Protein AF-0000000084468959 (afdb_homodimer)

Structure (mmCIF, N/CA/C/O backbone):
data_AF-0000000084468959-model_v1
#
loop_
_entity.id
_entity.type
_entity.pdbx_description
1 polymer "2,5-diamino-6-ribosylamino-4(3H)-pyrimidinone 5'-phosphate reductase"
#
loop_
_atom_site.group_PDB
_atom_site.id
_atom_site.type_symbol
_atom_site.label_atom_id
_atom_site.label_alt_id
_atom_site.label_comp_id
_atom_site.label_asym_id
_atom_site.label_entity_id
_atom_site.label_seq_id
_atom_site.pdbx_PDB_ins_code
_atom_site.Cartn_x
_atom_site.Cartn_y
_atom_site.Cartn_z
_atom_site.occupancy
_atom_site.B_iso_or_equiv
_atom_site.auth_seq_id
_atom_site.auth_comp_id
_atom_site.auth_asym_id
_atom_site.auth_atom_id
_atom_site.pdbx_PDB_model_num
ATOM 1 N N . MET A 1 1 ? 28.688 -16.781 1.821 1 41.69 1 MET A N 1
ATOM 2 C CA . MET A 1 1 ? 27.625 -17.562 2.434 1 41.69 1 MET A CA 1
ATOM 3 C C . MET A 1 1 ? 26.5 -17.812 1.438 1 41.69 1 MET A C 1
ATOM 5 O O . MET A 1 1 ? 26.078 -16.891 0.727 1 41.69 1 MET A O 1
ATOM 9 N N . THR A 1 2 ? 26.266 -19.016 1.112 1 53.97 2 THR A N 1
ATOM 10 C CA . THR A 1 2 ? 25.234 -19.375 0.139 1 53.97 2 THR A CA 1
ATOM 11 C C . THR A 1 2 ? 23.891 -18.734 0.509 1 53.97 2 THR A C 1
ATOM 13 O O . THR A 1 2 ? 23.453 -18.844 1.654 1 53.97 2 THR A O 1
ATOM 16 N N . PRO A 1 3 ? 23.25 -18.016 -0.366 1 76.88 3 PRO A N 1
ATOM 17 C CA . PRO A 1 3 ? 22 -17.359 0.018 1 76.88 3 PRO A CA 1
ATOM 18 C C . PRO A 1 3 ? 20.953 -18.344 0.545 1 76.88 3 PRO A C 1
ATOM 20 O O . PRO A 1 3 ? 20.859 -19.469 0.048 1 76.88 3 PRO A O 1
ATOM 23 N N . ALA A 1 4 ? 20.562 -18.312 1.692 1 86.69 4 ALA A N 1
ATOM 24 C CA . ALA A 1 4 ? 19.469 -19.062 2.301 1 86.69 4 ALA A CA 1
ATOM 25 C C . ALA A 1 4 ? 18.156 -18.266 2.248 1 86.69 4 ALA A C 1
ATOM 27 O O . ALA A 1 4 ? 18.172 -17.047 2.135 1 86.69 4 ALA A O 1
ATOM 28 N N . PRO A 1 5 ? 17.078 -19.078 2.193 1 90.5 5 PRO A N 1
ATOM 29 C CA . PRO A 1 5 ? 15.812 -18.359 2.201 1 90.5 5 PRO A CA 1
ATOM 30 C C . PRO A 1 5 ? 15.625 -17.5 3.451 1 90.5 5 PRO A C 1
ATOM 32 O O . PRO A 1 5 ? 16.141 -17.828 4.516 1 90.5 5 PRO A O 1
ATOM 35 N N . PRO A 1 6 ? 14.961 -16.391 3.291 1 92.25 6 PRO A N 1
ATOM 36 C CA . PRO A 1 6 ? 14.648 -15.602 4.484 1 92.25 6 PRO A CA 1
ATOM 37 C C . PRO A 1 6 ? 13.938 -16.422 5.562 1 92.25 6 PRO A C 1
ATOM 39 O O . PRO A 1 6 ? 13.031 -17.188 5.258 1 92.25 6 PRO A O 1
ATOM 42 N N . ARG A 1 7 ? 14.312 -16.234 6.75 1 91.81 7 ARG A N 1
ATOM 43 C CA . ARG A 1 7 ? 13.82 -17.031 7.875 1 91.81 7 ARG A CA 1
ATOM 44 C C . ARG A 1 7 ? 12.305 -16.906 8.008 1 91.81 7 ARG A C 1
ATOM 46 O O . ARG A 1 7 ? 11.625 -17.891 8.281 1 91.81 7 ARG A O 1
ATOM 53 N N . PHE A 1 8 ? 11.75 -15.758 7.82 1 92.69 8 PHE A N 1
ATOM 54 C CA . PHE A 1 8 ? 10.328 -15.547 8.039 1 92.69 8 PHE A CA 1
ATOM 55 C C . PHE A 1 8 ? 9.5 -16.344 7.035 1 92.69 8 PHE A C 1
ATOM 57 O O . PHE A 1 8 ? 8.375 -16.75 7.328 1 92.69 8 PHE A O 1
ATOM 64 N N . LEU A 1 9 ? 10.031 -16.5 5.844 1 91.31 9 LEU A N 1
ATOM 65 C CA . LEU A 1 9 ? 9.32 -17.297 4.848 1 91.31 9 LEU A CA 1
ATOM 66 C C . LEU A 1 9 ? 9.211 -18.75 5.285 1 91.31 9 LEU A C 1
ATOM 68 O O . LEU A 1 9 ? 8.141 -19.359 5.176 1 91.31 9 LEU A O 1
ATOM 72 N N . VAL A 1 10 ? 10.328 -19.219 5.691 1 88.25 10 VAL A N 1
ATOM 73 C CA . VAL A 1 10 ? 10.383 -20.609 6.156 1 88.25 10 VAL A CA 1
ATOM 74 C C . VAL A 1 10 ? 9.438 -20.797 7.336 1 88.25 10 VAL A C 1
ATOM 76 O O . VAL A 1 10 ? 8.68 -21.766 7.383 1 88.25 10 VAL A O 1
ATOM 79 N N . GLU A 1 11 ? 9.406 -19.844 8.156 1 87.75 11 GLU A N 1
ATOM 80 C CA . GLU A 1 11 ? 8.633 -19.922 9.391 1 87.75 11 GLU A CA 1
ATOM 81 C C . GLU A 1 11 ? 7.141 -19.766 9.117 1 87.75 11 GLU A C 1
ATOM 83 O O . GLU A 1 11 ? 6.316 -20.453 9.727 1 87.75 11 GLU A O 1
ATOM 88 N N . HIS A 1 12 ? 6.777 -18.938 8.195 1 86.94 12 HIS A N 1
ATOM 89 C CA . HIS A 1 12 ? 5.375 -18.531 8.109 1 86.94 12 HIS A CA 1
ATOM 90 C C . HIS A 1 12 ? 4.715 -19.109 6.863 1 86.94 12 HIS A C 1
ATOM 92 O O . HIS A 1 12 ? 3.488 -19.203 6.789 1 86.94 12 HIS A O 1
ATOM 98 N N . VAL A 1 13 ? 5.43 -19.422 5.844 1 79.5 13 VAL A N 1
ATOM 99 C CA . VAL A 1 13 ? 4.855 -19.938 4.605 1 79.5 13 VAL A CA 1
ATOM 100 C C . VAL A 1 13 ? 5.234 -21.406 4.434 1 79.5 13 VAL A C 1
ATOM 102 O O . VAL A 1 13 ? 4.418 -22.219 3.986 1 79.5 13 VAL A O 1
ATOM 105 N N . GLY A 1 14 ? 6.539 -21.75 4.664 1 63.38 14 GLY A N 1
ATOM 106 C CA . GLY A 1 14 ? 7.105 -23.062 4.43 1 63.38 14 GLY A CA 1
ATOM 107 C C . GLY A 1 14 ? 6.367 -24.172 5.16 1 63.38 14 GLY A C 1
ATOM 108 O O . GLY A 1 14 ? 5.961 -25.172 4.551 1 63.38 14 GLY A O 1
ATOM 109 N N . ASN A 1 15 ? 6.465 -24.125 6.516 1 56.5 15 ASN A N 1
ATOM 110 C CA . ASN A 1 15 ? 6.051 -25.297 7.285 1 56.5 15 ASN A CA 1
ATOM 111 C C . ASN A 1 15 ? 4.613 -25.688 6.965 1 56.5 15 ASN A C 1
ATOM 113 O O . ASN A 1 15 ? 4.195 -26.812 7.27 1 56.5 15 ASN A O 1
ATOM 117 N N . LEU A 1 16 ? 3.912 -24.781 6.492 1 52.28 16 LEU A N 1
ATOM 118 C CA . LEU A 1 16 ? 2.467 -24.953 6.379 1 52.28 16 LEU A CA 1
ATOM 119 C C . LEU A 1 16 ? 2.121 -25.969 5.293 1 52.28 16 LEU A C 1
ATOM 121 O O . LEU A 1 16 ? 1.11 -26.672 5.387 1 52.28 16 LEU A O 1
ATOM 125 N N . ALA A 1 17 ? 3.02 -26.062 4.195 1 53.84 17 ALA A N 1
ATOM 126 C CA . ALA A 1 17 ? 2.617 -26.938 3.1 1 53.84 17 ALA A CA 1
ATOM 127 C C . ALA A 1 17 ? 2.77 -28.406 3.494 1 53.84 17 ALA A C 1
ATOM 129 O O . ALA A 1 17 ? 2.037 -29.266 2.998 1 53.84 17 ALA A O 1
ATOM 130 N N . ARG A 1 18 ? 3.65 -28.844 4.348 1 52.56 18 ARG A N 1
ATOM 131 C CA . ARG A 1 18 ? 4.059 -30.234 4.41 1 52.56 18 ARG A CA 1
ATOM 132 C C . ARG A 1 18 ? 3.043 -31.062 5.191 1 52.56 18 ARG A C 1
ATOM 134 O O . ARG A 1 18 ? 2.902 -32.281 4.953 1 52.56 18 ARG A O 1
ATOM 141 N N . GLY A 1 19 ? 2.293 -30.328 6.047 1 51.69 19 GLY A N 1
ATOM 142 C CA . GLY A 1 19 ? 1.573 -31.25 6.91 1 51.69 19 GLY A CA 1
ATOM 143 C C . GLY A 1 19 ? 0.099 -31.359 6.566 1 51.69 19 GLY A C 1
ATOM 144 O O . GLY A 1 19 ? -0.645 -32.094 7.23 1 51.69 19 GLY A O 1
ATOM 145 N N . PHE A 1 20 ? -0.2 -30.594 5.512 1 58.41 20 PHE A N 1
ATOM 146 C CA . PHE A 1 20 ? -1.652 -30.625 5.391 1 58.41 20 PHE A CA 1
ATOM 147 C C . PHE A 1 20 ? -2.082 -31.625 4.324 1 58.41 20 PHE A C 1
ATOM 149 O O . PHE A 1 20 ? -1.34 -31.891 3.377 1 58.41 20 PHE A O 1
ATOM 156 N N . SER A 1 21 ? -3.088 -32.375 4.645 1 68.88 21 SER A N 1
ATOM 157 C CA . SER A 1 21 ? -3.736 -33.312 3.738 1 68.88 21 SER A CA 1
ATOM 158 C C . SER A 1 21 ? -4.309 -32.594 2.52 1 68.88 21 SER A C 1
ATOM 160 O O . SER A 1 21 ? -4.574 -33.219 1.492 1 68.88 21 SER A O 1
ATOM 162 N N . ARG A 1 22 ? -4.344 -31.266 2.648 1 83.62 22 ARG A N 1
ATOM 163 C CA . ARG A 1 22 ? -4.898 -30.484 1.552 1 83.62 22 ARG A CA 1
ATOM 164 C C . ARG A 1 22 ? -3.855 -29.531 0.98 1 83.62 22 ARG A C 1
ATOM 166 O O . ARG A 1 22 ? -2.938 -29.109 1.688 1 83.62 22 ARG A O 1
ATOM 173 N N . PRO A 1 23 ? -3.943 -29.156 -0.281 1 92.19 23 PRO A N 1
ATOM 174 C CA . PRO A 1 23 ? -2.943 -28.266 -0.885 1 92.19 23 PRO A CA 1
ATOM 175 C C . PRO A 1 23 ? -2.889 -26.891 -0.218 1 92.19 23 PRO A C 1
ATOM 177 O O . PRO A 1 23 ? -3.93 -26.328 0.117 1 92.19 23 PRO A O 1
ATOM 180 N N . HIS A 1 24 ? -1.728 -26.438 0.023 1 93.12 24 HIS A N 1
ATOM 181 C CA . HIS A 1 24 ? -1.491 -25.109 0.573 1 93.12 24 HIS A CA 1
ATOM 182 C C . HIS A 1 24 ? -1.533 -24.047 -0.519 1 93.12 24 HIS A C 1
ATOM 184 O O . HIS A 1 24 ? -0.893 -24.188 -1.562 1 93.12 24 HIS A O 1
ATOM 190 N N . VAL A 1 25 ? -2.312 -23 -0.304 1 95.25 25 VAL A N 1
ATOM 191 C CA . VAL A 1 25 ? -2.484 -21.953 -1.309 1 95.25 25 VAL A CA 1
ATOM 192 C C . VAL A 1 25 ? -1.912 -20.641 -0.788 1 95.25 25 VAL A C 1
ATOM 194 O O . VAL A 1 25 ? -2.365 -20.109 0.234 1 95.25 25 VAL A O 1
ATOM 197 N N . THR A 1 26 ? -0.969 -20.078 -1.47 1 96 26 THR A N 1
ATOM 198 C CA . THR A 1 26 ? -0.357 -18.797 -1.135 1 96 26 THR A CA 1
ATOM 199 C C . THR A 1 26 ? -0.63 -17.766 -2.227 1 96 26 THR A C 1
ATOM 201 O O . THR A 1 26 ? -0.365 -18.016 -3.404 1 96 26 THR A O 1
ATOM 204 N N . LEU A 1 27 ? -1.197 -16.656 -1.863 1 97.56 27 LEU A N 1
ATOM 205 C CA . LEU A 1 27 ? -1.263 -15.5 -2.748 1 97.56 27 LEU A CA 1
ATOM 206 C C . LEU A 1 27 ? -0.065 -14.586 -2.531 1 97.56 27 LEU A C 1
ATOM 208 O O . LEU A 1 27 ? 0.299 -14.289 -1.391 1 97.56 27 LEU A O 1
ATOM 212 N N . THR A 1 28 ? 0.534 -14.203 -3.615 1 97.81 28 THR A N 1
ATOM 213 C CA . THR A 1 28 ? 1.645 -13.266 -3.488 1 97.81 28 THR A CA 1
ATOM 214 C C . THR A 1 28 ? 1.653 -12.273 -4.648 1 97.81 28 THR A C 1
ATOM 216 O O . THR A 1 28 ? 1.385 -12.648 -5.793 1 97.81 28 THR A O 1
ATOM 219 N N . TRP A 1 29 ? 1.933 -11.008 -4.336 1 97.94 29 TRP A N 1
ATOM 220 C CA . TRP A 1 29 ? 2.08 -9.992 -5.371 1 97.94 29 TRP A CA 1
ATOM 221 C C . TRP A 1 29 ? 2.957 -8.844 -4.887 1 97.94 29 TRP A C 1
ATOM 223 O O . TRP A 1 29 ? 3.232 -8.727 -3.691 1 97.94 29 TRP A O 1
ATOM 233 N N . ALA A 1 30 ? 3.447 -8.125 -5.77 1 98.44 30 ALA A N 1
ATOM 234 C CA . ALA A 1 30 ? 4.105 -6.848 -5.508 1 98.44 30 ALA A CA 1
ATOM 235 C C . ALA A 1 30 ? 3.219 -5.676 -5.93 1 98.44 30 ALA A C 1
ATOM 237 O O . ALA A 1 30 ? 2.557 -5.734 -6.969 1 98.44 30 ALA A O 1
ATOM 238 N N . GLN A 1 31 ? 3.254 -4.645 -5.117 1 98.69 31 GLN A N 1
ATOM 239 C CA . GLN A 1 31 ? 2.434 -3.484 -5.445 1 98.69 31 GLN A CA 1
ATOM 240 C C . GLN A 1 31 ? 3.148 -2.186 -5.082 1 98.69 31 GLN A C 1
ATOM 242 O O . GLN A 1 31 ? 4.078 -2.188 -4.27 1 98.69 31 GLN A O 1
ATOM 247 N N . SER A 1 32 ? 2.721 -1.111 -5.723 1 98.81 32 SER A N 1
ATOM 248 C CA . SER A 1 32 ? 3.109 0.247 -5.355 1 98.81 32 SER A CA 1
ATOM 249 C C . SER A 1 32 ? 2.318 0.743 -4.152 1 98.81 32 SER A C 1
ATOM 251 O O . SER A 1 32 ? 1.395 0.071 -3.689 1 98.81 32 SER A O 1
ATOM 253 N N . LEU A 1 33 ? 2.648 1.868 -3.662 1 98.81 33 LEU A N 1
ATOM 254 C CA . LEU A 1 33 ? 1.996 2.477 -2.508 1 98.81 33 LEU A CA 1
ATOM 255 C C . LEU A 1 33 ? 0.526 2.756 -2.799 1 98.81 33 LEU A C 1
ATOM 257 O O . LEU A 1 33 ? -0.307 2.73 -1.891 1 98.81 33 LEU A O 1
ATOM 261 N N . ASP A 1 34 ? 0.221 3.023 -4.055 1 98.56 34 ASP A N 1
ATOM 262 C CA . ASP A 1 34 ? -1.168 3.271 -4.434 1 98.56 34 ASP A CA 1
ATOM 263 C C . ASP A 1 34 ? -1.848 1.985 -4.898 1 98.56 34 ASP A C 1
ATOM 265 O O . ASP A 1 34 ? -2.842 2.031 -5.625 1 98.56 34 ASP A O 1
ATOM 269 N N . ALA A 1 35 ? -1.303 0.839 -4.559 1 98.31 35 ALA A N 1
ATOM 270 C CA . ALA A 1 35 ? -1.883 -0.498 -4.66 1 98.31 35 ALA A CA 1
ATOM 271 C C . ALA A 1 35 ? -2.072 -0.905 -6.117 1 98.31 35 ALA A C 1
ATOM 273 O O . ALA A 1 35 ? -3.076 -1.528 -6.469 1 98.31 35 ALA A O 1
ATOM 274 N N . LYS A 1 36 ? -1.11 -0.457 -6.934 1 98.25 36 LYS A N 1
ATOM 275 C CA . LYS A 1 36 ? -1.093 -0.905 -8.32 1 98.25 36 LYS A CA 1
ATOM 276 C C . LYS A 1 36 ? -0.062 -2.012 -8.531 1 98.25 36 LYS A C 1
ATOM 278 O O . LYS A 1 36 ? 1.003 -2 -7.91 1 98.25 36 LYS A O 1
ATOM 283 N N . ILE A 1 37 ? -0.387 -2.977 -9.445 1 97.81 37 ILE A N 1
ATOM 284 C CA . ILE A 1 37 ? 0.506 -4.109 -9.672 1 97.81 37 ILE A CA 1
ATOM 285 C C . ILE A 1 37 ? 1.063 -4.047 -11.094 1 97.81 37 ILE A C 1
ATOM 287 O O . ILE A 1 37 ? 1.942 -4.832 -11.453 1 97.81 37 ILE A O 1
ATOM 291 N N . ALA A 1 38 ? 0.548 -3.184 -11.93 1 97.06 38 ALA A N 1
ATOM 292 C CA . ALA A 1 38 ? 1.002 -2.961 -13.297 1 97.06 38 ALA A CA 1
ATOM 293 C C . ALA A 1 38 ? 0.694 -1.538 -13.758 1 97.06 38 ALA A C 1
ATOM 295 O O . ALA A 1 38 ? -0.094 -0.833 -13.117 1 97.06 38 ALA A O 1
ATOM 296 N N . GLY A 1 39 ? 1.369 -1.084 -14.758 1 96.06 39 GLY A N 1
ATOM 297 C CA . GLY A 1 39 ? 1.129 0.236 -15.32 1 96.06 39 GLY A CA 1
ATOM 298 C C . GLY A 1 39 ? -0.135 0.308 -16.156 1 96.06 39 GLY A C 1
ATOM 299 O O . GLY A 1 39 ? -0.912 -0.648 -16.203 1 96.06 39 GLY A O 1
ATOM 300 N N . PRO A 1 40 ? -0.295 1.445 -16.781 1 94 40 PRO A N 1
ATOM 301 C CA . PRO A 1 40 ? -1.446 1.609 -17.672 1 94 40 PRO A CA 1
ATOM 302 C C . PRO A 1 40 ? -1.53 0.517 -18.734 1 94 40 PRO A C 1
ATOM 304 O O . PRO A 1 40 ? -0.507 0.114 -19.297 1 94 40 PRO A O 1
ATOM 307 N N . GLY A 1 41 ? -2.766 0.018 -18.906 1 91.31 41 GLY A N 1
ATOM 308 C CA . GLY A 1 41 ? -2.982 -1.018 -19.906 1 91.31 41 GLY A CA 1
ATOM 309 C C . GLY A 1 41 ? -2.385 -2.355 -19.516 1 91.31 41 GLY A C 1
ATOM 310 O O . GLY A 1 41 ? -2.377 -3.295 -20.312 1 91.31 41 GLY A O 1
ATOM 311 N N . GLY A 1 42 ? -1.796 -2.42 -18.344 1 92.44 42 GLY A N 1
ATOM 312 C CA . GLY A 1 42 ? -1.241 -3.68 -17.859 1 92.44 42 GLY A CA 1
ATOM 313 C C . GLY A 1 42 ? 0.251 -3.803 -18.109 1 92.44 42 GLY A C 1
ATOM 314 O O . GLY A 1 42 ? 0.826 -4.879 -17.938 1 92.44 42 GLY A O 1
ATOM 315 N N . LYS A 1 43 ? 0.847 -2.721 -18.469 1 92.44 43 LYS A N 1
ATOM 316 C CA . LYS A 1 43 ? 2.283 -2.734 -18.734 1 92.44 43 LYS A CA 1
ATOM 317 C C . LYS A 1 43 ? 3.07 -3.141 -17.5 1 92.44 43 LYS A C 1
ATOM 319 O O . LYS A 1 43 ? 2.758 -2.701 -16.391 1 92.44 43 LYS A O 1
ATOM 324 N N . ARG A 1 44 ? 4.086 -3.885 -17.797 1 91.38 44 ARG A N 1
ATOM 325 C CA . ARG A 1 44 ? 4.93 -4.344 -16.703 1 91.38 44 ARG A CA 1
ATOM 326 C C . ARG A 1 44 ? 5.715 -3.186 -16.094 1 91.38 44 ARG A C 1
ATOM 328 O O . ARG A 1 44 ? 6.27 -2.359 -16.812 1 91.38 44 ARG A O 1
ATOM 335 N N . VAL A 1 45 ? 5.68 -3.049 -14.812 1 93.94 45 VAL A N 1
ATOM 336 C CA . VAL A 1 45 ? 6.453 -2.068 -14.062 1 93.94 45 VAL A CA 1
ATOM 337 C C . VAL A 1 45 ? 7.328 -2.781 -13.031 1 93.94 45 VAL A C 1
ATOM 339 O O . VAL A 1 45 ? 6.875 -3.715 -12.367 1 93.94 45 VAL A O 1
ATOM 342 N N . MET A 1 46 ? 8.555 -2.379 -12.945 1 95.38 46 MET A N 1
ATOM 343 C CA . MET A 1 46 ? 9.445 -2.939 -11.93 1 95.38 46 MET A CA 1
ATOM 344 C C . MET A 1 46 ? 9.156 -2.342 -10.555 1 95.38 46 MET A C 1
ATOM 346 O O . MET A 1 46 ? 9.555 -1.214 -10.266 1 95.38 46 MET A O 1
ATOM 350 N N . ILE A 1 47 ? 8.539 -3.098 -9.75 1 97.44 47 ILE A N 1
ATOM 351 C CA . ILE A 1 47 ? 8.133 -2.617 -8.43 1 97.44 47 ILE A CA 1
ATOM 352 C C . ILE A 1 47 ? 9.133 -3.092 -7.383 1 97.44 47 ILE A C 1
ATOM 354 O O . ILE A 1 47 ? 9.688 -2.285 -6.629 1 97.44 47 ILE A O 1
ATOM 358 N N . SER A 1 48 ? 9.438 -4.367 -7.375 1 97.56 48 SER A N 1
ATOM 359 C CA . SER A 1 48 ? 10.281 -4.984 -6.359 1 97.56 48 SER A CA 1
ATOM 360 C C . SER A 1 48 ? 11.758 -4.668 -6.594 1 97.56 48 SER A C 1
ATOM 362 O O . SER A 1 48 ? 12.203 -4.602 -7.738 1 97.56 48 SER A O 1
ATOM 364 N N . GLY A 1 49 ? 12.477 -4.457 -5.535 1 97.75 49 GLY A N 1
ATOM 365 C CA . GLY A 1 49 ? 13.93 -4.395 -5.605 1 97.75 49 GLY A CA 1
ATOM 366 C C . GLY A 1 49 ? 14.586 -5.762 -5.633 1 97.75 49 GLY A C 1
ATOM 367 O O . GLY A 1 49 ? 13.898 -6.789 -5.605 1 97.75 49 GLY A O 1
ATOM 368 N N . PRO A 1 50 ? 15.938 -5.793 -5.684 1 97.12 50 PRO A N 1
ATOM 369 C CA . PRO A 1 50 ? 16.656 -7.066 -5.824 1 97.12 50 PRO A CA 1
ATOM 370 C C . PRO A 1 50 ? 16.422 -8 -4.637 1 97.12 50 PRO A C 1
ATOM 372 O O . PRO A 1 50 ? 16.328 -9.219 -4.82 1 97.12 50 PRO A O 1
ATOM 375 N N . GLU A 1 51 ? 16.328 -7.469 -3.396 1 97.5 51 GLU A N 1
ATOM 376 C CA . GLU A 1 51 ? 16.188 -8.305 -2.205 1 97.5 51 GLU A CA 1
ATOM 377 C C . GLU A 1 51 ? 14.836 -9.016 -2.189 1 97.5 51 GLU A C 1
ATOM 379 O O . GLU A 1 51 ? 14.766 -10.219 -1.917 1 97.5 51 GLU A O 1
ATOM 384 N N . SER A 1 52 ? 13.758 -8.266 -2.459 1 97.62 52 SER A N 1
ATOM 385 C CA . SER A 1 52 ? 12.438 -8.875 -2.439 1 97.62 52 SER A CA 1
ATOM 386 C C . SER A 1 52 ? 12.219 -9.766 -3.66 1 97.62 52 SER A C 1
ATOM 388 O O . SER A 1 52 ? 11.484 -10.75 -3.596 1 97.62 52 SER A O 1
ATOM 390 N N . MET A 1 53 ? 12.891 -9.484 -4.762 1 96.5 53 MET A N 1
ATOM 391 C CA . MET A 1 53 ? 12.852 -10.367 -5.922 1 96.5 53 MET A CA 1
ATOM 392 C C . MET A 1 53 ? 13.484 -11.719 -5.605 1 96.5 53 MET A C 1
ATOM 394 O O . MET A 1 53 ? 12.93 -12.766 -5.957 1 96.5 53 MET A O 1
ATOM 398 N N . LEU A 1 54 ? 14.641 -11.625 -4.992 1 96.69 54 LEU A N 1
ATOM 399 C CA . LEU A 1 54 ? 15.273 -12.867 -4.551 1 96.69 54 LEU A CA 1
ATOM 400 C C . LEU A 1 54 ? 14.344 -13.648 -3.627 1 96.69 54 LEU A C 1
ATOM 402 O O . LEU A 1 54 ? 14.211 -14.867 -3.768 1 96.69 54 LEU A O 1
ATOM 406 N N . MET A 1 55 ? 13.711 -12.977 -2.746 1 96.06 55 MET A N 1
ATOM 407 C CA . MET A 1 55 ? 12.766 -13.617 -1.836 1 96.06 55 MET A CA 1
ATOM 408 C C . MET A 1 55 ? 11.648 -14.312 -2.609 1 96.06 55 MET A C 1
ATOM 410 O O . MET A 1 55 ? 11.258 -15.43 -2.268 1 96.06 55 MET A O 1
ATOM 414 N N . THR A 1 56 ? 11.156 -13.68 -3.609 1 95.5 56 THR A N 1
ATOM 415 C CA . THR A 1 56 ? 10.094 -14.266 -4.418 1 95.5 56 THR A CA 1
ATOM 416 C C . THR A 1 56 ? 10.57 -15.547 -5.098 1 95.5 56 THR A C 1
ATOM 418 O O . THR A 1 56 ? 9.812 -16.516 -5.219 1 95.5 56 THR A O 1
ATOM 421 N N . HIS A 1 57 ? 11.805 -15.547 -5.531 1 95.56 57 HIS A N 1
ATOM 422 C CA . HIS A 1 57 ? 12.367 -16.766 -6.098 1 95.56 57 HIS A CA 1
ATOM 423 C C . HIS A 1 57 ? 12.461 -17.875 -5.051 1 95.56 57 HIS A C 1
ATOM 425 O O . HIS A 1 57 ? 12.195 -19.031 -5.348 1 95.56 57 HIS A O 1
ATOM 431 N N . TRP A 1 58 ? 12.859 -17.5 -3.893 1 94.44 58 TRP A N 1
ATOM 432 C CA . TRP A 1 58 ? 12.844 -18.484 -2.816 1 94.44 58 TRP A CA 1
ATOM 433 C C . TRP A 1 58 ? 11.438 -19.031 -2.588 1 94.44 58 TRP A C 1
ATOM 435 O O . TRP A 1 58 ? 11.242 -20.234 -2.422 1 94.44 58 TRP A O 1
ATOM 445 N N . LEU A 1 59 ? 10.5 -18.125 -2.607 1 94.31 59 LEU A N 1
ATOM 446 C CA . LEU A 1 59 ? 9.109 -18.516 -2.42 1 94.31 59 LEU A CA 1
ATOM 447 C C . LEU A 1 59 ? 8.68 -19.516 -3.486 1 94.31 59 LEU A C 1
ATOM 449 O O . LEU A 1 59 ? 7.945 -20.469 -3.191 1 94.31 59 LEU A O 1
ATOM 453 N N . ARG A 1 60 ? 9.125 -19.328 -4.676 1 94.44 60 ARG A N 1
ATOM 454 C CA . ARG A 1 60 ? 8.805 -20.25 -5.762 1 94.44 60 ARG A CA 1
ATOM 455 C C . ARG A 1 60 ? 9.328 -21.641 -5.461 1 94.44 60 ARG A C 1
ATOM 457 O O . ARG A 1 60 ? 8.641 -22.641 -5.711 1 94.44 60 ARG A O 1
ATOM 464 N N . THR A 1 61 ? 10.508 -21.703 -4.898 1 93 61 THR A N 1
ATOM 465 C CA . THR A 1 61 ? 11.109 -23 -4.605 1 93 61 THR A CA 1
ATOM 466 C C . THR A 1 61 ? 10.352 -23.719 -3.488 1 93 61 THR A C 1
ATOM 468 O O . THR A 1 61 ? 10.508 -24.922 -3.297 1 93 61 THR A O 1
ATOM 471 N N . MET A 1 62 ? 9.562 -23.016 -2.803 1 91.5 62 MET A N 1
ATOM 472 C CA . MET A 1 62 ? 8.867 -23.562 -1.639 1 91.5 62 MET A CA 1
ATOM 473 C C . MET A 1 62 ? 7.484 -24.094 -2.023 1 91.5 62 MET A C 1
ATOM 475 O O . MET A 1 62 ? 6.738 -24.562 -1.166 1 91.5 62 MET A O 1
ATOM 479 N N . HIS A 1 63 ? 7.129 -24.047 -3.221 1 93.56 63 HIS A N 1
ATOM 480 C CA . HIS A 1 63 ? 5.82 -24.469 -3.689 1 93.56 63 HIS A CA 1
ATOM 481 C C . HIS A 1 63 ? 5.945 -25.469 -4.836 1 93.56 63 HIS A C 1
ATOM 483 O O . HIS A 1 63 ? 6.852 -25.359 -5.664 1 93.56 63 HIS A O 1
ATOM 489 N N . ASP A 1 64 ? 4.996 -26.375 -4.891 1 93.5 64 ASP A N 1
ATOM 490 C CA . ASP A 1 64 ? 4.984 -27.391 -5.941 1 93.5 64 ASP A CA 1
ATOM 491 C C . ASP A 1 64 ? 4.512 -26.797 -7.266 1 93.5 64 ASP A C 1
ATOM 493 O O . ASP A 1 64 ? 4.875 -27.297 -8.336 1 93.5 64 ASP A O 1
ATOM 497 N N . GLY A 1 65 ? 3.656 -25.797 -7.176 1 95.5 65 GLY A N 1
ATOM 498 C CA . GLY A 1 65 ? 3.109 -25.172 -8.367 1 95.5 65 GLY A CA 1
ATOM 499 C C . GLY A 1 65 ? 3.146 -23.656 -8.305 1 95.5 65 GLY A C 1
ATOM 500 O O . GLY A 1 65 ? 3.25 -23.062 -7.219 1 95.5 65 GLY A O 1
ATOM 501 N N . ILE A 1 66 ? 3.113 -23 -9.406 1 96.94 66 ILE A N 1
ATOM 502 C CA . ILE A 1 66 ? 2.965 -21.547 -9.57 1 96.94 66 ILE A CA 1
ATOM 503 C C . ILE A 1 66 ? 1.832 -21.25 -10.547 1 96.94 66 ILE A C 1
ATOM 505 O O . ILE A 1 66 ? 1.783 -21.828 -11.641 1 96.94 66 ILE A O 1
ATOM 509 N N . LEU A 1 67 ? 0.923 -20.438 -10.133 1 97.81 67 LEU A N 1
ATOM 510 C CA . LEU A 1 67 ? -0.3 -20.234 -10.898 1 97.81 67 LEU A CA 1
ATOM 511 C C . LEU A 1 67 ? -0.427 -18.781 -11.344 1 97.81 67 LEU A C 1
ATOM 513 O O . LEU A 1 67 ? -0.21 -17.859 -10.547 1 97.81 67 LEU A O 1
ATOM 517 N N . VAL A 1 68 ? -0.751 -18.547 -12.617 1 97.62 68 VAL A N 1
ATOM 518 C CA . VAL A 1 68 ? -1.033 -17.219 -13.164 1 97.62 68 VAL A CA 1
ATOM 519 C C . VAL A 1 68 ? -2.281 -17.281 -14.039 1 97.62 68 VAL A C 1
ATOM 521 O O . VAL A 1 68 ? -2.717 -18.359 -14.445 1 97.62 68 VAL A O 1
ATOM 524 N N . GLY A 1 69 ? -2.836 -16.172 -14.312 1 96.94 69 GLY A N 1
ATOM 525 C CA . GLY A 1 69 ? -3.916 -16.062 -15.281 1 96.94 69 GLY A CA 1
ATOM 526 C C . GLY A 1 69 ? -3.428 -15.859 -16.703 1 96.94 69 GLY A C 1
ATOM 527 O O . GLY A 1 69 ? -2.32 -15.367 -16.922 1 96.94 69 GLY A O 1
ATOM 528 N N . VAL A 1 70 ? -4.266 -16.125 -17.625 1 97 70 VAL A N 1
ATOM 529 C CA . VAL A 1 70 ? -3.908 -16.078 -19.031 1 97 70 VAL A CA 1
ATOM 530 C C . VAL A 1 70 ? -3.504 -14.664 -19.422 1 97 70 VAL A C 1
ATOM 532 O O . VAL A 1 70 ? -2.625 -14.469 -20.266 1 97 70 VAL A O 1
ATOM 535 N N . GLN A 1 71 ? -4.129 -13.68 -18.844 1 94.38 71 GLN A N 1
ATOM 536 C CA . GLN A 1 71 ? -3.787 -12.305 -19.203 1 94.38 71 GLN A CA 1
ATOM 537 C C . GLN A 1 71 ? -2.332 -11.992 -18.859 1 94.38 71 GLN A C 1
ATOM 539 O O . GLN A 1 71 ? -1.673 -11.234 -19.578 1 94.38 71 GLN A O 1
ATOM 544 N N . THR A 1 72 ? -1.886 -12.539 -17.75 1 94.75 72 THR A N 1
ATOM 545 C CA . THR A 1 72 ? -0.484 -12.383 -17.375 1 94.75 72 THR A CA 1
ATOM 546 C C . THR A 1 72 ? 0.428 -13.016 -18.422 1 94.75 72 THR A C 1
ATOM 548 O O . THR A 1 72 ? 1.477 -12.469 -18.75 1 94.75 72 THR A O 1
ATOM 551 N N . ILE A 1 73 ? 0.08 -14.172 -18.969 1 96 73 ILE A N 1
ATOM 552 C CA . ILE A 1 73 ? 0.842 -14.844 -20.016 1 96 73 ILE A CA 1
ATOM 553 C C . ILE A 1 73 ? 0.887 -13.969 -21.266 1 96 73 ILE A C 1
ATOM 555 O O . ILE A 1 73 ? 1.956 -13.75 -21.844 1 96 73 ILE A O 1
ATOM 559 N N . ILE A 1 74 ? -0.254 -13.438 -21.625 1 95.38 74 ILE A N 1
ATOM 560 C CA . ILE A 1 74 ? -0.389 -12.672 -22.859 1 95.38 74 ILE A CA 1
ATOM 561 C C . ILE A 1 74 ? 0.383 -11.359 -22.75 1 95.38 74 ILE A C 1
ATOM 563 O O . ILE A 1 74 ? 1.085 -10.961 -23.672 1 95.38 74 ILE A O 1
ATOM 567 N N . MET A 1 75 ? 0.339 -10.734 -21.609 1 92.62 75 MET A N 1
ATOM 568 C CA . MET A 1 75 ? 0.886 -9.391 -21.438 1 92.62 75 MET A CA 1
ATOM 569 C C . MET A 1 75 ? 2.371 -9.445 -21.094 1 92.62 75 MET A C 1
ATOM 571 O O . MET A 1 75 ? 3.156 -8.641 -21.594 1 92.62 75 MET A O 1
ATOM 575 N N . ASP A 1 76 ? 2.805 -10.406 -20.297 1 92.62 76 ASP A N 1
ATOM 576 C CA . ASP A 1 76 ? 4.16 -10.391 -19.75 1 92.62 76 ASP A CA 1
ATOM 577 C C . ASP A 1 76 ? 5.023 -11.477 -20.391 1 92.62 76 ASP A C 1
ATOM 579 O O . ASP A 1 76 ? 6.25 -11.438 -20.297 1 92.62 76 ASP A O 1
ATOM 583 N N . ASP A 1 77 ? 4.41 -12.477 -20.953 1 95.5 77 ASP A N 1
ATOM 584 C CA . ASP A 1 77 ? 5.09 -13.633 -21.531 1 95.5 77 ASP A CA 1
ATOM 585 C C . ASP A 1 77 ? 6.207 -14.125 -20.609 1 95.5 77 ASP A C 1
ATOM 587 O O . ASP A 1 77 ? 7.355 -14.266 -21.047 1 95.5 77 ASP A O 1
ATOM 591 N N . PRO A 1 78 ? 5.832 -14.461 -19.359 1 93.88 78 PRO A N 1
ATOM 592 C CA . PRO A 1 78 ? 6.859 -14.812 -18.375 1 93.88 78 PRO A CA 1
ATOM 593 C C . PRO A 1 78 ? 7.422 -16.219 -18.594 1 93.88 78 PRO A C 1
ATOM 595 O O . PRO A 1 78 ? 6.746 -17.078 -19.172 1 93.88 78 PRO A O 1
ATOM 598 N N . ARG A 1 79 ? 8.633 -16.438 -18.109 1 90.81 79 ARG A N 1
ATOM 599 C CA . ARG A 1 79 ? 9.219 -17.781 -18.109 1 90.81 79 ARG A CA 1
ATOM 600 C C . ARG A 1 79 ? 8.953 -18.484 -16.781 1 90.81 79 ARG A C 1
ATOM 602 O O . ARG A 1 79 ? 9.047 -19.719 -16.703 1 90.81 79 ARG A O 1
ATOM 609 N N . LEU A 1 80 ? 8.703 -17.719 -15.711 1 90.38 80 LEU A N 1
ATOM 610 C CA . LEU A 1 80 ? 8.438 -18.203 -14.359 1 90.38 80 LEU A CA 1
ATOM 611 C C . LEU A 1 80 ? 9.578 -19.078 -13.852 1 90.38 80 LEU A C 1
ATOM 613 O O . LEU A 1 80 ? 9.359 -20 -13.07 1 90.38 80 LEU A O 1
ATOM 617 N N . LYS A 1 81 ? 10.773 -18.828 -14.305 1 87.56 81 LYS A N 1
ATOM 618 C CA . LYS A 1 81 ? 11.945 -19.594 -13.914 1 87.56 81 LYS A CA 1
ATOM 619 C C . LYS A 1 81 ? 12.531 -19.078 -12.594 1 87.56 81 LYS A C 1
ATOM 621 O O . LYS A 1 81 ? 12.352 -17.922 -12.242 1 87.56 81 LYS A O 1
ATOM 626 N N . ILE A 1 82 ? 13.164 -20 -11.984 1 91.75 82 ILE A N 1
ATOM 627 C CA . ILE A 1 82 ? 13.945 -19.656 -10.797 1 91.75 82 ILE A CA 1
ATOM 628 C C . ILE A 1 82 ? 15.383 -19.359 -11.203 1 91.75 82 ILE A C 1
ATOM 630 O O . ILE A 1 82 ? 16.094 -20.25 -11.695 1 91.75 82 ILE A O 1
ATOM 634 N N . GLN A 1 83 ? 15.797 -18.094 -10.992 1 88.94 83 GLN A N 1
ATOM 635 C CA . GLN A 1 83 ? 17.094 -17.719 -11.539 1 88.94 83 GLN A CA 1
ATOM 636 C C . GLN A 1 83 ? 18 -17.141 -10.461 1 88.94 83 GLN A C 1
ATOM 638 O O . GLN A 1 83 ? 19.234 -17.094 -10.633 1 88.94 83 GLN A O 1
ATOM 643 N N . LEU A 1 84 ? 17.406 -16.719 -9.352 1 92.06 84 LEU A N 1
ATOM 644 C CA . LEU A 1 84 ? 18.172 -15.883 -8.445 1 92.06 84 LEU A CA 1
ATOM 645 C C . LEU A 1 84 ? 18.703 -16.688 -7.266 1 92.06 84 LEU A C 1
ATOM 647 O O . LEU A 1 84 ? 19.578 -16.234 -6.531 1 92.06 84 LEU A O 1
ATOM 651 N N . VAL A 1 85 ? 18.188 -17.891 -7.102 1 93 85 VAL A N 1
ATOM 652 C CA . VAL A 1 85 ? 18.641 -18.75 -6.008 1 93 85 VAL A CA 1
ATOM 653 C C . VAL A 1 85 ? 19.781 -19.656 -6.492 1 93 85 VAL A C 1
ATOM 655 O O . VAL A 1 85 ? 20.047 -19.734 -7.695 1 93 85 VAL A O 1
ATOM 658 N N . PRO A 1 86 ? 20.484 -20.297 -5.555 1 92.31 86 PRO A N 1
ATOM 659 C CA . PRO A 1 86 ? 21.547 -21.203 -5.996 1 92.31 86 PRO A CA 1
ATOM 660 C C . PRO A 1 86 ? 21.047 -22.281 -6.969 1 92.31 86 PRO A C 1
ATOM 662 O O . PRO A 1 86 ? 20.125 -23.016 -6.645 1 92.31 86 PRO A O 1
ATOM 665 N N . GLN A 1 87 ? 21.734 -22.391 -8.055 1 91.81 87 GLN A N 1
ATOM 666 C CA . GLN A 1 87 ? 21.25 -23.219 -9.148 1 91.81 87 GLN A CA 1
ATOM 667 C C . GLN A 1 87 ? 21.719 -24.672 -8.984 1 91.81 87 GLN A C 1
ATOM 669 O O . GLN A 1 87 ? 21.188 -25.578 -9.625 1 91.81 87 GLN A O 1
ATOM 674 N N . ASP A 1 88 ? 22.703 -24.891 -8.148 1 90.06 88 ASP A N 1
ATOM 675 C CA . ASP A 1 88 ? 23.297 -26.219 -7.996 1 90.06 88 ASP A CA 1
ATOM 676 C C . ASP A 1 88 ? 22.75 -26.922 -6.746 1 90.06 88 ASP A C 1
ATOM 678 O O . ASP A 1 88 ? 23.172 -28.031 -6.418 1 90.06 88 ASP A O 1
ATOM 682 N N . ASP A 1 89 ? 21.828 -26.281 -6.094 1 90.88 89 ASP A N 1
ATOM 683 C CA . ASP A 1 89 ? 21.188 -26.891 -4.93 1 90.88 89 ASP A CA 1
ATOM 684 C C . ASP A 1 89 ? 20.078 -27.844 -5.352 1 90.88 89 ASP A C 1
ATOM 686 O O . ASP A 1 89 ? 18.969 -27.406 -5.672 1 90.88 89 ASP A O 1
ATOM 690 N N . LEU A 1 90 ? 20.312 -29.078 -5.242 1 89.12 90 LEU A N 1
ATOM 691 C CA . LEU A 1 90 ? 19.406 -30.109 -5.766 1 89.12 90 LEU A CA 1
ATOM 692 C C . LEU A 1 90 ? 18.234 -30.312 -4.82 1 89.12 90 LEU A C 1
ATOM 694 O O . LEU A 1 90 ? 17.266 -30.984 -5.18 1 89.12 90 LEU A O 1
ATOM 698 N N . ASP A 1 91 ? 18.328 -29.703 -3.643 1 87.75 91 ASP A N 1
ATOM 699 C CA . ASP A 1 91 ? 17.219 -29.812 -2.699 1 87.75 91 ASP A CA 1
ATOM 700 C C . ASP A 1 91 ? 16.094 -28.844 -3.051 1 87.75 91 ASP A C 1
ATOM 702 O O . ASP A 1 91 ? 14.984 -28.953 -2.541 1 87.75 91 ASP A O 1
ATOM 706 N N . LEU A 1 92 ? 16.406 -27.969 -3.934 1 90 92 LEU A N 1
ATOM 707 C CA . LEU A 1 92 ? 15.414 -27 -4.391 1 90 92 LEU A CA 1
ATOM 708 C C . LEU A 1 92 ? 14.672 -27.531 -5.621 1 90 92 LEU A C 1
ATOM 710 O O . LEU A 1 92 ? 15.211 -28.359 -6.363 1 90 92 LEU A O 1
ATOM 714 N N . HIS A 1 93 ? 13.484 -27.141 -5.707 1 88.56 93 HIS A N 1
ATOM 715 C CA . HIS A 1 93 ? 12.703 -27.594 -6.852 1 88.56 93 HIS A CA 1
ATOM 716 C C . HIS A 1 93 ? 12.039 -26.422 -7.562 1 88.56 93 HIS A C 1
ATOM 718 O O . HIS A 1 93 ? 11.773 -25.375 -6.945 1 88.56 93 HIS A O 1
ATOM 724 N N . SER A 1 94 ? 11.75 -26.656 -8.82 1 94.12 94 SER A N 1
ATOM 725 C CA . SER A 1 94 ? 11.016 -25.688 -9.625 1 94.12 94 SER A CA 1
ATOM 726 C C . SER A 1 94 ? 9.523 -25.984 -9.625 1 94.12 94 SER A C 1
ATOM 728 O O . SER A 1 94 ? 9.117 -27.141 -9.781 1 94.12 94 SER A O 1
ATOM 730 N N . PRO A 1 95 ? 8.742 -25.031 -9.484 1 95.38 95 PRO A N 1
ATOM 731 C CA . PRO A 1 95 ? 7.301 -25.266 -9.453 1 95.38 95 PRO A CA 1
ATOM 732 C C . PRO A 1 95 ? 6.727 -25.562 -10.836 1 95.38 95 PRO A C 1
ATOM 734 O O . PRO A 1 95 ? 7.238 -25.062 -11.844 1 95.38 95 PRO A O 1
ATOM 737 N N . VAL A 1 96 ? 5.688 -26.344 -10.859 1 96.38 96 VAL A N 1
ATOM 738 C CA . VAL A 1 96 ? 4.922 -26.609 -12.078 1 96.38 96 VAL A CA 1
ATOM 739 C C . VAL A 1 96 ? 4.102 -25.375 -12.445 1 96.38 96 VAL A C 1
ATOM 741 O O . VAL A 1 96 ? 3.312 -24.875 -11.633 1 96.38 96 VAL A O 1
ATOM 744 N N . PRO A 1 97 ? 4.277 -24.828 -13.664 1 97.75 97 PRO A N 1
ATOM 745 C CA . PRO A 1 97 ? 3.424 -23.719 -14.062 1 97.75 97 PRO A CA 1
ATOM 746 C C . PRO A 1 97 ? 1.978 -24.125 -14.32 1 97.75 97 PRO A C 1
ATOM 748 O O . PRO A 1 97 ? 1.732 -25.172 -14.938 1 97.75 97 PRO A O 1
ATOM 751 N N . ILE A 1 98 ? 1.08 -23.391 -13.781 1 98.06 98 ILE A N 1
ATOM 752 C CA . ILE A 1 98 ? -0.351 -23.594 -13.992 1 98.06 98 ILE A CA 1
ATOM 753 C C . ILE A 1 98 ? -0.976 -22.297 -14.516 1 98.06 98 ILE A C 1
ATOM 755 O O . ILE A 1 98 ? -0.801 -21.234 -13.922 1 98.06 98 ILE A O 1
ATOM 759 N N . ILE A 1 99 ? -1.709 -22.391 -15.633 1 98.19 99 ILE A N 1
ATOM 760 C CA . ILE A 1 99 ? -2.334 -21.234 -16.25 1 98.19 99 ILE A CA 1
ATOM 761 C C . ILE A 1 99 ? -3.854 -21.375 -16.188 1 98.19 99 ILE A C 1
ATOM 763 O O . ILE A 1 99 ? -4.41 -22.359 -16.688 1 98.19 99 ILE A O 1
ATOM 767 N N . LEU A 1 100 ? -4.531 -20.453 -15.578 1 97.75 100 LEU A N 1
ATOM 768 C CA . LEU A 1 100 ? -5.98 -20.359 -15.695 1 97.75 100 LEU A CA 1
ATOM 769 C C . LEU A 1 100 ? -6.379 -19.719 -17.016 1 97.75 100 LEU A C 1
ATOM 771 O O . LEU A 1 100 ? -6.199 -18.516 -17.219 1 97.75 100 LEU A O 1
ATOM 775 N N . ASP A 1 101 ? -6.926 -20.484 -17.859 1 97.94 101 ASP A N 1
ATOM 776 C CA . ASP A 1 101 ? -7.27 -20.031 -19.203 1 97.94 101 ASP A CA 1
ATOM 777 C C . ASP A 1 101 ? -8.523 -20.734 -19.719 1 97.94 101 ASP A C 1
ATOM 779 O O . ASP A 1 101 ? -8.445 -21.609 -20.594 1 97.94 101 ASP A O 1
ATOM 783 N N . PRO A 1 102 ? -9.656 -20.25 -19.297 1 97 102 PRO A N 1
ATOM 784 C CA . PRO A 1 102 ? -10.898 -20.953 -19.594 1 97 102 PRO A CA 1
ATOM 785 C C . PRO A 1 102 ? -11.141 -21.109 -21.094 1 97 102 PRO A C 1
ATOM 787 O O . PRO A 1 102 ? -11.789 -22.078 -21.516 1 97 102 PRO A O 1
ATOM 790 N N . LYS A 1 103 ? -10.602 -20.25 -21.938 1 96.44 103 LYS A N 1
ATOM 791 C CA . LYS A 1 103 ? -10.938 -20.266 -23.359 1 96.44 103 LYS A CA 1
ATOM 792 C C . LYS A 1 103 ? -9.703 -20.547 -24.219 1 96.44 103 LYS A C 1
ATOM 794 O O . LYS A 1 103 ? -9.719 -20.312 -25.422 1 96.44 103 LYS A O 1
ATOM 799 N N . LEU A 1 104 ? -8.609 -20.922 -23.609 1 98.06 104 LEU A N 1
ATOM 800 C CA . LEU A 1 104 ? -7.371 -21.312 -24.281 1 98.06 104 LEU A CA 1
ATOM 801 C C . LEU A 1 104 ? -6.84 -20.172 -25.141 1 98.06 104 LEU A C 1
ATOM 803 O O . LEU A 1 104 ? -6.504 -20.375 -26.312 1 98.06 104 LEU A O 1
ATOM 807 N N . ARG A 1 105 ? -6.75 -19.047 -24.547 1 97.69 105 ARG A N 1
ATOM 808 C CA . ARG A 1 105 ? -6.238 -17.859 -25.219 1 97.69 105 ARG A CA 1
ATOM 809 C C . ARG A 1 105 ? -4.711 -17.828 -25.203 1 97.69 105 ARG A C 1
ATOM 811 O O . ARG A 1 105 ? -4.09 -17.016 -25.875 1 97.69 105 ARG A O 1
ATOM 818 N N . THR A 1 106 ? -4.047 -18.688 -24.422 1 98.44 106 THR A N 1
ATOM 819 C CA . THR A 1 106 ? -2.592 -18.766 -24.359 1 98.44 106 THR A CA 1
ATOM 820 C C . THR A 1 106 ? -1.99 -18.953 -25.75 1 98.44 106 THR A C 1
ATOM 822 O O . THR A 1 106 ? -2.41 -19.828 -26.5 1 98.44 106 THR A O 1
ATOM 825 N N . PRO A 1 107 ? -1.062 -18.141 -26.078 1 98.38 107 PRO A N 1
ATOM 826 C CA . PRO A 1 107 ? -0.397 -18.359 -27.359 1 98.38 107 PRO A CA 1
ATOM 827 C C . PRO A 1 107 ? 0.475 -19.625 -27.359 1 98.38 107 PRO A C 1
ATOM 829 O O . PRO A 1 107 ? 1.244 -19.844 -26.422 1 98.38 107 PRO A O 1
ATOM 832 N N . PRO A 1 108 ? 0.4 -20.406 -28.422 1 98.06 108 PRO A N 1
ATOM 833 C CA . PRO A 1 108 ? 1.272 -21.594 -28.5 1 98.06 108 PRO A CA 1
ATOM 834 C C . PRO A 1 108 ? 2.754 -21.219 -28.516 1 98.06 108 PRO A C 1
ATOM 836 O O . PRO A 1 108 ? 3.611 -22.078 -28.312 1 98.06 108 PRO A O 1
ATOM 839 N N . THR A 1 109 ? 3.029 -19.938 -28.75 1 97.81 109 THR A N 1
ATOM 840 C CA . THR A 1 109 ? 4.406 -19.453 -28.828 1 97.81 109 THR A CA 1
ATOM 841 C C . THR A 1 109 ? 4.859 -18.922 -27.484 1 97.81 109 THR A C 1
ATOM 843 O O . THR A 1 109 ? 5.965 -18.375 -27.359 1 97.81 109 THR A O 1
ATOM 846 N N . ALA A 1 110 ? 4.02 -19.031 -26.453 1 98.12 110 ALA A N 1
ATOM 847 C CA . ALA A 1 110 ? 4.383 -18.531 -25.141 1 98.12 110 ALA A CA 1
ATOM 848 C C . ALA A 1 110 ? 5.719 -19.094 -24.688 1 98.12 110 ALA A C 1
ATOM 850 O O . ALA A 1 110 ? 6.004 -20.281 -24.891 1 98.12 110 ALA A O 1
ATOM 851 N N . ARG A 1 111 ? 6.516 -18.312 -23.969 1 97.25 111 ARG A N 1
ATOM 852 C CA . ARG A 1 111 ? 7.871 -18.688 -23.578 1 97.25 111 ARG A CA 1
ATOM 853 C C . ARG A 1 111 ? 7.852 -19.891 -22.641 1 97.25 111 ARG A C 1
ATOM 855 O O . ARG A 1 111 ? 8.742 -20.75 -22.719 1 97.25 111 ARG A O 1
ATOM 862 N N . ILE A 1 112 ? 6.883 -19.938 -21.812 1 96.94 112 ILE A N 1
ATOM 863 C CA . ILE A 1 112 ? 6.801 -21.047 -20.859 1 96.94 112 ILE A CA 1
ATOM 864 C C . ILE A 1 112 ? 6.668 -22.375 -21.609 1 96.94 112 ILE A C 1
ATOM 866 O O . ILE A 1 112 ? 7.23 -23.391 -21.203 1 96.94 112 ILE A O 1
ATOM 870 N N . LEU A 1 113 ? 5.965 -22.375 -22.734 1 97.81 113 LEU A N 1
ATOM 871 C CA . LEU A 1 113 ? 5.793 -23.578 -23.531 1 97.81 113 LEU A CA 1
ATOM 872 C C . LEU A 1 113 ? 7.062 -23.906 -24.312 1 97.81 113 LEU A C 1
ATOM 874 O O . LEU A 1 113 ? 7.496 -25.062 -24.359 1 97.81 113 LEU A O 1
ATOM 878 N N . SER A 1 114 ? 7.629 -22.844 -24.828 1 96.31 114 SER A N 1
ATOM 879 C CA . SER A 1 114 ? 8.875 -23.031 -25.562 1 96.31 114 SER A CA 1
ATOM 880 C C . SER A 1 114 ? 9.977 -23.578 -24.672 1 96.31 114 SER A C 1
ATOM 882 O O . SER A 1 114 ? 10.781 -24.406 -25.078 1 96.31 114 SER A O 1
ATOM 884 N N . GLU A 1 115 ? 10.023 -23.047 -23.469 1 95.56 115 GLU A N 1
ATOM 885 C CA . GLU A 1 115 ? 11.016 -23.516 -22.5 1 95.56 115 GLU A CA 1
ATOM 886 C C . GLU A 1 115 ? 10.883 -25.016 -22.266 1 95.56 115 GLU A C 1
ATOM 888 O O . GLU A 1 115 ? 11.883 -25.719 -22.172 1 95.56 115 GLU A O 1
ATOM 893 N N . TRP A 1 116 ? 9.711 -25.469 -22.094 1 96.38 116 TRP A N 1
ATOM 894 C CA . TRP A 1 116 ? 9.477 -26.891 -21.875 1 96.38 116 TRP A CA 1
ATOM 895 C C . TRP A 1 116 ? 9.875 -27.719 -23.094 1 96.38 116 TRP A C 1
ATOM 897 O O . TRP A 1 116 ? 10.578 -28.719 -22.984 1 96.38 116 TRP A O 1
ATOM 907 N N . ARG A 1 117 ? 9.484 -27.312 -24.281 1 95.56 117 ARG A N 1
ATOM 908 C CA . ARG A 1 117 ? 9.766 -28.031 -25.5 1 95.56 117 ARG A CA 1
ATOM 909 C C . ARG A 1 117 ? 11.273 -28.156 -25.734 1 95.56 117 ARG A C 1
ATOM 911 O O . ARG A 1 117 ? 11.758 -29.203 -26.156 1 95.56 117 ARG A O 1
ATOM 918 N N . GLU A 1 118 ? 11.875 -27.125 -25.406 1 95.25 118 GLU A N 1
ATOM 919 C CA . GLU A 1 118 ? 13.297 -27.062 -25.719 1 95.25 118 GLU A CA 1
ATOM 920 C C . GLU A 1 118 ? 14.133 -27.719 -24.625 1 95.25 118 GLU A C 1
ATOM 922 O O . GLU A 1 118 ? 15.164 -28.328 -24.906 1 95.25 118 GLU A O 1
ATOM 927 N N . HIS A 1 119 ? 13.625 -27.641 -23.391 1 94.81 119 HIS A N 1
ATOM 928 C CA . HIS A 1 119 ? 14.531 -27.984 -22.297 1 94.81 119 HIS A CA 1
ATOM 929 C C . HIS A 1 119 ? 13.906 -29.016 -21.359 1 94.81 119 HIS A C 1
ATOM 931 O O . HIS A 1 119 ? 14.578 -29.547 -20.484 1 94.81 119 HIS A O 1
ATOM 937 N N . GLY A 1 120 ? 12.719 -29.359 -21.516 1 93.06 120 GLY A N 1
ATOM 938 C CA . GLY A 1 120 ? 11.992 -30.188 -20.562 1 93.06 120 GLY A CA 1
ATOM 939 C C . GLY A 1 120 ? 12.562 -31.594 -20.438 1 93.06 120 GLY A C 1
ATOM 940 O O . GLY A 1 120 ? 12.461 -32.219 -19.375 1 93.06 120 GLY A O 1
ATOM 941 N N . SER A 1 121 ? 13.219 -32.062 -21.5 1 92.75 121 SER A N 1
ATOM 942 C CA . SER A 1 121 ? 13.734 -33.438 -21.516 1 92.75 121 SER A CA 1
ATOM 943 C C . SER A 1 121 ? 15.219 -33.469 -21.172 1 92.75 121 SER A C 1
ATOM 945 O O . SER A 1 121 ? 15.828 -34.531 -21.156 1 92.75 121 SER A O 1
ATOM 947 N N . ASN A 1 122 ? 15.719 -32.312 -20.891 1 94.56 122 ASN A N 1
ATOM 948 C CA . ASN A 1 122 ? 17.141 -32.25 -20.578 1 94.56 122 ASN A CA 1
ATOM 949 C C . ASN A 1 122 ? 17.438 -32.719 -19.172 1 94.56 122 ASN A C 1
ATOM 951 O O . ASN A 1 122 ? 17.141 -32.031 -18.188 1 94.56 122 ASN A O 1
ATOM 955 N N . PRO A 1 123 ? 18.062 -33.875 -19 1 91.69 123 PRO A N 1
ATOM 956 C CA . PRO A 1 123 ? 18.312 -34.438 -17.672 1 91.69 123 PRO A CA 1
ATOM 957 C C . PRO A 1 123 ? 19.344 -33.625 -16.859 1 91.69 123 PRO A C 1
ATOM 959 O O . PRO A 1 123 ? 19.469 -33.812 -15.656 1 91.69 123 PRO A O 1
ATOM 962 N N . GLU A 1 124 ? 20.031 -32.719 -17.562 1 92.19 124 GLU A N 1
ATOM 963 C CA . GLU A 1 124 ? 21.047 -31.922 -16.891 1 92.19 124 GLU A CA 1
ATOM 964 C C . GLU A 1 124 ? 20.406 -30.766 -16.109 1 92.19 124 GLU A C 1
ATOM 966 O O . GLU A 1 124 ? 21.062 -30.156 -15.266 1 92.19 124 GLU A O 1
ATOM 971 N N . LEU A 1 125 ? 19.25 -30.484 -16.469 1 92.75 125 LEU A N 1
ATOM 972 C CA . LEU A 1 125 ? 18.531 -29.438 -15.766 1 92.75 125 LEU A CA 1
ATOM 973 C C . LEU A 1 125 ? 17.75 -30 -14.578 1 92.75 125 LEU A C 1
ATOM 975 O O . LEU A 1 125 ? 16.641 -30.516 -14.75 1 92.75 125 LEU A O 1
ATOM 979 N N . THR A 1 126 ? 18.406 -29.969 -13.422 1 91.62 126 THR A N 1
ATOM 980 C CA . THR A 1 126 ? 17.828 -30.5 -12.195 1 91.62 126 THR A CA 1
ATOM 981 C C . THR A 1 126 ? 17.703 -29.406 -11.141 1 91.62 126 THR A C 1
ATOM 983 O O . THR A 1 126 ? 18.219 -28.297 -11.328 1 91.62 126 THR A O 1
ATOM 986 N N . GLY A 1 127 ? 16.922 -29.688 -10.047 1 91.56 127 GLY A N 1
ATOM 987 C CA . GLY A 1 127 ? 16.766 -28.688 -9.008 1 91.56 127 GLY A CA 1
ATOM 988 C C . GLY A 1 127 ? 16.031 -27.438 -9.477 1 91.56 127 GLY A C 1
ATOM 989 O O . GLY A 1 127 ? 15.008 -27.547 -10.148 1 91.56 127 GLY A O 1
ATOM 990 N N . PRO A 1 128 ? 16.578 -26.25 -9.141 1 91.69 128 PRO A N 1
ATOM 991 C CA . PRO A 1 128 ? 15.898 -25.016 -9.531 1 91.69 128 PRO A CA 1
ATOM 992 C C . PRO A 1 128 ? 15.914 -24.781 -11.039 1 91.69 128 PRO A C 1
ATOM 994 O O . PRO A 1 128 ? 15.094 -24.016 -11.555 1 91.69 128 PRO A O 1
ATOM 997 N N . LYS A 1 129 ? 16.734 -25.453 -11.773 1 92.25 129 LYS A N 1
ATOM 998 C CA . LYS A 1 129 ? 16.875 -25.281 -13.211 1 92.25 129 LYS A CA 1
ATOM 999 C C . LYS A 1 129 ? 15.875 -26.156 -13.969 1 92.25 129 LYS A C 1
ATOM 1001 O O . LYS A 1 129 ? 15.711 -26.031 -15.18 1 92.25 129 LYS A O 1
ATOM 1006 N N . GLN A 1 130 ? 15.32 -27.016 -13.242 1 93.94 130 GLN A N 1
ATOM 1007 C CA . GLN A 1 130 ? 14.398 -27.953 -13.883 1 93.94 130 GLN A CA 1
ATOM 1008 C C . GLN A 1 130 ? 13.258 -27.219 -14.57 1 93.94 130 GLN A C 1
ATOM 1010 O O . GLN A 1 130 ? 12.711 -26.266 -14.023 1 93.94 130 GLN A O 1
ATOM 1015 N N . VAL A 1 131 ? 12.961 -27.625 -15.742 1 94.5 131 VAL A N 1
ATOM 1016 C CA . VAL A 1 131 ? 11.82 -27.094 -16.484 1 94.5 131 VAL A CA 1
ATOM 1017 C C . VAL A 1 131 ? 10.641 -28.047 -16.359 1 94.5 131 VAL A C 1
ATOM 1019 O O . VAL A 1 131 ? 10.766 -29.234 -16.672 1 94.5 131 VAL A O 1
ATOM 1022 N N . ARG A 1 132 ? 9.555 -27.547 -15.898 1 95.81 132 ARG A N 1
ATOM 1023 C CA . ARG A 1 132 ? 8.383 -28.375 -15.672 1 95.81 132 ARG A CA 1
ATOM 1024 C C . ARG A 1 132 ? 7.316 -28.125 -16.734 1 95.81 132 ARG A C 1
ATOM 1026 O O . ARG A 1 132 ? 7.191 -27 -17.234 1 95.81 132 ARG A O 1
ATOM 1033 N N . GLN A 1 133 ? 6.637 -29.172 -17.078 1 97.56 133 GLN A N 1
ATOM 1034 C CA . GLN A 1 133 ? 5.605 -29.062 -18.109 1 97.56 133 GLN A CA 1
ATOM 1035 C C . GLN A 1 133 ? 4.41 -28.25 -17.594 1 97.56 133 GLN A C 1
ATOM 1037 O O . GLN A 1 133 ? 3.848 -28.562 -16.547 1 97.56 133 GLN A O 1
ATOM 1042 N N . PRO A 1 134 ? 3.977 -27.219 -18.344 1 98.25 134 PRO A N 1
ATOM 1043 C CA . PRO A 1 134 ? 2.883 -26.375 -17.875 1 98.25 134 PRO A CA 1
ATOM 1044 C C . PRO A 1 134 ? 1.515 -27.031 -18.016 1 98.25 134 PRO A C 1
ATOM 1046 O O . PRO A 1 134 ? 1.272 -27.766 -18.969 1 98.25 134 PRO A O 1
ATOM 1049 N N . TRP A 1 135 ? 0.685 -26.75 -17.062 1 98.38 135 TRP A N 1
ATOM 1050 C CA . TRP A 1 135 ? -0.732 -27.094 -17.125 1 98.38 135 TRP A CA 1
ATOM 1051 C C . TRP A 1 135 ? -1.568 -25.891 -17.531 1 98.38 135 TRP A C 1
ATOM 1053 O O . TRP A 1 135 ? -1.318 -24.766 -17.078 1 98.38 135 TRP A O 1
ATOM 1063 N N . ILE A 1 136 ? -2.541 -26.109 -18.359 1 98.56 136 ILE A N 1
ATOM 1064 C CA . ILE A 1 136 ? -3.559 -25.109 -18.656 1 98.56 136 ILE A CA 1
ATOM 1065 C C . ILE A 1 136 ? -4.93 -25.625 -18.219 1 98.56 136 ILE A C 1
ATOM 1067 O O . ILE A 1 136 ? -5.367 -26.688 -18.656 1 98.56 136 ILE A O 1
ATOM 1071 N N . LEU A 1 137 ? -5.555 -24.922 -17.328 1 98.12 137 LEU A N 1
ATOM 1072 C CA . LEU A 1 137 ? -6.918 -25.234 -16.906 1 98.12 137 LEU A CA 1
ATOM 1073 C C . LEU A 1 137 ? -7.938 -24.5 -17.781 1 98.12 137 LEU A C 1
ATOM 1075 O O . LEU A 1 137 ? -7.898 -23.281 -17.891 1 98.12 137 LEU A O 1
ATOM 1079 N N . CYS A 1 138 ? -8.836 -25.25 -18.375 1 97.69 138 CYS A N 1
ATOM 1080 C CA . CYS A 1 138 ? -9.789 -24.641 -19.312 1 97.69 138 CYS A CA 1
ATOM 1081 C C . CYS A 1 138 ? -11.164 -25.281 -19.156 1 97.69 138 CYS A C 1
ATOM 1083 O O . CYS A 1 138 ? -11.336 -26.25 -18.422 1 97.69 138 CYS A O 1
ATOM 1085 N N . GLU A 1 139 ? -12.102 -24.734 -19.844 1 96.12 139 GLU A N 1
ATOM 1086 C CA . GLU A 1 139 ? -13.477 -25.234 -19.797 1 96.12 139 GLU A CA 1
ATOM 1087 C C . GLU A 1 139 ? -13.578 -26.656 -20.344 1 96.12 139 GLU A C 1
ATOM 1089 O O . GLU A 1 139 ? -12.625 -27.156 -20.938 1 96.12 139 GLU A O 1
ATOM 1094 N N . ALA A 1 140 ? -14.742 -27.234 -20.188 1 93.38 140 ALA A N 1
ATOM 1095 C CA . ALA A 1 140 ? -14.961 -28.656 -20.469 1 93.38 140 ALA A CA 1
ATOM 1096 C C . ALA A 1 140 ? -14.961 -28.922 -21.969 1 93.38 140 ALA A C 1
ATOM 1098 O O . ALA A 1 140 ? -14.5 -29.984 -22.406 1 93.38 140 ALA A O 1
ATOM 1099 N N . SER A 1 141 ? -15.477 -28 -22.766 1 92.94 141 SER A N 1
ATOM 1100 C CA . SER A 1 141 ? -15.586 -28.219 -24.203 1 92.94 141 SER A CA 1
ATOM 1101 C C . SER A 1 141 ? -14.945 -27.078 -24.984 1 92.94 141 SER A C 1
ATOM 1103 O O . SER A 1 141 ? -15.625 -26.344 -25.703 1 92.94 141 SER A O 1
ATOM 1105 N N . PRO A 1 142 ? -13.664 -27.016 -24.859 1 93.12 142 PRO A N 1
ATOM 1106 C CA . PRO A 1 142 ? -12.961 -25.953 -25.578 1 93.12 142 PRO A CA 1
ATOM 1107 C C . PRO A 1 142 ? -12.812 -26.25 -27.078 1 93.12 142 PRO A C 1
ATOM 1109 O O . PRO A 1 142 ? -13.18 -27.328 -27.531 1 93.12 142 PRO A O 1
ATOM 1112 N N . ASP A 1 143 ? -12.336 -25.266 -27.859 1 95.56 143 ASP A N 1
ATOM 1113 C CA . ASP A 1 143 ? -12.016 -25.453 -29.266 1 95.56 143 ASP A CA 1
ATOM 1114 C C . ASP A 1 143 ? -10.961 -26.531 -29.453 1 95.56 143 ASP A C 1
ATOM 1116 O O . ASP A 1 143 ? -9.82 -26.391 -29 1 95.56 143 ASP A O 1
ATOM 1120 N N . PRO A 1 144 ? -11.328 -27.578 -30.188 1 96.88 144 PRO A N 1
ATOM 1121 C CA . PRO A 1 144 ? -10.398 -28.688 -30.359 1 96.88 144 PRO A CA 1
ATOM 1122 C C . PRO A 1 144 ? -9.102 -28.281 -31.062 1 96.88 144 PRO A C 1
ATOM 1124 O O . PRO A 1 144 ? -8.047 -28.859 -30.781 1 96.88 144 PRO A O 1
ATOM 1127 N N . GLU A 1 145 ? -9.219 -27.328 -31.938 1 97.56 145 GLU A N 1
ATOM 1128 C CA . GLU A 1 145 ? -8.016 -26.859 -32.625 1 97.56 145 GLU A CA 1
ATOM 1129 C C . GLU A 1 145 ? -7.043 -26.188 -31.656 1 97.56 145 GLU A C 1
ATOM 1131 O O . GLU A 1 145 ? -5.828 -26.359 -31.781 1 97.56 145 GLU A O 1
ATOM 1136 N N . ARG A 1 146 ? -7.602 -25.453 -30.734 1 97.81 146 ARG A N 1
ATOM 1137 C CA . ARG A 1 146 ? -6.762 -24.828 -29.719 1 97.81 146 ARG A CA 1
ATOM 1138 C C . ARG A 1 146 ? -6.125 -25.859 -28.812 1 97.81 146 ARG A C 1
ATOM 1140 O O . ARG A 1 146 ? -4.957 -25.734 -28.438 1 97.81 146 ARG A O 1
ATOM 1147 N N . VAL A 1 147 ? -6.887 -26.828 -28.453 1 98.06 147 VAL A N 1
ATOM 1148 C CA . VAL A 1 147 ? -6.371 -27.906 -27.609 1 98.06 147 VAL A CA 1
ATOM 1149 C C . VAL A 1 147 ? -5.172 -28.562 -28.297 1 98.06 147 VAL A C 1
ATOM 115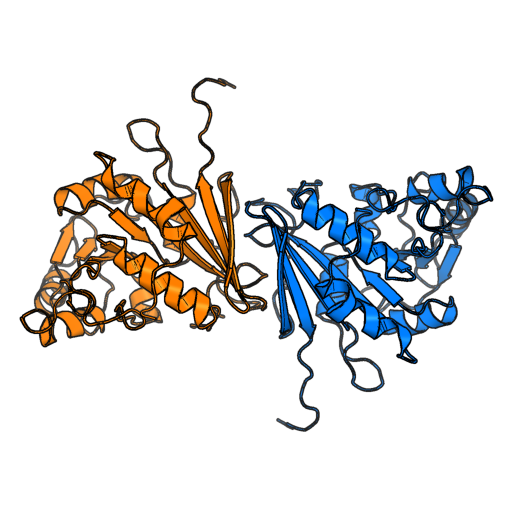1 O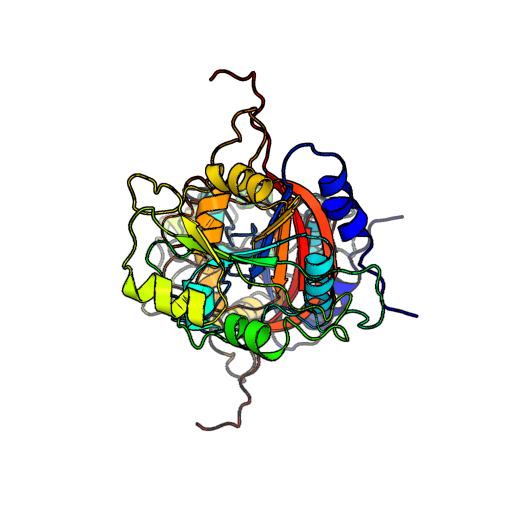 O . VAL A 1 147 ? -4.102 -28.703 -27.703 1 98.06 147 VAL A O 1
ATOM 1154 N N . LYS A 1 148 ? -5.34 -28.922 -29.547 1 98.12 148 LYS A N 1
ATOM 1155 C CA . LYS A 1 148 ? -4.285 -29.578 -30.312 1 98.12 148 LYS A CA 1
ATOM 1156 C C . LYS A 1 148 ? -3.045 -28.703 -30.406 1 98.12 148 LYS A C 1
ATOM 1158 O O . LYS A 1 148 ? -1.923 -29.172 -30.203 1 98.12 148 LYS A O 1
ATOM 1163 N N . ALA A 1 149 ? -3.246 -27.469 -30.688 1 98.25 149 ALA A N 1
ATOM 1164 C CA . ALA A 1 149 ? -2.141 -26.531 -30.859 1 98.25 149 ALA A CA 1
ATOM 1165 C C . ALA A 1 149 ? -1.35 -26.391 -29.562 1 98.25 149 ALA A C 1
ATOM 1167 O O . ALA A 1 149 ? -0.117 -26.391 -29.578 1 98.25 149 ALA A O 1
ATOM 1168 N N . LEU A 1 150 ? -2.031 -26.234 -28.438 1 98.62 150 LEU A N 1
ATOM 1169 C CA . LEU A 1 150 ? -1.381 -25.984 -27.156 1 98.62 150 LEU A CA 1
ATOM 1170 C C . LEU A 1 150 ? -0.716 -27.25 -26.625 1 98.62 150 LEU A C 1
ATOM 1172 O O . LEU A 1 150 ? 0.377 -27.188 -26.062 1 98.62 150 LEU A O 1
ATOM 1176 N N . GLU A 1 151 ? -1.36 -28.422 -26.797 1 98.12 151 GLU A N 1
ATOM 1177 C CA . GLU A 1 151 ? -0.71 -29.672 -26.438 1 98.12 151 GLU A CA 1
ATOM 1178 C C . GLU A 1 151 ? 0.537 -29.906 -27.297 1 98.12 151 GLU A C 1
ATOM 1180 O O . GLU A 1 151 ? 1.567 -30.359 -26.781 1 98.12 151 GLU A O 1
ATOM 1185 N N . GLY A 1 152 ? 0.359 -29.609 -28.625 1 97.75 152 GLY A N 1
ATOM 1186 C CA . GLY A 1 152 ? 1.508 -29.703 -29.516 1 97.75 152 GLY A CA 1
ATOM 1187 C C . GLY A 1 152 ? 2.65 -28.797 -29.109 1 97.75 152 GLY A C 1
ATOM 1188 O O . GLY A 1 152 ? 3.818 -29.109 -29.344 1 97.75 152 GLY A O 1
ATOM 1189 N N . ALA A 1 153 ? 2.289 -27.719 -28.469 1 97.88 153 ALA A N 1
ATOM 1190 C CA . ALA A 1 153 ? 3.283 -26.734 -28.047 1 97.88 153 ALA A CA 1
ATOM 1191 C C . ALA A 1 153 ? 3.863 -27.109 -26.688 1 97.88 153 ALA A C 1
ATOM 1193 O O . ALA A 1 153 ? 4.781 -26.438 -26.188 1 97.88 153 ALA A O 1
ATOM 1194 N N . GLY A 1 154 ? 3.289 -28.188 -26.047 1 97.5 154 GLY A N 1
ATOM 1195 C CA . GLY A 1 154 ? 3.934 -28.688 -24.844 1 97.5 154 GLY A CA 1
ATOM 1196 C C . GLY A 1 154 ? 3.066 -28.562 -23.594 1 97.5 154 GLY A C 1
ATOM 1197 O O . GLY A 1 154 ? 3.477 -28.953 -22.5 1 97.5 154 GLY A O 1
ATOM 1198 N N . ALA A 1 155 ? 1.887 -28.047 -23.688 1 98.31 155 ALA A N 1
ATOM 1199 C CA . ALA A 1 155 ? 1.019 -27.859 -22.531 1 98.31 155 ALA A CA 1
ATOM 1200 C C . ALA A 1 155 ? 0.275 -29.156 -22.188 1 98.31 155 ALA A C 1
ATOM 1202 O O . ALA A 1 155 ? -0.002 -29.969 -23.078 1 98.31 155 ALA A O 1
ATOM 1203 N N . ARG A 1 156 ? 0.022 -29.375 -20.953 1 98.06 156 ARG A N 1
ATOM 1204 C CA . ARG A 1 156 ? -1.003 -30.312 -20.516 1 98.06 156 ARG A CA 1
ATOM 1205 C C . ARG A 1 156 ? -2.328 -29.609 -20.266 1 98.06 156 ARG A C 1
ATOM 1207 O O . ARG A 1 156 ? -2.367 -28.578 -19.578 1 98.06 156 ARG A O 1
ATOM 1214 N N . ILE A 1 157 ? -3.355 -30.141 -20.812 1 98 157 ILE A N 1
ATOM 1215 C CA . ILE A 1 157 ? -4.656 -29.484 -20.719 1 98 157 ILE A CA 1
ATOM 1216 C C . ILE A 1 157 ? -5.52 -30.219 -19.688 1 98 157 ILE A C 1
ATOM 1218 O O . ILE A 1 157 ? -5.598 -31.453 -19.703 1 98 157 ILE A O 1
ATOM 1222 N N . ARG A 1 158 ? -6.062 -29.531 -18.766 1 97.12 158 ARG A N 1
ATOM 1223 C CA . ARG A 1 158 ? -7.023 -30.062 -17.812 1 97.12 158 ARG A CA 1
ATOM 1224 C C . ARG A 1 158 ? -8.367 -29.359 -17.938 1 97.12 158 ARG A C 1
ATOM 1226 O O . ARG A 1 158 ? -8.445 -28.125 -17.828 1 97.12 158 ARG A O 1
ATOM 1233 N N . HIS A 1 159 ? -9.422 -30.156 -18.078 1 96.25 159 HIS A N 1
ATOM 1234 C CA . HIS A 1 159 ? -10.773 -29.625 -18.188 1 96.25 159 HIS A CA 1
ATOM 1235 C C . HIS A 1 159 ? -11.406 -29.406 -16.828 1 96.25 159 HIS A C 1
ATOM 1237 O O . HIS A 1 159 ? -11.289 -30.281 -15.945 1 96.25 159 HIS A O 1
ATOM 1243 N N . VAL A 1 160 ? -11.992 -28.266 -16.656 1 95.81 160 VAL A N 1
ATOM 1244 C CA . VAL A 1 160 ? -12.633 -27.938 -15.383 1 95.81 160 VAL A CA 1
ATOM 1245 C C . VAL A 1 160 ? -13.992 -27.281 -15.648 1 95.81 160 VAL A C 1
ATOM 1247 O O . VAL A 1 160 ? -14.211 -26.688 -16.703 1 95.81 160 VAL A O 1
ATOM 1250 N N . ASP A 1 161 ? -14.938 -27.438 -14.719 1 94.12 161 ASP A N 1
ATOM 1251 C CA . ASP A 1 161 ? -16.234 -26.781 -14.82 1 94.12 161 ASP A CA 1
ATOM 1252 C C . ASP A 1 161 ? -16.125 -25.297 -14.484 1 94.12 161 ASP A C 1
ATOM 1254 O O . ASP A 1 161 ? -15.414 -24.922 -13.539 1 94.12 161 ASP A O 1
ATOM 1258 N N . LEU A 1 162 ? -16.812 -24.516 -15.211 1 95.19 162 LEU A N 1
ATOM 1259 C CA . LEU A 1 162 ? -16.812 -23.078 -14.977 1 95.19 162 LEU A CA 1
ATOM 1260 C C . LEU A 1 162 ? -18.016 -22.672 -14.133 1 95.19 162 LEU A C 1
ATOM 1262 O O . LEU A 1 162 ? -19 -23.422 -14.047 1 95.19 162 LEU A O 1
ATOM 1266 N N . ASP A 1 163 ? -17.875 -21.562 -13.469 1 91.88 163 ASP A N 1
ATOM 1267 C CA . ASP A 1 163 ? -19.016 -21.016 -12.758 1 91.88 163 ASP A CA 1
ATOM 1268 C C . ASP A 1 163 ? -19.953 -20.266 -13.703 1 91.88 163 ASP A C 1
ATOM 1270 O O . ASP A 1 163 ? -19.766 -20.297 -14.922 1 91.88 163 ASP A O 1
ATOM 1274 N N . LYS A 1 164 ? -21.016 -19.625 -13.141 1 91.44 164 LYS A N 1
ATOM 1275 C CA . LYS A 1 164 ? -22.062 -18.984 -13.93 1 91.44 164 LYS A CA 1
ATOM 1276 C C . LYS A 1 164 ? -21.516 -17.812 -14.734 1 91.44 164 LYS A C 1
ATOM 1278 O O . LYS A 1 164 ? -22.078 -17.438 -15.766 1 91.44 164 LYS A O 1
ATOM 1283 N N . ASN A 1 165 ? -20.344 -17.297 -14.289 1 88.56 165 ASN A N 1
ATOM 1284 C CA . ASN A 1 165 ? -19.75 -16.141 -14.953 1 88.56 165 ASN A CA 1
ATOM 1285 C C . ASN A 1 165 ? -18.656 -16.562 -15.938 1 88.56 165 ASN A C 1
ATOM 1287 O O . ASN A 1 165 ? -17.953 -15.719 -16.484 1 88.56 165 ASN A O 1
ATOM 1291 N N . GLY A 1 166 ? -18.5 -17.812 -16.172 1 90.06 166 GLY A N 1
ATOM 1292 C CA . GLY A 1 166 ? -17.516 -18.312 -17.141 1 90.06 166 GLY A CA 1
ATOM 1293 C C . GLY A 1 166 ? -16.109 -18.344 -16.594 1 90.06 166 GLY A C 1
ATOM 1294 O O . GLY A 1 166 ? -15.141 -18.312 -17.359 1 90.06 166 GLY A O 1
ATOM 1295 N N . HIS A 1 167 ? -15.953 -18.359 -15.289 1 91.75 167 HIS A N 1
ATOM 1296 C CA . HIS A 1 167 ? -14.641 -18.391 -14.656 1 91.75 167 HIS A CA 1
ATOM 1297 C C . HIS A 1 167 ? -14.398 -19.734 -13.969 1 91.75 167 HIS A C 1
ATOM 1299 O O . HIS A 1 167 ? -15.352 -20.453 -13.641 1 91.75 167 HIS A O 1
ATOM 1305 N N . ILE A 1 168 ? -13.195 -20.094 -13.875 1 93 168 ILE A N 1
ATOM 1306 C CA . ILE A 1 168 ? -12.836 -21.25 -13.055 1 93 168 ILE A CA 1
ATOM 1307 C C . ILE A 1 168 ? -12.969 -20.891 -11.578 1 93 168 ILE A C 1
ATOM 1309 O O . ILE A 1 168 ? -12.273 -20 -11.078 1 93 168 ILE A O 1
ATOM 1313 N N . PRO A 1 169 ? -13.867 -21.578 -10.867 1 94.56 169 PRO A N 1
ATOM 1314 C CA . PRO A 1 169 ? -14.031 -21.234 -9.453 1 94.56 169 PRO A CA 1
ATOM 1315 C C . PRO A 1 169 ? -12.789 -21.531 -8.625 1 94.56 169 PRO A C 1
ATOM 1317 O O . PRO A 1 169 ? -12.266 -22.641 -8.672 1 94.56 169 PRO A O 1
ATOM 1320 N N . PRO A 1 170 ? -12.312 -20.562 -7.859 1 95.88 170 PRO A N 1
ATOM 1321 C CA . PRO A 1 170 ? -11.141 -20.797 -7.02 1 95.88 170 PRO A CA 1
ATOM 1322 C C . PRO A 1 170 ? -11.289 -22 -6.102 1 95.88 170 PRO A C 1
ATOM 1324 O O . PRO A 1 170 ? -10.312 -22.703 -5.824 1 95.88 170 PRO A O 1
ATOM 1327 N N . THR A 1 171 ? -12.477 -22.312 -5.621 1 93.5 171 THR A N 1
ATOM 1328 C CA . THR A 1 171 ? -12.734 -23.359 -4.641 1 93.5 171 THR A CA 1
ATOM 1329 C C . THR A 1 171 ? -12.453 -24.734 -5.234 1 93.5 171 THR A C 1
ATOM 1331 O O . THR A 1 171 ? -12.336 -25.719 -4.504 1 93.5 171 THR A O 1
ATOM 1334 N N . GLU A 1 172 ? -12.297 -24.828 -6.566 1 92.38 172 GLU A N 1
ATOM 1335 C CA . GLU A 1 172 ? -12 -26.094 -7.227 1 92.38 172 GLU A CA 1
ATOM 1336 C C . GLU A 1 172 ? -10.5 -26.359 -7.258 1 92.38 172 GLU A C 1
ATOM 1338 O O . GLU A 1 172 ? -10.07 -27.484 -7.531 1 92.38 172 GLU A O 1
ATOM 1343 N N . LEU A 1 173 ? -9.719 -25.391 -6.988 1 94.5 173 LEU A N 1
ATOM 1344 C CA . LEU A 1 173 ? -8.281 -25.453 -7.199 1 94.5 173 LEU A CA 1
ATOM 1345 C C . LEU A 1 173 ? -7.652 -26.531 -6.312 1 94.5 173 LEU A C 1
ATOM 1347 O O . LEU A 1 173 ? -6.852 -27.344 -6.785 1 94.5 173 LEU A O 1
ATOM 1351 N N . PRO A 1 174 ? -8.047 -26.641 -5.012 1 93.38 174 PRO A N 1
ATOM 1352 C CA . PRO A 1 174 ? -7.418 -27.672 -4.184 1 93.38 174 PRO A CA 1
ATOM 1353 C C . PRO A 1 174 ? -7.617 -29.078 -4.742 1 93.38 174 PRO A C 1
ATOM 1355 O O . PRO A 1 174 ? -6.676 -29.875 -4.762 1 93.38 174 PRO A O 1
ATOM 1358 N N . ASN A 1 175 ? -8.82 -29.344 -5.215 1 92.56 175 ASN A N 1
ATOM 1359 C CA . ASN A 1 175 ? -9.094 -30.656 -5.805 1 92.56 175 ASN A CA 1
ATOM 1360 C C . ASN A 1 175 ? -8.273 -30.875 -7.07 1 92.56 175 ASN A C 1
ATOM 1362 O O . ASN A 1 175 ? -7.75 -31.969 -7.289 1 92.56 175 ASN A O 1
ATOM 1366 N N . ILE A 1 176 ? -8.188 -29.875 -7.855 1 94.12 176 ILE A N 1
ATOM 1367 C CA . ILE A 1 176 ? -7.414 -29.969 -9.086 1 94.12 176 ILE A CA 1
ATOM 1368 C C . ILE A 1 176 ? -5.949 -30.25 -8.758 1 94.12 176 ILE A C 1
ATOM 1370 O O . ILE A 1 176 ? -5.328 -31.125 -9.367 1 94.12 176 ILE A O 1
ATOM 1374 N N . LEU A 1 177 ? -5.387 -29.547 -7.766 1 94.75 177 LEU A N 1
ATOM 1375 C CA . LEU A 1 177 ? -3.996 -29.719 -7.355 1 94.75 177 LEU A CA 1
ATOM 1376 C C . LEU A 1 177 ? -3.75 -31.141 -6.852 1 94.75 177 LEU A C 1
ATOM 1378 O O . LEU A 1 177 ? -2.766 -31.781 -7.234 1 94.75 177 LEU A O 1
ATOM 1382 N N . GLU A 1 178 ? -4.652 -31.641 -6.059 1 92.38 178 GLU A N 1
ATOM 1383 C CA . GLU A 1 178 ? -4.531 -33 -5.559 1 92.38 178 GLU A CA 1
ATOM 1384 C C . GLU A 1 178 ? -4.5 -34.031 -6.699 1 92.38 178 GLU A C 1
ATOM 1386 O O . GLU A 1 178 ? -3.689 -34.938 -6.695 1 92.38 178 GLU A O 1
ATOM 1391 N N . ASN A 1 179 ? -5.359 -33.812 -7.625 1 93.62 179 ASN A N 1
ATOM 1392 C CA . ASN A 1 179 ? -5.48 -34.719 -8.75 1 93.62 179 ASN A CA 1
ATOM 1393 C C . ASN A 1 179 ? -4.203 -34.75 -9.586 1 93.62 179 ASN A C 1
ATOM 1395 O O . ASN A 1 179 ? -3.863 -35.781 -10.164 1 93.62 179 ASN A O 1
ATOM 1399 N N . ILE A 1 180 ? -3.502 -33.656 -9.625 1 92.69 180 ILE A N 1
ATOM 1400 C CA . ILE A 1 180 ? -2.307 -33.656 -10.461 1 92.69 180 ILE A CA 1
ATOM 1401 C C . ILE A 1 180 ? -1.065 -33.844 -9.586 1 92.69 180 ILE A C 1
ATOM 1403 O O . ILE A 1 180 ? 0.057 -33.594 -10.039 1 92.69 180 ILE A O 1
ATOM 1407 N N . GLY A 1 181 ? -1.26 -34.031 -8.289 1 92.62 181 GLY A N 1
ATOM 1408 C CA . GLY A 1 181 ? -0.197 -34.469 -7.391 1 92.62 181 GLY A CA 1
ATOM 1409 C C . GLY A 1 181 ? 0.603 -33.312 -6.824 1 92.62 181 GLY A C 1
ATOM 1410 O O . GLY A 1 181 ? 1.802 -33.438 -6.574 1 92.62 181 GLY A O 1
ATOM 1411 N N . LEU A 1 182 ? -0.001 -32.188 -6.703 1 93.88 182 LEU A N 1
ATOM 1412 C CA . LEU A 1 182 ? 0.667 -31.016 -6.129 1 93.88 182 LEU A CA 1
ATOM 1413 C C . LEU A 1 182 ? 0.132 -30.719 -4.734 1 93.88 182 LEU A C 1
ATOM 1415 O O . LEU A 1 182 ? -1.081 -30.734 -4.512 1 93.88 182 LEU A O 1
ATOM 1419 N N . GLY A 1 183 ? 1.062 -30.438 -3.812 1 92.31 183 GLY A N 1
ATOM 1420 C CA . GLY A 1 183 ? 0.683 -30.203 -2.43 1 92.31 183 GLY A CA 1
ATOM 1421 C C . GLY A 1 183 ? 0.602 -28.734 -2.082 1 92.31 183 GLY A C 1
ATOM 1422 O O . GLY A 1 183 ? 0.078 -28.359 -1.027 1 92.31 183 GLY A O 1
ATOM 1423 N N . SER A 1 184 ? 1.121 -27.859 -2.943 1 93.94 184 SER A N 1
ATOM 1424 C CA . SER A 1 184 ? 1.115 -26.438 -2.68 1 93.94 184 SER A CA 1
ATOM 1425 C C . SER A 1 184 ? 1.188 -25.625 -3.977 1 93.94 184 SER A C 1
ATOM 1427 O O . SER A 1 184 ? 1.654 -26.141 -5 1 93.94 184 SER A O 1
ATOM 1429 N N . VAL A 1 185 ? 0.636 -24.406 -3.912 1 95.62 185 VAL A N 1
ATOM 1430 C CA . VAL A 1 185 ? 0.689 -23.547 -5.086 1 95.62 185 VAL A CA 1
ATOM 1431 C C . VAL A 1 185 ? 0.87 -22.094 -4.652 1 95.62 185 VAL A C 1
ATOM 1433 O O . VAL A 1 185 ? 0.277 -21.656 -3.662 1 95.62 185 VAL A O 1
ATOM 1436 N N . MET A 1 186 ? 1.756 -21.422 -5.328 1 96 186 MET A N 1
ATOM 1437 C CA . MET A 1 186 ? 1.886 -19.984 -5.223 1 96 186 MET A CA 1
ATOM 1438 C C . MET A 1 186 ? 1.161 -19.281 -6.371 1 96 186 MET A C 1
ATOM 1440 O O . MET A 1 186 ? 1.421 -19.562 -7.539 1 96 186 MET A O 1
ATOM 1444 N N . ILE A 1 187 ? 0.263 -18.391 -5.996 1 97.62 187 ILE A N 1
ATOM 1445 C CA . ILE A 1 187 ? -0.514 -17.656 -6.996 1 97.62 187 ILE A CA 1
ATOM 1446 C C . ILE A 1 187 ? 0.014 -16.234 -7.117 1 97.62 187 ILE A C 1
ATOM 1448 O O . ILE A 1 187 ? -0.02 -15.461 -6.152 1 97.62 187 ILE A O 1
ATOM 1452 N N . GLU A 1 188 ? 0.505 -15.734 -8.219 1 93.75 188 GLU A N 1
ATOM 1453 C CA . GLU A 1 188 ? 1.127 -14.43 -8.422 1 93.75 188 GLU A CA 1
ATOM 1454 C C . GLU A 1 188 ? 0.195 -13.484 -9.172 1 93.75 188 GLU A C 1
ATOM 1456 O O . GLU A 1 188 ? 0.382 -12.266 -9.148 1 93.75 188 GLU A O 1
ATOM 1461 N N . GLY A 1 189 ? -0.794 -13.789 -9.727 1 82.5 189 GLY A N 1
ATOM 1462 C CA . GLY A 1 189 ? -1.691 -12.938 -10.492 1 82.5 189 GLY A CA 1
ATOM 1463 C C . GLY A 1 189 ? -2.127 -13.555 -11.805 1 82.5 189 GLY A C 1
ATOM 1464 O O . GLY A 1 189 ? -1.938 -14.758 -12.031 1 82.5 189 GLY A O 1
ATOM 1465 N N . GLY A 1 190 ? -2.92 -12.523 -12.469 1 93.38 190 GLY A N 1
ATOM 1466 C CA . GLY A 1 190 ? -2.975 -11.07 -12.367 1 93.38 190 GLY A CA 1
ATOM 1467 C C . GLY A 1 190 ? -4.125 -10.578 -11.516 1 93.38 190 GLY A C 1
ATOM 1468 O O . GLY A 1 190 ? -4.703 -11.336 -10.734 1 93.38 190 GLY A O 1
ATOM 1469 N N . SER A 1 191 ? -4.488 -9.289 -11.562 1 96.5 191 SER A N 1
ATOM 1470 C CA . SER A 1 191 ? -5.48 -8.57 -10.766 1 96.5 191 SER A CA 1
ATOM 1471 C C . SER A 1 191 ? -6.766 -9.375 -10.625 1 96.5 191 SER A C 1
ATOM 1473 O O . SER A 1 191 ? -7.27 -9.555 -9.516 1 96.5 191 SER A O 1
ATOM 1475 N N . ARG A 1 192 ? -7.305 -9.945 -11.703 1 95 192 ARG A N 1
ATOM 1476 C CA . ARG A 1 192 ? -8.555 -10.688 -11.68 1 95 192 ARG A CA 1
ATOM 1477 C C . ARG A 1 192 ? -8.406 -12 -10.906 1 95 192 ARG A C 1
ATOM 1479 O O . ARG A 1 192 ? -9.312 -12.391 -10.164 1 95 192 ARG A O 1
ATOM 1486 N N . VAL A 1 193 ? -7.316 -12.695 -11.117 1 96.88 193 VAL A N 1
ATOM 1487 C CA . VAL A 1 193 ? -7.055 -13.938 -10.406 1 96.88 193 VAL A CA 1
ATOM 1488 C C . VAL A 1 193 ? -6.93 -13.664 -8.906 1 96.88 193 VAL A C 1
ATOM 1490 O O . VAL A 1 193 ? -7.566 -14.328 -8.094 1 96.88 193 VAL A O 1
ATOM 1493 N N . LEU A 1 194 ? -6.141 -12.648 -8.555 1 97.62 194 LEU A N 1
ATOM 1494 C CA . LEU A 1 194 ? -5.992 -12.281 -7.156 1 97.62 194 LEU A CA 1
ATOM 1495 C C . LEU A 1 194 ? -7.344 -11.969 -6.527 1 97.62 194 LEU A C 1
ATOM 1497 O O . LEU A 1 194 ? -7.668 -12.477 -5.453 1 97.62 194 LEU A O 1
ATOM 1501 N N . SER A 1 195 ? -8.117 -11.195 -7.223 1 97.19 195 SER A N 1
ATOM 1502 C CA . SER A 1 195 ? -9.438 -10.805 -6.738 1 97.19 195 SER A CA 1
ATOM 1503 C C . SER A 1 195 ? -10.32 -12.023 -6.496 1 97.19 195 SER A C 1
ATOM 1505 O O . SER A 1 195 ? -10.984 -12.117 -5.457 1 97.19 195 SER A O 1
ATOM 1507 N N . SER A 1 196 ? -10.352 -12.961 -7.426 1 96.56 196 SER A N 1
ATOM 1508 C CA . SER A 1 196 ? -11.203 -14.133 -7.309 1 96.56 196 SER A CA 1
ATOM 1509 C C . SER A 1 196 ? -10.836 -14.969 -6.086 1 96.56 196 SER A C 1
ATOM 1511 O O . SER A 1 196 ? -11.711 -15.477 -5.383 1 96.56 196 SER A O 1
ATOM 1513 N N . PHE A 1 197 ? -9.57 -15.086 -5.82 1 97.06 197 PHE A N 1
ATOM 1514 C CA . PHE A 1 197 ? -9.141 -15.891 -4.688 1 97.06 197 PHE A CA 1
ATOM 1515 C C . PHE A 1 197 ? -9.352 -15.141 -3.377 1 97.06 197 PHE A C 1
ATOM 1517 O O . PHE A 1 197 ? -9.656 -15.758 -2.352 1 97.06 197 PHE A O 1
ATOM 1524 N N . LEU A 1 198 ? -9.188 -13.805 -3.381 1 97.06 198 LEU A N 1
ATOM 1525 C CA . LEU A 1 198 ? -9.43 -13.008 -2.182 1 97.06 198 LEU A CA 1
ATOM 1526 C C . LEU A 1 198 ? -10.898 -13.039 -1.792 1 97.06 198 LEU A C 1
ATOM 1528 O O . LEU A 1 198 ? -11.234 -12.961 -0.608 1 97.06 198 LEU A O 1
ATOM 1532 N N . HIS A 1 199 ? -11.734 -13.211 -2.771 1 95.81 199 HIS A N 1
ATOM 1533 C CA . HIS A 1 199 ? -13.172 -13.188 -2.516 1 95.81 199 HIS A CA 1
ATOM 1534 C C . HIS A 1 199 ? -13.727 -14.602 -2.373 1 95.81 199 HIS A C 1
ATOM 1536 O O . HIS A 1 199 ? -14.922 -14.773 -2.127 1 95.81 199 HIS A O 1
ATOM 1542 N N . ALA A 1 200 ? -12.852 -15.547 -2.492 1 94.69 200 ALA A N 1
ATOM 1543 C CA . ALA A 1 200 ? -13.328 -16.922 -2.504 1 94.69 200 ALA A CA 1
ATOM 1544 C C . ALA A 1 200 ? -13.852 -17.344 -1.132 1 94.69 200 ALA A C 1
ATOM 1546 O O . ALA A 1 200 ? -13.32 -16.922 -0.103 1 94.69 200 ALA A O 1
ATOM 1547 N N . GLY A 1 201 ? -14.891 -18.109 -1.056 1 90.81 201 GLY A N 1
ATOM 1548 C CA . GLY A 1 201 ? -15.391 -18.672 0.182 1 90.81 201 GLY A CA 1
ATOM 1549 C C . GLY A 1 201 ? -14.484 -19.75 0.757 1 90.81 201 GLY A C 1
ATOM 1550 O O . GLY A 1 201 ? -13.438 -20.047 0.184 1 90.81 201 GLY A O 1
ATOM 1551 N N . PRO A 1 202 ? -14.852 -20.281 1.884 1 91.06 202 PRO A N 1
ATOM 1552 C CA . PRO A 1 202 ? -14.047 -21.312 2.543 1 91.06 202 PRO A CA 1
ATOM 1553 C C . PRO A 1 202 ? -14.055 -22.641 1.791 1 91.06 202 PRO A C 1
ATOM 1555 O O . PRO A 1 202 ? -14.844 -22.812 0.86 1 91.06 202 PRO A O 1
ATOM 1558 N N . ARG A 1 203 ? -13.148 -23.453 2.139 1 90.25 203 ARG A N 1
ATOM 1559 C CA . ARG A 1 203 ? -13.156 -24.844 1.678 1 90.25 203 ARG A CA 1
ATOM 1560 C C . ARG A 1 203 ? -14.367 -25.594 2.213 1 90.25 203 ARG A C 1
ATOM 1562 O O . ARG A 1 203 ? -15.094 -25.078 3.072 1 90.25 203 ARG A O 1
ATOM 1569 N N . ALA A 1 204 ? -14.547 -26.766 1.707 1 84.75 204 ALA A N 1
ATOM 1570 C CA . ALA A 1 204 ? -15.68 -27.594 2.109 1 84.75 204 ALA A CA 1
ATOM 1571 C C . ALA A 1 204 ? -15.648 -27.875 3.607 1 84.75 204 ALA A C 1
ATOM 1573 O O . ALA A 1 204 ? -16.703 -27.984 4.246 1 84.75 204 ALA A O 1
ATOM 1574 N N . ASP A 1 205 ? -14.469 -27.891 4.18 1 84.31 205 ASP A N 1
ATOM 1575 C CA . ASP A 1 205 ? -14.32 -28.203 5.598 1 84.31 205 ASP A CA 1
ATOM 1576 C C . ASP A 1 205 ? -14.414 -26.953 6.457 1 84.31 205 ASP A C 1
ATOM 1578 O O . ASP A 1 205 ? -14.203 -27 7.672 1 84.31 205 ASP A O 1
ATOM 1582 N N . GLY A 1 206 ? -14.594 -25.797 5.852 1 86.88 206 GLY A N 1
ATOM 1583 C CA . GLY A 1 206 ? -14.797 -24.547 6.578 1 86.88 206 GLY A CA 1
ATOM 1584 C C . GLY A 1 206 ? -13.531 -23.719 6.707 1 86.88 206 GLY A C 1
ATOM 1585 O O . GLY A 1 206 ? -13.578 -22.547 7.086 1 86.88 206 GLY A O 1
ATOM 1586 N N . SER A 1 207 ? -12.414 -24.344 6.379 1 87.06 207 SER A N 1
ATOM 1587 C CA . SER A 1 207 ? -11.164 -23.609 6.465 1 87.06 207 SER A CA 1
ATOM 1588 C C . SER A 1 207 ? -11.016 -22.641 5.297 1 87.06 207 SER A C 1
ATOM 1590 O O . SER A 1 207 ? -11.68 -22.797 4.27 1 87.06 207 SER A O 1
ATOM 1592 N N . ALA A 1 208 ? -10.18 -21.734 5.438 1 91.19 208 ALA A N 1
ATOM 1593 C CA . ALA A 1 208 ? -9.945 -20.734 4.395 1 91.19 208 ALA A CA 1
ATOM 1594 C C . ALA A 1 208 ? -9.344 -21.375 3.148 1 91.19 208 ALA A C 1
ATOM 1596 O O . ALA A 1 208 ? -8.508 -22.281 3.25 1 91.19 208 ALA A O 1
ATOM 1597 N N . LEU A 1 209 ? -9.727 -20.953 2.041 1 93.94 209 LEU A N 1
ATOM 1598 C CA . LEU A 1 209 ? -9.141 -21.406 0.79 1 93.94 209 LEU A CA 1
ATOM 1599 C C . LEU A 1 209 ? -7.695 -20.953 0.662 1 93.94 209 LEU A C 1
ATOM 1601 O O . LEU A 1 209 ? -6.812 -21.75 0.335 1 93.94 209 LEU A O 1
ATOM 1605 N N . VAL A 1 210 ? -7.48 -19.672 0.914 1 95.31 210 VAL A N 1
ATOM 1606 C CA . VAL A 1 210 ? -6.141 -19.094 0.884 1 95.31 210 VAL A CA 1
ATOM 1607 C C . VAL A 1 210 ? -5.492 -19.219 2.26 1 95.31 210 VAL A C 1
ATOM 1609 O O . VAL A 1 210 ? -6.043 -18.75 3.26 1 95.31 210 VAL A O 1
ATOM 1612 N N . ASP A 1 211 ? -4.297 -19.812 2.232 1 92.69 211 ASP A N 1
ATOM 1613 C CA . ASP A 1 211 ? -3.637 -20.125 3.498 1 92.69 211 ASP A CA 1
ATOM 1614 C C . ASP A 1 211 ? -2.664 -19.016 3.889 1 92.69 211 ASP A C 1
ATOM 1616 O O . ASP A 1 211 ? -2.422 -18.781 5.074 1 92.69 211 ASP A O 1
ATOM 1620 N N . SER A 1 212 ? -2.047 -18.375 2.926 1 95.12 212 SER A N 1
ATOM 1621 C CA . SER A 1 212 ? -1.052 -17.344 3.174 1 95.12 212 SER A CA 1
ATOM 1622 C C . SER A 1 212 ? -1.124 -16.25 2.121 1 95.12 212 SER A C 1
ATOM 1624 O O . SER A 1 212 ? -1.389 -16.516 0.949 1 95.12 212 SER A O 1
ATOM 1626 N N . ILE A 1 213 ? -0.908 -15.094 2.584 1 97.12 213 ILE A N 1
ATOM 1627 C CA . ILE A 1 213 ? -0.79 -13.922 1.723 1 97.12 213 ILE A CA 1
ATOM 1628 C C . ILE A 1 213 ? 0.551 -13.234 1.967 1 97.12 213 ILE A C 1
ATOM 1630 O O . ILE A 1 213 ? 0.904 -12.938 3.111 1 97.12 213 ILE A O 1
ATOM 1634 N N . VAL A 1 214 ? 1.328 -13.055 0.943 1 97.94 214 VAL A N 1
ATOM 1635 C CA . VAL A 1 214 ? 2.611 -12.367 1.002 1 97.94 214 VAL A CA 1
ATOM 1636 C C . VAL A 1 214 ? 2.592 -11.156 0.067 1 97.94 214 VAL A C 1
ATOM 1638 O O . VAL A 1 214 ? 2.561 -11.312 -1.156 1 97.94 214 VAL A O 1
ATOM 1641 N N . VAL A 1 215 ? 2.641 -9.969 0.61 1 98.75 215 VAL A N 1
ATOM 1642 C CA . VAL A 1 215 ? 2.539 -8.734 -0.171 1 98.75 215 VAL A CA 1
ATOM 1643 C C . VAL A 1 215 ? 3.857 -7.969 -0.096 1 98.75 215 VAL A C 1
ATOM 1645 O O . VAL A 1 215 ? 4.352 -7.68 0.996 1 98.75 215 VAL A O 1
ATOM 1648 N N . THR A 1 216 ? 4.43 -7.699 -1.206 1 98.81 216 THR A N 1
ATOM 1649 C CA . THR A 1 216 ? 5.574 -6.805 -1.311 1 98.81 216 THR A CA 1
ATOM 1650 C C . THR A 1 216 ? 5.125 -5.398 -1.697 1 98.81 216 THR A C 1
ATOM 1652 O O . THR A 1 216 ? 4.461 -5.211 -2.719 1 98.81 216 THR A O 1
ATOM 1655 N N . VAL A 1 217 ? 5.453 -4.418 -0.885 1 98.94 217 VAL A N 1
ATOM 1656 C CA . VAL A 1 217 ? 5.09 -3.035 -1.164 1 98.94 217 VAL A CA 1
ATOM 1657 C C . VAL A 1 217 ? 6.34 -2.229 -1.501 1 98.94 217 VAL A C 1
ATOM 1659 O O . VAL A 1 217 ? 7.273 -2.148 -0.695 1 98.94 217 VAL A O 1
ATOM 1662 N N . GLY A 1 218 ? 6.391 -1.693 -2.682 1 98.88 218 GLY A N 1
ATOM 1663 C CA . GLY A 1 218 ? 7.477 -0.814 -3.09 1 98.88 218 GLY A CA 1
ATOM 1664 C C . GLY A 1 218 ? 7.176 0.654 -2.855 1 98.88 218 GLY A C 1
ATOM 1665 O O . GLY A 1 218 ? 6.023 1.082 -2.965 1 98.88 218 GLY A O 1
ATOM 1666 N N . PRO A 1 219 ? 8.18 1.453 -2.568 1 98.69 219 PRO A N 1
ATOM 1667 C CA . PRO A 1 219 ? 8 2.875 -2.271 1 98.69 219 PRO A CA 1
ATOM 1668 C C . PRO A 1 219 ? 7.879 3.73 -3.531 1 98.69 219 PRO A C 1
ATOM 1670 O O . PRO A 1 219 ? 8.703 4.621 -3.758 1 98.69 219 PRO A O 1
ATOM 1673 N N . MET A 1 220 ? 6.812 3.562 -4.25 1 98.62 220 MET A N 1
ATOM 1674 C CA . MET A 1 220 ? 6.562 4.293 -5.488 1 98.62 220 MET A CA 1
ATOM 1675 C C . MET A 1 220 ? 5.066 4.414 -5.758 1 98.62 220 MET A C 1
ATOM 1677 O O . MET A 1 220 ? 4.266 3.709 -5.145 1 98.62 220 MET A O 1
ATOM 1681 N N . PHE A 1 221 ? 4.738 5.328 -6.633 1 98.44 221 PHE A N 1
ATOM 1682 C CA . PHE A 1 221 ? 3.416 5.398 -7.242 1 98.44 221 PHE A CA 1
ATOM 1683 C C . PHE A 1 221 ? 3.457 4.906 -8.688 1 98.44 221 PHE A C 1
ATOM 1685 O O . PHE A 1 221 ? 4.453 5.102 -9.383 1 98.44 221 PHE A O 1
ATOM 1692 N N . ILE A 1 222 ? 2.393 4.27 -9.078 1 97.88 222 ILE A N 1
ATOM 1693 C CA . ILE A 1 222 ? 2.268 3.908 -10.484 1 97.88 222 ILE A CA 1
ATOM 1694 C C . ILE A 1 222 ? 1.24 4.816 -11.164 1 97.88 222 ILE A C 1
ATOM 1696 O O . ILE A 1 222 ? 1.408 5.195 -12.32 1 97.88 222 ILE A O 1
ATOM 1700 N N . GLY A 1 223 ? 0.162 5.18 -10.375 1 96.75 223 GLY A N 1
ATOM 1701 C CA . GLY A 1 223 ? -0.866 6.043 -10.938 1 96.75 223 GLY A CA 1
ATOM 1702 C C . GLY A 1 223 ? -1.944 5.281 -11.68 1 96.75 223 GLY A C 1
ATOM 1703 O O . GLY A 1 223 ? -2.557 4.363 -11.133 1 96.75 223 GLY A O 1
ATOM 1704 N N . GLU A 1 224 ? -2.158 5.555 -12.977 1 95.06 224 GLU A N 1
ATOM 1705 C CA . GLU A 1 224 ? -3.244 5.012 -13.789 1 95.06 224 GLU A CA 1
ATOM 1706 C C . GLU A 1 224 ? -2.971 3.564 -14.188 1 95.06 224 GLU A C 1
ATOM 1708 O O . GLU A 1 224 ? -3.201 3.174 -15.336 1 95.06 224 GLU A O 1
ATOM 1713 N N . GLY A 1 225 ? -2.506 2.803 -13.297 1 96.56 225 GLY A N 1
ATOM 1714 C CA . GLY A 1 225 ? -2.176 1.414 -13.578 1 96.56 225 GLY A CA 1
ATOM 1715 C C . GLY A 1 225 ? -3.277 0.448 -13.18 1 96.56 225 GLY A C 1
ATOM 1716 O O . GLY A 1 225 ? -4.441 0.836 -13.078 1 96.56 225 GLY A O 1
ATOM 1717 N N . ILE A 1 226 ? -2.949 -0.802 -13.109 1 96.88 226 ILE A N 1
ATOM 1718 C CA . ILE A 1 226 ? -3.861 -1.876 -12.727 1 96.88 226 ILE A CA 1
ATOM 1719 C C . ILE A 1 226 ? -3.75 -2.143 -11.227 1 96.88 226 ILE A C 1
ATOM 1721 O O . ILE A 1 226 ? -2.652 -2.359 -10.711 1 96.88 226 ILE A O 1
ATOM 1725 N N . GLY A 1 227 ? -4.883 -2.117 -10.562 1 97.12 227 GLY A N 1
ATOM 1726 C CA . GLY A 1 227 ? -4.902 -2.34 -9.125 1 97.12 227 GLY A CA 1
ATOM 1727 C C . GLY A 1 227 ? -4.797 -3.805 -8.742 1 97.12 227 GLY A C 1
ATOM 1728 O O . GLY A 1 227 ? -4.91 -4.684 -9.602 1 97.12 227 GLY A O 1
ATOM 1729 N N . ILE A 1 228 ? -4.605 -4.055 -7.461 1 97.31 228 ILE A N 1
ATOM 1730 C CA . ILE A 1 228 ? -4.504 -5.414 -6.938 1 97.31 228 ILE A CA 1
ATOM 1731 C C . ILE A 1 228 ? -5.809 -6.164 -7.191 1 97.31 228 ILE A C 1
ATOM 1733 O O . ILE A 1 228 ? -5.809 -7.383 -7.375 1 97.31 228 ILE A O 1
ATOM 1737 N N . VAL A 1 229 ? -6.922 -5.402 -7.211 1 97.19 229 VAL A N 1
ATOM 1738 C CA . VAL A 1 229 ? -8.211 -5.926 -7.656 1 97.19 229 VAL A CA 1
ATOM 1739 C C . VAL A 1 229 ? -8.805 -5.008 -8.719 1 97.19 229 VAL A C 1
ATOM 1741 O O . VAL A 1 229 ? -8.484 -3.818 -8.773 1 97.19 229 VAL A O 1
ATOM 1744 N N . PRO A 1 230 ? -9.648 -5.578 -9.547 1 95.25 230 PRO A N 1
ATOM 1745 C CA . PRO A 1 230 ? -10.312 -4.734 -10.547 1 95.25 230 PRO A CA 1
ATOM 1746 C C . PRO A 1 230 ? -11.219 -3.676 -9.914 1 95.25 230 PRO A C 1
ATOM 1748 O O . PRO A 1 230 ? -11.633 -3.82 -8.766 1 95.25 230 PRO A O 1
ATOM 1751 N N . PRO A 1 231 ? -11.391 -2.58 -10.695 1 92.25 231 PRO A N 1
ATOM 1752 C CA . PRO A 1 231 ? -12.336 -1.571 -10.211 1 92.25 231 PRO A CA 1
ATOM 1753 C C . PRO A 1 231 ? -13.68 -2.168 -9.805 1 92.25 231 PRO A C 1
ATOM 1755 O O . PRO A 1 231 ? -14.25 -2.971 -10.547 1 92.25 231 PRO A O 1
ATOM 1758 N N . GLY A 1 232 ? -14.141 -1.84 -8.641 1 92.62 232 GLY A N 1
ATOM 1759 C CA . GLY A 1 232 ? -15.422 -2.338 -8.148 1 92.62 232 GLY A CA 1
ATOM 1760 C C . GLY A 1 232 ? -15.281 -3.543 -7.238 1 92.62 232 GLY A C 1
ATOM 1761 O O . GLY A 1 232 ? -16.219 -3.893 -6.52 1 92.62 232 GLY A O 1
ATOM 1762 N N . ASP A 1 233 ? -14.133 -4.23 -7.27 1 95.31 233 ASP A N 1
ATOM 1763 C CA . ASP A 1 233 ? -13.938 -5.445 -6.484 1 95.31 233 ASP A CA 1
ATOM 1764 C C . ASP A 1 233 ? -13.32 -5.129 -5.129 1 95.31 233 ASP A C 1
ATOM 1766 O O . ASP A 1 233 ? -12.797 -6.02 -4.453 1 95.31 233 ASP A O 1
ATOM 1770 N N . ASP A 1 234 ? -13.312 -3.842 -4.773 1 94.56 234 ASP A N 1
ATOM 1771 C CA . ASP A 1 234 ? -12.844 -3.514 -3.428 1 94.56 234 ASP A CA 1
ATOM 1772 C C . ASP A 1 234 ? -13.922 -3.811 -2.387 1 94.56 234 ASP A C 1
ATOM 1774 O O . ASP A 1 234 ? -13.641 -3.852 -1.188 1 94.56 234 ASP A O 1
ATOM 1778 N N . ILE A 1 235 ? -15.148 -4.055 -2.797 1 93.69 235 ILE A N 1
ATOM 1779 C CA . ILE A 1 235 ? -16.234 -4.484 -1.918 1 93.69 235 ILE A CA 1
ATOM 1780 C C . ILE A 1 235 ? -16 -5.934 -1.494 1 93.69 235 ILE A C 1
ATOM 1782 O O . ILE A 1 235 ? -15.758 -6.805 -2.336 1 93.69 235 ILE A O 1
ATOM 1786 N N . GLY A 1 236 ? -16.016 -6.113 -0.205 1 93.56 236 GLY A N 1
ATOM 1787 C CA . GLY A 1 236 ? -15.969 -7.48 0.294 1 93.56 236 GLY A CA 1
ATOM 1788 C C . GLY A 1 236 ? -14.562 -8.023 0.425 1 93.56 236 GLY A C 1
ATOM 1789 O O . GLY A 1 236 ? -14.367 -9.234 0.573 1 93.56 236 GLY A O 1
ATOM 1790 N N . LEU A 1 237 ? -13.539 -7.215 0.268 1 96.81 237 LEU A N 1
ATOM 1791 C CA . LEU A 1 237 ? -12.203 -7.699 0.575 1 96.81 237 LEU A CA 1
ATOM 1792 C C . LEU A 1 237 ? -12.148 -8.289 1.979 1 96.81 237 LEU A C 1
ATOM 1794 O O . LEU A 1 237 ? -12.758 -7.754 2.908 1 96.81 237 LEU A O 1
ATOM 1798 N N . PRO A 1 238 ? -11.43 -9.367 2.109 1 96.31 238 PRO A N 1
ATOM 1799 C CA . PRO A 1 238 ? -11.445 -10.078 3.389 1 96.31 238 PRO A CA 1
ATOM 1800 C C . PRO A 1 238 ? -10.625 -9.367 4.465 1 96.31 238 PRO A C 1
ATOM 1802 O O . PRO A 1 238 ? -9.703 -8.609 4.148 1 96.31 238 PRO A O 1
ATOM 1805 N N . GLU A 1 239 ? -10.992 -9.648 5.676 1 95.69 239 GLU A N 1
ATOM 1806 C CA . GLU A 1 239 ? -10.156 -9.25 6.805 1 95.69 239 GLU A CA 1
ATOM 1807 C C . GLU A 1 239 ? -8.891 -10.109 6.879 1 95.69 239 GLU A C 1
ATOM 1809 O O . GLU A 1 239 ? -8.953 -11.328 6.703 1 95.69 239 GLU A O 1
ATOM 1814 N N . LEU A 1 240 ? -7.801 -9.484 7.148 1 97.44 240 LEU A N 1
ATOM 1815 C CA . LEU A 1 240 ? -6.531 -10.188 7.25 1 97.44 240 LEU A CA 1
ATOM 1816 C C . LEU A 1 240 ? -6.113 -10.344 8.711 1 97.44 240 LEU A C 1
ATOM 1818 O O . LEU A 1 240 ? -6.418 -9.492 9.539 1 97.44 240 LEU A O 1
ATOM 1822 N N . THR A 1 241 ? -5.512 -11.414 9.016 1 96.5 241 THR A N 1
ATOM 1823 C CA . THR A 1 241 ? -4.805 -11.602 10.273 1 96.5 241 THR A CA 1
ATOM 1824 C C . THR A 1 241 ? -3.301 -11.414 10.086 1 96.5 241 THR A C 1
ATOM 1826 O O . THR A 1 241 ? -2.68 -12.102 9.273 1 96.5 241 THR A O 1
ATOM 1829 N N . TYR A 1 242 ? -2.766 -10.547 10.781 1 97.19 242 TYR A N 1
ATOM 1830 C CA . TYR A 1 242 ? -1.347 -10.219 10.703 1 97.19 242 TYR A CA 1
ATOM 1831 C C . TYR A 1 242 ? -0.485 -11.398 11.133 1 97.19 242 TYR A C 1
ATOM 1833 O O . TYR A 1 242 ? -0.762 -12.039 12.156 1 97.19 242 TYR A O 1
ATOM 1841 N N . VAL A 1 243 ? 0.645 -11.594 10.359 1 97.12 243 VAL A N 1
ATOM 1842 C CA . VAL A 1 243 ? 1.586 -12.648 10.727 1 97.12 243 VAL A CA 1
ATOM 1843 C C . VAL A 1 243 ? 2.984 -12.055 10.898 1 97.12 243 VAL A C 1
ATOM 1845 O O . VAL A 1 243 ? 3.615 -12.227 11.938 1 97.12 243 VAL A O 1
ATOM 1848 N N . HIS A 1 244 ? 3.492 -11.336 9.867 1 97.88 244 HIS A N 1
ATOM 1849 C CA . HIS A 1 244 ? 4.867 -10.852 9.906 1 97.88 244 HIS A CA 1
ATOM 1850 C C . HIS A 1 244 ? 5.078 -9.703 8.93 1 97.88 244 HIS A C 1
ATOM 1852 O O . HIS A 1 244 ? 4.473 -9.68 7.855 1 97.88 244 HIS A O 1
ATOM 1858 N N . THR A 1 245 ? 5.941 -8.727 9.281 1 98.5 245 THR A N 1
ATOM 1859 C CA . THR A 1 245 ? 6.418 -7.68 8.391 1 98.5 245 THR A CA 1
ATOM 1860 C C . THR A 1 245 ? 7.941 -7.645 8.367 1 98.5 245 THR A C 1
ATOM 1862 O O . THR A 1 245 ? 8.586 -7.766 9.406 1 98.5 245 THR A O 1
ATOM 1865 N N . GLU A 1 246 ? 8.461 -7.52 7.129 1 98 246 GLU A N 1
ATOM 1866 C CA . GLU A 1 246 ? 9.906 -7.531 6.941 1 98 246 GLU A CA 1
ATOM 1867 C C . GLU A 1 246 ? 10.344 -6.453 5.953 1 98 246 GLU A C 1
ATOM 1869 O O . GLU A 1 246 ? 9.68 -6.227 4.938 1 98 246 GLU A O 1
ATOM 1874 N N . THR A 1 247 ? 11.461 -5.742 6.297 1 98.44 247 THR A N 1
ATOM 1875 C CA . THR A 1 247 ? 12.086 -4.859 5.32 1 98.44 247 THR A CA 1
ATOM 1876 C C . THR A 1 247 ? 13.062 -5.633 4.438 1 98.44 247 THR A C 1
ATOM 1878 O O . THR A 1 247 ? 13.914 -6.367 4.941 1 98.44 247 THR A O 1
ATOM 1881 N N . MET A 1 248 ? 12.938 -5.512 3.195 1 98.06 248 MET A N 1
ATOM 1882 C CA . MET A 1 248 ? 13.844 -6.113 2.223 1 98.06 248 MET A CA 1
ATOM 1883 C C . MET A 1 248 ? 14.32 -5.074 1.21 1 98.06 248 MET A C 1
ATOM 1885 O O . MET A 1 248 ? 13.711 -4.914 0.151 1 98.06 248 MET A O 1
ATOM 1889 N N . GLY A 1 249 ? 15.547 -4.492 1.492 1 98.19 249 GLY A N 1
ATOM 1890 C CA . GLY A 1 249 ? 15.977 -3.355 0.691 1 98.19 249 GLY A CA 1
ATOM 1891 C C . GLY A 1 249 ? 15.023 -2.174 0.782 1 98.19 249 GLY A C 1
ATOM 1892 O O . GLY A 1 249 ? 14.711 -1.707 1.879 1 98.19 249 GLY A O 1
ATOM 1893 N N . LYS A 1 250 ? 14.57 -1.702 -0.336 1 98.62 250 LYS A N 1
ATOM 1894 C CA . LYS A 1 250 ? 13.648 -0.568 -0.368 1 98.62 250 LYS A CA 1
ATOM 1895 C C . LYS A 1 250 ? 12.211 -1.015 -0.102 1 98.62 250 LYS A C 1
ATOM 1897 O O . LYS A 1 250 ? 11.336 -0.185 0.132 1 98.62 250 LYS A O 1
ATOM 1902 N N . ASP A 1 251 ? 11.977 -2.314 -0.207 1 98.81 251 ASP A N 1
ATOM 1903 C CA . ASP A 1 251 ? 10.609 -2.832 -0.155 1 98.81 251 ASP A CA 1
ATOM 1904 C C . ASP A 1 251 ? 10.25 -3.295 1.256 1 98.81 251 ASP A C 1
ATOM 1906 O O . ASP A 1 251 ? 11.133 -3.502 2.09 1 98.81 251 ASP A O 1
ATOM 1910 N N . SER A 1 252 ? 9.008 -3.324 1.487 1 98.81 252 SER A N 1
ATOM 1911 C CA . SER A 1 252 ? 8.453 -4.016 2.646 1 98.81 252 SER A CA 1
ATOM 1912 C C . SER A 1 252 ? 7.672 -5.258 2.227 1 98.81 252 SER A C 1
ATOM 1914 O O . SER A 1 252 ? 6.934 -5.23 1.24 1 98.81 252 SER A O 1
ATOM 1916 N N . VAL A 1 253 ? 7.824 -6.336 2.963 1 98.69 253 VAL A N 1
ATOM 1917 C CA . VAL A 1 253 ? 7.066 -7.562 2.738 1 98.69 253 VAL A CA 1
ATOM 1918 C C . VAL A 1 253 ? 6.176 -7.848 3.943 1 98.69 253 VAL A C 1
ATOM 1920 O O . VAL A 1 253 ? 6.648 -7.875 5.082 1 98.69 253 VAL A O 1
ATOM 1923 N N . MET A 1 254 ? 4.895 -8.039 3.668 1 98.56 254 MET A N 1
ATOM 1924 C CA . MET A 1 254 ? 3.936 -8.344 4.727 1 98.56 254 MET A CA 1
ATOM 1925 C C . MET A 1 254 ? 3.301 -9.711 4.508 1 98.56 254 MET A C 1
ATOM 1927 O O . MET A 1 254 ? 2.814 -10.008 3.414 1 98.56 254 MET A O 1
ATOM 1931 N N . VAL A 1 255 ? 3.354 -10.547 5.531 1 97.88 255 VAL A N 1
ATOM 1932 C CA . VAL A 1 255 ? 2.729 -11.867 5.523 1 97.88 255 VAL A CA 1
ATOM 1933 C C . VAL A 1 255 ? 1.449 -11.844 6.355 1 97.88 255 VAL A C 1
ATOM 1935 O O . VAL A 1 255 ? 1.443 -11.328 7.477 1 97.88 255 VAL A O 1
ATOM 1938 N N . ALA A 1 256 ? 0.401 -12.312 5.789 1 97.5 256 ALA A N 1
ATOM 1939 C CA . ALA A 1 256 ? -0.88 -12.383 6.488 1 97.5 256 ALA A CA 1
ATOM 1940 C C . ALA A 1 256 ? -1.632 -13.656 6.129 1 97.5 256 ALA A C 1
ATOM 1942 O O . ALA A 1 256 ? -1.222 -14.398 5.227 1 97.5 256 ALA A O 1
ATOM 1943 N N . THR A 1 257 ? -2.664 -13.969 6.91 1 94.94 257 THR A N 1
ATOM 1944 C CA . THR A 1 257 ? -3.648 -14.992 6.59 1 94.94 257 THR A CA 1
ATOM 1945 C C . THR A 1 257 ? -5.055 -14.406 6.559 1 94.94 257 THR A C 1
ATOM 1947 O O . THR A 1 257 ? -5.27 -13.273 6.996 1 94.94 257 THR A O 1
ATOM 1950 N N . LEU A 1 258 ? -5.961 -15.102 5.926 1 93.88 258 LEU A N 1
ATOM 1951 C CA . LEU A 1 258 ? -7.352 -14.656 5.988 1 93.88 258 LEU A CA 1
ATOM 1952 C C . LEU A 1 258 ? -7.922 -14.859 7.387 1 93.88 258 LEU A C 1
ATOM 1954 O O . LEU A 1 258 ? -7.656 -15.875 8.031 1 93.88 258 LEU A O 1
ATOM 1958 N N . ALA A 1 259 ? -8.664 -13.82 7.801 1 88.56 259 ALA A N 1
ATOM 1959 C CA . ALA A 1 259 ? -9.297 -13.93 9.109 1 88.56 259 ALA A CA 1
ATOM 1960 C C . ALA A 1 259 ? -10.352 -15.031 9.117 1 88.56 259 ALA A C 1
ATOM 1962 O O . ALA A 1 259 ? -11.086 -15.203 8.148 1 88.56 259 ALA A O 1
ATOM 1963 N N . GLN A 1 260 ? -10.219 -16 10.023 1 75.81 260 GLN A N 1
ATOM 1964 C CA . GLN A 1 260 ? -11.18 -17.094 10.125 1 75.81 260 GLN A CA 1
ATOM 1965 C C . GLN A 1 260 ? -12.492 -16.625 10.742 1 75.81 260 GLN A C 1
ATOM 1967 O O . GLN A 1 260 ? -12.484 -15.773 11.641 1 75.81 260 GLN A O 1
ATOM 1972 N N . ILE A 1 261 ? -13.578 -16.578 10 1 60.69 261 ILE A N 1
ATOM 1973 C CA . ILE A 1 261 ? -14.875 -16.297 10.602 1 60.69 261 ILE A CA 1
ATOM 1974 C C . ILE A 1 261 ? -15.148 -17.297 11.727 1 60.69 261 ILE A C 1
ATOM 1976 O O . ILE A 1 261 ? -15.016 -18.5 11.539 1 60.69 261 ILE A O 1
ATOM 1980 N N . ALA A 1 262 ? -15.094 -16.734 12.914 1 50.56 262 ALA A N 1
ATOM 1981 C CA . ALA A 1 262 ? -15.484 -17.609 14.016 1 50.56 262 ALA A CA 1
ATOM 1982 C C . ALA A 1 262 ? -16.766 -18.359 13.688 1 50.56 262 ALA A C 1
ATOM 1984 O O . ALA A 1 262 ? -17.734 -17.781 13.211 1 50.56 262 ALA A O 1
ATOM 1985 N N . ALA A 1 263 ? -16.719 -19.625 13.398 1 45.25 263 ALA A N 1
ATOM 1986 C CA . ALA A 1 263 ? -17.875 -20.469 13.211 1 45.25 263 ALA A CA 1
ATOM 1987 C C . ALA A 1 263 ? -19.062 -19.984 14.039 1 45.25 263 ALA A C 1
ATOM 1989 O O . ALA A 1 263 ? -20.219 -20.062 13.609 1 45.25 263 ALA A O 1
ATOM 1990 N N . GLY A 1 264 ? -19 -19.656 15.289 1 36.56 264 GLY A N 1
ATOM 1991 C CA . GLY A 1 264 ? -20.094 -19.578 16.234 1 36.56 264 GLY A CA 1
ATOM 1992 C C . GLY A 1 264 ? -20.828 -18.25 16.172 1 36.56 264 GLY A C 1
ATOM 1993 O O . GLY A 1 264 ? -21.75 -18.016 16.969 1 36.56 264 GLY A O 1
ATOM 1994 N N . GLU A 1 265 ? -20.328 -17.219 15.867 1 33.12 265 GLU A N 1
ATOM 1995 C CA . GLU A 1 265 ? -21.188 -16.062 16.047 1 33.12 265 GLU A CA 1
ATOM 1996 C C . GLU A 1 265 ? -22.281 -16 14.984 1 33.12 265 GLU A C 1
ATOM 1998 O O . GLU A 1 265 ? -22 -15.711 13.812 1 33.12 265 GLU A O 1
ATOM 2003 N N . GLU A 1 266 ? -23.25 -16.859 14.938 1 29.8 266 GLU A N 1
ATOM 2004 C CA . GLU A 1 266 ? -24.625 -16.609 14.531 1 29.8 266 GLU A CA 1
ATOM 2005 C C . GLU A 1 266 ? -25 -15.141 14.695 1 29.8 266 GLU A C 1
ATOM 2007 O O . GLU A 1 266 ? -24.938 -14.602 15.805 1 29.8 266 GLU A O 1
ATOM 2012 N N . LEU A 1 267 ? -24.875 -14.375 13.672 1 23.95 267 LEU A N 1
ATOM 2013 C CA . LEU A 1 267 ? -25.766 -13.227 13.672 1 23.95 267 LEU A CA 1
ATOM 2014 C C . LEU A 1 267 ? -27.219 -13.672 13.859 1 23.95 267 LEU A C 1
ATOM 2016 O O . LEU A 1 267 ? -27.656 -14.641 13.242 1 23.95 267 LEU A O 1
ATOM 2020 N N . MET B 1 1 ? 14.453 2.939 29.594 1 41.72 1 MET B N 1
ATOM 2021 C CA . MET B 1 1 ? 15.086 3.846 28.641 1 41.72 1 MET B CA 1
ATOM 2022 C C . MET B 1 1 ? 14.062 4.805 28.031 1 41.72 1 MET B C 1
ATOM 2024 O O . MET B 1 1 ? 12.969 4.391 27.641 1 41.72 1 MET B O 1
ATOM 2028 N N . THR B 1 2 ? 14.227 6.059 28.266 1 53.62 2 THR B N 1
ATOM 2029 C CA . THR B 1 2 ? 13.289 7.059 27.766 1 53.62 2 THR B CA 1
ATOM 2030 C C . THR B 1 2 ? 13.07 6.906 26.266 1 53.62 2 THR B C 1
ATOM 2032 O O . THR B 1 2 ? 14.031 6.828 25.5 1 53.62 2 THR B O 1
ATOM 2035 N N . PRO B 1 3 ? 11.859 6.781 25.781 1 77.25 3 PRO B N 1
ATOM 2036 C CA . PRO B 1 3 ? 11.672 6.566 24.344 1 77.25 3 PRO B CA 1
ATOM 2037 C C . PRO B 1 3 ? 12.305 7.668 23.5 1 77.25 3 PRO B C 1
ATOM 2039 O O . PRO B 1 3 ? 12.281 8.844 23.891 1 77.25 3 PRO B O 1
ATOM 2042 N N . ALA B 1 4 ? 13.234 7.465 22.75 1 86.75 4 ALA B N 1
ATOM 2043 C CA . ALA B 1 4 ? 13.836 8.359 21.766 1 86.75 4 ALA B CA 1
ATOM 2044 C C . ALA B 1 4 ? 13.195 8.18 20.391 1 86.75 4 ALA B C 1
ATOM 2046 O O . ALA B 1 4 ? 12.617 7.133 20.094 1 86.75 4 ALA B O 1
ATOM 2047 N N . PRO B 1 5 ? 13.227 9.32 19.672 1 90.56 5 PRO B N 1
ATOM 2048 C CA . PRO B 1 5 ? 12.672 9.18 18.328 1 90.56 5 PRO B CA 1
ATOM 2049 C C . PRO B 1 5 ? 13.422 8.141 17.484 1 90.56 5 PRO B C 1
ATOM 2051 O O . PRO B 1 5 ? 14.617 7.922 17.703 1 90.56 5 PRO B O 1
ATOM 2054 N N . PRO B 1 6 ? 12.703 7.484 16.625 1 92.31 6 PRO B N 1
ATOM 2055 C CA . PRO B 1 6 ? 13.398 6.574 15.711 1 92.31 6 PRO B CA 1
ATOM 2056 C C . PRO B 1 6 ? 14.523 7.262 14.945 1 92.31 6 PRO B C 1
ATOM 2058 O O . PRO B 1 6 ? 14.359 8.375 14.453 1 92.31 6 PRO B O 1
ATOM 2061 N N . ARG B 1 7 ? 15.609 6.621 14.836 1 92.06 7 ARG B N 1
ATOM 2062 C CA . ARG B 1 7 ? 16.812 7.188 14.234 1 92.06 7 ARG B CA 1
ATOM 2063 C C . ARG B 1 7 ? 16.562 7.629 12.797 1 92.06 7 ARG B C 1
ATOM 2065 O O . ARG B 1 7 ? 17.047 8.68 12.367 1 92.06 7 ARG B O 1
ATOM 2072 N N . PHE B 1 8 ? 15.82 6.887 12.031 1 92.88 8 PHE B N 1
ATOM 2073 C CA . PHE B 1 8 ? 15.633 7.195 10.625 1 92.88 8 PHE B CA 1
ATOM 2074 C C . PHE B 1 8 ? 14.852 8.492 10.453 1 92.88 8 PHE B C 1
ATOM 2076 O O . PHE B 1 8 ? 15.023 9.203 9.453 1 92.88 8 PHE B O 1
ATOM 2083 N N . LEU B 1 9 ? 13.961 8.766 11.375 1 91.38 9 LEU B N 1
ATOM 2084 C CA . LEU B 1 9 ? 13.219 10.016 11.297 1 91.38 9 LEU B CA 1
ATOM 2085 C C . LEU B 1 9 ? 14.148 11.219 11.461 1 91.38 9 LEU B C 1
ATOM 2087 O O . LEU B 1 9 ? 14.047 12.195 10.719 1 91.38 9 LEU B O 1
ATOM 2091 N N . VAL B 1 10 ? 14.938 11.094 12.461 1 88.38 10 VAL B N 1
ATOM 2092 C CA . VAL B 1 10 ? 15.906 12.156 12.742 1 88.38 10 VAL B CA 1
ATOM 2093 C C . VAL B 1 10 ? 16.828 12.344 11.539 1 88.38 10 VAL B C 1
ATOM 2095 O O . VAL B 1 10 ? 17.078 13.477 11.109 1 88.38 10 VAL B O 1
ATOM 2098 N N . GLU B 1 11 ? 17.172 11.281 10.961 1 88.31 11 GLU B N 1
ATOM 2099 C CA . GLU B 1 11 ? 18.141 11.297 9.867 1 88.31 11 GLU B CA 1
ATOM 2100 C C . GLU B 1 11 ? 17.5 11.805 8.578 1 88.31 11 GLU B C 1
ATOM 2102 O O . GLU B 1 11 ? 18.125 12.547 7.82 1 88.31 11 GLU B O 1
ATOM 2107 N N . HIS B 1 12 ? 16.281 11.461 8.344 1 87.5 12 HIS B N 1
ATOM 2108 C CA . HIS B 1 12 ? 15.742 11.656 7 1 87.5 12 HIS B CA 1
ATOM 2109 C C . HIS B 1 12 ? 14.688 12.758 6.988 1 87.5 12 HIS B C 1
ATOM 2111 O O . HIS B 1 12 ? 14.367 13.305 5.93 1 87.5 12 HIS B O 1
ATOM 2117 N N . VAL B 1 13 ? 14.07 13.07 8.055 1 80 13 VAL B N 1
ATOM 2118 C CA . VAL B 1 13 ? 13.031 14.086 8.094 1 80 13 VAL B CA 1
ATOM 2119 C C . VAL B 1 13 ? 13.516 15.297 8.898 1 80 13 VAL B C 1
ATOM 2121 O O . VAL B 1 13 ? 13.258 16.438 8.523 1 80 13 VAL B O 1
ATOM 2124 N N . GLY B 1 14 ? 14.117 15.047 10.102 1 63.66 14 GLY B N 1
ATOM 2125 C CA . GLY B 1 14 ? 14.531 16.078 11.047 1 63.66 14 GLY B CA 1
ATOM 2126 C C . GLY B 1 14 ? 15.469 17.109 10.438 1 63.66 14 GLY B C 1
ATOM 2127 O O . GLY B 1 14 ? 15.227 18.312 10.547 1 63.66 14 GLY B O 1
ATOM 2128 N N . ASN B 1 15 ? 16.703 16.625 10.055 1 55.56 15 ASN B N 1
ATOM 2129 C CA . ASN B 1 15 ? 17.75 17.578 9.719 1 55.56 15 ASN B CA 1
ATOM 2130 C C . ASN B 1 15 ? 17.312 18.531 8.609 1 55.56 15 ASN B C 1
ATOM 2132 O O . ASN B 1 15 ? 17.953 19.547 8.375 1 55.56 15 ASN B O 1
ATOM 2136 N N . LEU B 1 16 ? 16.375 18.156 7.918 1 52.22 16 LEU B N 1
ATOM 2137 C CA . LEU B 1 16 ? 16.031 18.859 6.688 1 52.22 16 LEU B CA 1
ATOM 2138 C C . LEU B 1 16 ? 15.422 20.219 6.996 1 52.22 16 LEU B C 1
ATOM 2140 O O . LEU B 1 16 ? 15.586 21.172 6.227 1 52.22 16 LEU B O 1
ATOM 2144 N N . ALA B 1 17 ? 14.695 20.344 8.211 1 52.5 17 ALA B N 1
ATOM 2145 C CA . ALA B 1 17 ? 14.023 21.625 8.438 1 52.5 17 ALA B CA 1
ATOM 2146 C C . ALA B 1 17 ? 15.039 22.719 8.773 1 52.5 17 ALA B C 1
ATOM 2148 O O . ALA B 1 17 ? 14.766 23.906 8.578 1 52.5 17 ALA B O 1
ATOM 2149 N N . ARG B 1 18 ? 16.172 22.438 9.367 1 52.03 18 ARG B N 1
ATOM 2150 C CA . ARG B 1 18 ? 16.938 23.5 10.023 1 52.03 18 ARG B CA 1
ATOM 2151 C C . ARG B 1 18 ? 17.656 24.375 8.992 1 52.03 18 ARG B C 1
ATOM 2153 O O . ARG B 1 18 ? 17.891 25.547 9.242 1 52.03 18 ARG B O 1
ATOM 2160 N N . GLY B 1 19 ? 18.016 23.719 7.875 1 50.03 19 GLY B N 1
ATOM 2161 C CA . GLY B 1 19 ? 18.922 24.562 7.121 1 50.03 19 GLY B CA 1
ATOM 2162 C C . GLY B 1 19 ? 18.234 25.391 6.051 1 50.03 19 GLY B C 1
ATOM 2163 O O . GLY B 1 19 ? 18.891 26.156 5.34 1 50.03 19 GLY B O 1
ATOM 2164 N N . PHE B 1 20 ? 16.953 25.109 5.961 1 57.84 20 PHE B N 1
ATOM 2165 C CA . PHE B 1 20 ? 16.453 25.781 4.758 1 57.84 20 PHE B CA 1
ATOM 2166 C C . PHE B 1 20 ? 15.789 27.109 5.102 1 57.84 20 PHE B C 1
ATOM 2168 O O . PHE B 1 20 ? 15.242 27.266 6.195 1 57.84 20 PHE B O 1
ATOM 2175 N N . SER B 1 21 ? 16.109 28.109 4.324 1 69.12 21 SER B N 1
ATOM 2176 C CA . SER B 1 21 ? 15.5 29.438 4.387 1 69.12 21 SER B CA 1
ATOM 2177 C C . SER B 1 21 ? 14 29.375 4.121 1 69.12 21 SER B C 1
ATOM 2179 O O . SER B 1 21 ? 13.266 30.297 4.457 1 69.12 21 SER B O 1
ATOM 2181 N N . ARG B 1 22 ? 13.562 28.203 3.658 1 83.75 22 ARG B N 1
ATOM 2182 C CA . ARG B 1 22 ? 12.148 28.047 3.336 1 83.75 22 ARG B CA 1
ATOM 2183 C C . ARG B 1 22 ? 11.508 26.969 4.203 1 83.75 22 ARG B C 1
ATOM 2185 O O . ARG B 1 22 ? 12.188 26.047 4.664 1 83.75 22 ARG B O 1
ATOM 2192 N N . PRO B 1 23 ? 10.219 27.016 4.453 1 92.31 23 PRO B N 1
ATOM 2193 C CA . PRO B 1 23 ? 9.562 26.031 5.309 1 92.31 23 PRO B CA 1
ATOM 2194 C C . PRO B 1 23 ? 9.641 24.609 4.742 1 92.31 23 PRO B C 1
ATOM 2196 O O . PRO B 1 23 ? 9.492 24.422 3.535 1 92.31 23 PRO B O 1
ATOM 2199 N N . HIS B 1 24 ? 9.938 23.688 5.562 1 93.06 24 HIS B N 1
ATOM 2200 C CA . HIS B 1 24 ? 9.969 22.281 5.215 1 93.06 24 HIS B CA 1
ATOM 2201 C C . HIS B 1 24 ? 8.57 21.672 5.254 1 93.06 24 HIS B C 1
ATOM 2203 O O . HIS B 1 24 ? 7.836 21.844 6.23 1 93.06 24 HIS B O 1
ATOM 2209 N N . VAL B 1 25 ? 8.188 20.984 4.184 1 95.25 25 VAL B N 1
ATOM 2210 C CA . VAL B 1 25 ? 6.852 20.422 4.082 1 95.25 25 VAL B CA 1
ATOM 2211 C C . VAL B 1 25 ? 6.938 18.891 4.047 1 95.25 25 VAL B C 1
ATOM 2213 O O . VAL B 1 25 ? 7.551 18.328 3.141 1 95.25 25 VAL B O 1
ATOM 2216 N N . THR B 1 26 ? 6.324 18.234 4.977 1 96 26 THR B N 1
ATOM 221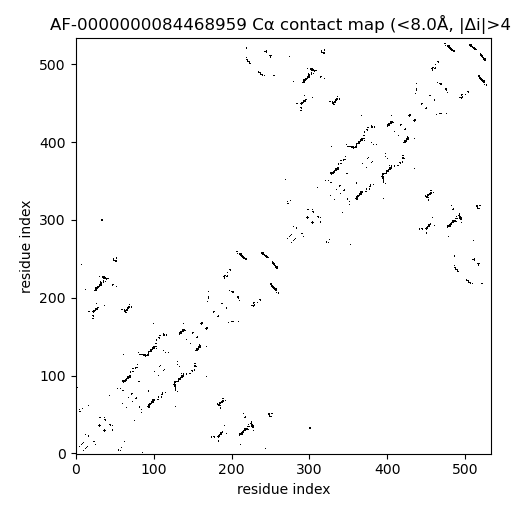7 C CA . THR B 1 26 ? 6.266 16.781 5.051 1 96 26 THR B CA 1
ATOM 2218 C C . THR B 1 26 ? 4.832 16.281 4.891 1 96 26 THR B C 1
ATOM 2220 O O . THR B 1 26 ? 3.93 16.734 5.602 1 96 26 THR B O 1
ATOM 2223 N N . LEU B 1 27 ? 4.605 15.422 3.949 1 97.56 27 LEU B N 1
ATOM 2224 C CA . LEU B 1 27 ? 3.354 14.68 3.871 1 97.56 27 LEU B CA 1
ATOM 2225 C C . LEU B 1 27 ? 3.463 13.352 4.617 1 97.56 27 LEU B C 1
ATOM 2227 O O . LEU B 1 27 ? 4.453 12.633 4.469 1 97.56 27 LEU B O 1
ATOM 2231 N N . THR B 1 28 ? 2.475 13.102 5.414 1 97.81 28 THR B N 1
ATOM 2232 C CA . THR B 1 28 ? 2.477 11.812 6.105 1 97.81 28 THR B CA 1
ATOM 2233 C C . THR B 1 28 ? 1.058 11.266 6.227 1 97.81 28 THR B C 1
ATOM 2235 O O . THR B 1 28 ? 0.116 12.016 6.48 1 97.81 28 THR B O 1
ATOM 2238 N N . TRP B 1 29 ? 0.922 9.945 6.02 1 97.94 29 TRP B N 1
ATOM 2239 C CA . TRP B 1 29 ? -0.364 9.289 6.219 1 97.94 29 TRP B CA 1
ATOM 2240 C C . TRP B 1 29 ? -0.175 7.801 6.523 1 97.94 29 TRP B C 1
ATOM 2242 O O . TRP B 1 29 ? 0.915 7.258 6.332 1 97.94 29 TRP B O 1
ATOM 2252 N N . ALA B 1 30 ? -1.139 7.234 7.066 1 98.44 30 ALA B N 1
ATOM 2253 C CA . ALA B 1 30 ? -1.25 5.785 7.211 1 98.44 30 ALA B CA 1
ATOM 2254 C C . ALA B 1 30 ? -2.273 5.215 6.23 1 98.44 30 ALA B C 1
ATOM 2256 O O . ALA B 1 30 ? -3.33 5.812 6.012 1 98.44 30 ALA B O 1
ATOM 2257 N N . GLN B 1 31 ? -1.932 4.066 5.695 1 98.69 31 GLN B N 1
ATOM 2258 C CA . GLN B 1 31 ? -2.855 3.451 4.75 1 98.69 31 GLN B CA 1
ATOM 2259 C C . GLN B 1 31 ? -2.867 1.934 4.898 1 98.69 31 GLN B C 1
ATOM 2261 O O . GLN B 1 31 ? -1.931 1.352 5.449 1 98.69 31 GLN B O 1
ATOM 2266 N N . SER B 1 32 ? -3.947 1.332 4.43 1 98.81 32 SER B N 1
ATOM 2267 C CA . SER B 1 32 ? -4.055 -0.115 4.27 1 98.81 32 SER B CA 1
ATOM 2268 C C . SER B 1 32 ? -3.344 -0.586 3.006 1 98.81 32 SER B C 1
ATOM 2270 O O . SER B 1 32 ? -2.879 0.23 2.209 1 98.81 32 SER B O 1
ATOM 2272 N N . LEU B 1 33 ? -3.264 -1.84 2.818 1 98.81 33 LEU B N 1
ATOM 2273 C CA . LEU B 1 33 ? -2.605 -2.447 1.667 1 98.81 33 LEU B CA 1
ATOM 2274 C C . LEU B 1 33 ? -3.301 -2.045 0.371 1 98.81 33 LEU B C 1
ATOM 2276 O O . LEU B 1 33 ? -2.66 -1.954 -0.679 1 98.81 33 LEU B O 1
ATOM 2280 N N . ASP B 1 34 ? -4.594 -1.805 0.454 1 98.5 34 ASP B N 1
ATOM 2281 C CA . ASP B 1 34 ? -5.336 -1.384 -0.731 1 98.5 34 ASP B CA 1
ATOM 2282 C C . ASP B 1 34 ? -5.414 0.138 -0.817 1 98.5 34 ASP B C 1
ATOM 2284 O O . ASP B 1 34 ? -6.309 0.683 -1.47 1 98.5 34 ASP B O 1
ATOM 2288 N N . ALA B 1 35 ? -4.535 0.842 -0.122 1 98.31 35 ALA B N 1
ATOM 2289 C CA . ALA B 1 35 ? -4.242 2.27 -0.232 1 98.31 35 ALA B CA 1
ATOM 2290 C C . ALA B 1 35 ? -5.438 3.109 0.217 1 98.31 35 ALA B C 1
ATOM 2292 O O . ALA B 1 35 ? -5.734 4.145 -0.384 1 98.31 35 ALA B O 1
ATOM 2293 N N . LYS B 1 36 ? -6.125 2.574 1.231 1 98.25 36 LYS B N 1
ATOM 2294 C CA . LYS B 1 36 ? -7.195 3.352 1.849 1 98.25 36 LYS B CA 1
ATOM 2295 C C . LYS B 1 36 ? -6.73 3.988 3.154 1 98.25 36 LYS B C 1
ATOM 2297 O O . LYS B 1 36 ? -5.949 3.393 3.898 1 98.25 36 LYS B O 1
ATOM 2302 N N . ILE B 1 37 ? -7.242 5.211 3.443 1 97.75 37 ILE B N 1
ATOM 2303 C CA . ILE B 1 37 ? -6.812 5.93 4.641 1 97.75 37 ILE B CA 1
ATOM 2304 C C . ILE B 1 37 ? -7.984 6.059 5.609 1 97.75 37 ILE B C 1
ATOM 2306 O O . ILE B 1 37 ? -7.812 6.516 6.742 1 97.75 37 ILE B O 1
ATOM 2310 N N . ALA B 1 38 ? -9.188 5.738 5.191 1 97 38 ALA B N 1
ATOM 2311 C CA . ALA B 1 38 ? -10.398 5.754 6.004 1 97 38 ALA B CA 1
ATOM 2312 C C . ALA B 1 38 ? -11.422 4.746 5.488 1 97 38 ALA B C 1
ATOM 2314 O O . ALA B 1 38 ? -11.297 4.246 4.367 1 97 38 ALA B O 1
ATOM 2315 N N . GLY B 1 39 ? -12.352 4.375 6.309 1 95.94 39 GLY B N 1
ATOM 2316 C CA . GLY B 1 39 ? -13.414 3.465 5.918 1 95.94 39 GLY B CA 1
ATOM 2317 C C . GLY B 1 39 ? -14.477 4.125 5.051 1 95.94 39 GLY B C 1
ATOM 2318 O O . GLY B 1 39 ? -14.32 5.277 4.645 1 95.94 39 GLY B O 1
ATOM 2319 N N . PRO B 1 40 ? -15.5 3.359 4.793 1 93.88 40 PRO B N 1
ATOM 2320 C CA . PRO B 1 40 ? -16.609 3.91 4.02 1 93.88 40 PRO B CA 1
ATOM 2321 C C . PRO B 1 40 ? -17.172 5.195 4.625 1 93.88 40 PRO B C 1
ATOM 2323 O O . PRO B 1 40 ? -17.312 5.301 5.848 1 93.88 40 PRO B O 1
ATOM 2326 N N . GLY B 1 41 ? -17.406 6.164 3.725 1 91.19 41 GLY B N 1
ATOM 2327 C CA . GLY B 1 41 ? -17.953 7.438 4.172 1 91.19 41 GLY B CA 1
ATOM 2328 C C . GLY B 1 41 ? -16.969 8.273 4.953 1 91.19 41 GLY B C 1
ATOM 2329 O O . GLY B 1 41 ? -17.328 9.312 5.508 1 91.19 41 GLY B O 1
ATOM 2330 N N . GLY B 1 42 ? -15.758 7.777 5.098 1 92.12 42 GLY B N 1
ATOM 2331 C CA . GLY B 1 42 ? -14.727 8.539 5.789 1 92.12 42 GLY B CA 1
ATOM 2332 C C . GLY B 1 42 ? -14.562 8.141 7.242 1 92.12 42 GLY B C 1
ATOM 2333 O O . GLY B 1 42 ? -13.883 8.82 8.008 1 92.12 42 GLY B O 1
ATOM 2334 N N . LYS B 1 43 ? -15.164 7.051 7.586 1 92.19 43 LYS B N 1
ATOM 2335 C CA . LYS B 1 43 ? -15.078 6.582 8.969 1 92.19 43 LYS B CA 1
ATOM 2336 C C . LYS B 1 43 ? -13.633 6.293 9.359 1 92.19 43 LYS B C 1
ATOM 2338 O O . LYS B 1 43 ? -12.875 5.723 8.578 1 92.19 43 LYS B O 1
ATOM 2343 N N . ARG B 1 44 ? -13.398 6.621 10.594 1 91.19 44 ARG B N 1
ATOM 2344 C CA . ARG B 1 44 ? -12.055 6.391 11.102 1 91.19 44 ARG B CA 1
ATOM 2345 C C . ARG B 1 44 ? -11.773 4.902 11.266 1 91.19 44 ARG B C 1
ATOM 2347 O O . ARG B 1 44 ? -12.617 4.164 11.781 1 91.19 44 ARG B O 1
ATOM 2354 N N . VAL B 1 45 ? -10.695 4.441 10.758 1 93.69 45 VAL B N 1
ATOM 2355 C CA . VAL B 1 45 ? -10.227 3.07 10.914 1 93.69 45 VAL B CA 1
ATOM 2356 C C . VAL B 1 45 ? -8.836 3.07 11.547 1 93.69 45 VAL B C 1
ATOM 2358 O O . VAL B 1 45 ? -7.98 3.879 11.18 1 93.69 45 VAL B O 1
ATOM 2361 N N . MET B 1 46 ? -8.625 2.201 12.5 1 95.25 46 MET B N 1
ATOM 2362 C CA . MET B 1 46 ? -7.305 2.068 13.109 1 95.25 46 MET B CA 1
ATOM 2363 C C . MET B 1 46 ? -6.367 1.277 12.203 1 95.25 46 MET B C 1
ATOM 2365 O O . MET B 1 46 ? -6.438 0.048 12.148 1 95.25 46 MET B O 1
ATOM 2369 N N . ILE B 1 47 ? -5.504 1.958 11.578 1 97.38 47 ILE B N 1
ATOM 2370 C CA . ILE B 1 47 ? -4.594 1.325 10.625 1 97.38 47 ILE B CA 1
ATOM 2371 C C . ILE B 1 47 ? -3.248 1.062 11.297 1 97.38 47 ILE B C 1
ATOM 2373 O O . ILE B 1 47 ? -2.758 -0.069 11.305 1 97.38 47 ILE B O 1
ATOM 2377 N N . SER B 1 48 ? -2.691 2.078 11.938 1 97.5 48 SER B N 1
ATOM 2378 C CA . SER B 1 48 ? -1.354 2.012 12.516 1 97.5 48 SER B CA 1
ATOM 2379 C C . SER B 1 48 ? -1.36 1.234 13.828 1 97.5 48 SER B C 1
ATOM 2381 O O . SER B 1 48 ? -2.309 1.332 14.609 1 97.5 48 SER B O 1
ATOM 2383 N N . GLY B 1 49 ? -0.338 0.47 14.055 1 97.69 49 GLY B N 1
ATOM 2384 C CA . GLY B 1 49 ? -0.098 -0.119 15.367 1 97.69 49 GLY B CA 1
ATOM 2385 C C . GLY B 1 49 ? 0.544 0.845 16.344 1 97.69 49 GLY B C 1
ATOM 2386 O O . GLY B 1 49 ? 0.813 1.999 16 1 97.69 49 GLY B O 1
ATOM 2387 N N . PRO B 1 50 ? 0.807 0.366 17.594 1 97.06 50 PRO B N 1
ATOM 2388 C CA . PRO B 1 50 ? 1.327 1.254 18.625 1 97.06 50 PRO B CA 1
ATOM 2389 C C . PRO B 1 50 ? 2.699 1.83 18.281 1 97.06 50 PRO B C 1
ATOM 2391 O O . PRO B 1 50 ? 2.984 2.988 18.594 1 97.06 50 PRO B O 1
ATOM 2394 N N . GLU B 1 51 ? 3.582 1.052 17.641 1 97.5 51 GLU B N 1
ATOM 2395 C CA . GLU B 1 51 ? 4.938 1.5 17.328 1 97.5 51 GLU B CA 1
ATOM 2396 C C . GLU B 1 51 ? 4.934 2.639 16.312 1 97.5 51 GLU B C 1
ATOM 2398 O O . GLU B 1 51 ? 5.621 3.645 16.5 1 97.5 51 GLU B O 1
ATOM 2403 N N . SER B 1 52 ? 4.172 2.463 15.234 1 97.56 52 SER B N 1
ATOM 2404 C CA . SER B 1 52 ? 4.133 3.504 14.211 1 97.56 52 SER B CA 1
ATOM 2405 C C . SER B 1 52 ? 3.33 4.711 14.68 1 97.56 52 SER B C 1
ATOM 2407 O O . SER B 1 52 ? 3.602 5.844 14.273 1 97.56 52 SER B O 1
ATOM 2409 N N . MET B 1 53 ? 2.389 4.527 15.578 1 96.44 53 MET B N 1
ATOM 2410 C CA . MET B 1 53 ? 1.674 5.645 16.172 1 96.44 53 MET B CA 1
ATOM 2411 C C . MET B 1 53 ? 2.615 6.504 17.016 1 96.44 53 MET B C 1
ATOM 2413 O O . MET B 1 53 ? 2.58 7.734 16.938 1 96.44 53 MET B O 1
ATOM 2417 N N . LEU B 1 54 ? 3.391 5.812 17.828 1 96.69 54 LEU B N 1
ATOM 2418 C CA . LEU B 1 54 ? 4.402 6.535 18.594 1 96.69 54 LEU B CA 1
ATOM 2419 C C . LEU B 1 54 ? 5.324 7.316 17.672 1 96.69 54 LEU B C 1
ATOM 2421 O O . LEU B 1 54 ? 5.637 8.477 17.922 1 96.69 54 LEU B O 1
ATOM 2425 N N . MET B 1 55 ? 5.711 6.719 16.609 1 96 55 MET B N 1
ATOM 2426 C CA . MET B 1 55 ? 6.562 7.379 15.625 1 96 55 MET B CA 1
ATOM 2427 C C . MET B 1 55 ? 5.895 8.641 15.086 1 96 55 MET B C 1
ATOM 2429 O O . MET B 1 55 ? 6.543 9.672 14.93 1 96 55 MET B O 1
ATOM 2433 N N . THR B 1 56 ? 4.645 8.547 14.812 1 95.44 56 THR B N 1
ATOM 2434 C CA . THR B 1 56 ? 3.914 9.703 14.297 1 95.44 56 THR B CA 1
ATOM 2435 C C . THR B 1 56 ? 3.902 10.836 15.312 1 95.44 56 THR B C 1
ATOM 2437 O O . THR B 1 56 ? 3.994 12.008 14.945 1 95.44 56 THR B O 1
ATOM 2440 N N . HIS B 1 57 ? 3.797 10.5 16.562 1 95.5 57 HIS B N 1
ATOM 2441 C CA . HIS B 1 57 ? 3.885 11.516 17.609 1 95.5 57 HIS B CA 1
ATOM 2442 C C . HIS B 1 57 ? 5.27 12.156 17.641 1 95.5 57 HIS B C 1
ATOM 2444 O O . HIS B 1 57 ? 5.395 13.367 17.828 1 95.5 57 HIS B O 1
ATOM 2450 N N . TRP B 1 58 ? 6.254 11.352 17.5 1 94.31 58 TRP B N 1
ATOM 2451 C CA . TRP B 1 58 ? 7.594 11.914 17.375 1 94.31 58 TRP B CA 1
ATOM 2452 C C . TRP B 1 58 ? 7.688 12.859 16.188 1 94.31 58 TRP B C 1
ATOM 2454 O O . TRP B 1 58 ? 8.266 13.938 16.281 1 94.31 58 TRP B O 1
ATOM 2464 N N . LEU B 1 59 ? 7.105 12.43 15.109 1 94.31 59 LEU B N 1
ATOM 2465 C CA . LEU B 1 59 ? 7.109 13.258 13.898 1 94.31 59 LEU B CA 1
ATOM 2466 C C . LEU B 1 59 ? 6.445 14.602 14.164 1 94.31 59 LEU B C 1
ATOM 2468 O O . LEU B 1 59 ? 6.91 15.633 13.672 1 94.31 59 LEU B O 1
ATOM 2472 N N . ARG B 1 60 ? 5.406 14.609 14.922 1 94.44 60 ARG B N 1
ATOM 2473 C CA . ARG B 1 60 ? 4.719 15.852 15.266 1 94.44 60 ARG B CA 1
ATOM 2474 C C . ARG B 1 60 ? 5.648 16.797 16.031 1 94.44 60 ARG B C 1
ATOM 2476 O O . ARG B 1 60 ? 5.652 18 15.781 1 94.44 60 ARG B O 1
ATOM 2483 N N . THR B 1 61 ? 6.449 16.234 16.891 1 92.94 61 THR B N 1
ATOM 2484 C CA . THR B 1 61 ? 7.348 17.047 17.703 1 92.94 61 THR B CA 1
ATOM 2485 C C . THR B 1 61 ? 8.453 17.641 16.844 1 92.94 61 THR B C 1
ATOM 2487 O O . THR B 1 61 ? 9.133 18.594 17.25 1 92.94 61 THR B O 1
ATOM 2490 N N . MET B 1 62 ? 8.609 17.156 15.695 1 91.5 62 MET B N 1
ATOM 2491 C CA . MET B 1 62 ? 9.703 17.562 14.82 1 91.5 62 MET B CA 1
ATOM 2492 C C . MET B 1 62 ? 9.258 18.656 13.859 1 91.5 62 MET B C 1
ATOM 2494 O O . MET B 1 62 ? 10.031 19.109 13.023 1 91.5 62 MET B O 1
ATOM 2498 N N . HIS B 1 63 ? 8.086 19.094 13.953 1 93.69 63 HIS B N 1
ATOM 2499 C CA . HIS B 1 63 ? 7.535 20.109 13.055 1 93.69 63 HIS B CA 1
ATOM 2500 C C . HIS B 1 63 ? 6.922 21.266 13.836 1 93.69 63 HIS B C 1
ATOM 2502 O O . HIS B 1 63 ? 6.34 21.047 14.906 1 93.69 63 HIS B O 1
ATOM 2508 N N . ASP B 1 64 ? 7.023 22.438 13.258 1 93.44 64 ASP B N 1
ATOM 2509 C CA . ASP B 1 64 ? 6.469 23.641 13.898 1 93.44 64 ASP B CA 1
ATOM 2510 C C . ASP B 1 64 ? 4.949 23.672 13.758 1 93.44 64 ASP B C 1
ATOM 2512 O O . ASP B 1 64 ? 4.262 24.266 14.594 1 93.44 64 ASP B O 1
ATOM 2516 N N . GLY B 1 65 ? 4.453 23.094 12.688 1 95.5 65 GLY B N 1
ATOM 2517 C CA . GLY B 1 65 ? 3.021 23.078 12.43 1 95.5 65 GLY B CA 1
ATOM 2518 C C . GLY B 1 65 ? 2.502 21.719 12.016 1 95.5 65 GLY B C 1
ATOM 2519 O O . GLY B 1 65 ? 3.27 20.859 11.578 1 95.5 65 GLY B O 1
ATOM 2520 N N . ILE B 1 66 ? 1.253 21.469 12.188 1 96.88 66 ILE B N 1
ATOM 2521 C CA . ILE B 1 66 ? 0.517 20.312 11.711 1 96.88 66 ILE B CA 1
ATOM 2522 C C . ILE B 1 66 ? -0.728 20.766 10.945 1 96.88 66 ILE B C 1
ATOM 2524 O O . ILE B 1 66 ? -1.497 21.594 11.438 1 96.88 66 ILE B O 1
ATOM 2528 N N . LEU B 1 67 ? -0.876 20.266 9.758 1 97.88 67 LEU B N 1
ATOM 2529 C CA . LEU B 1 67 ? -1.916 20.781 8.867 1 97.88 67 LEU B CA 1
ATOM 2530 C C . LEU B 1 67 ? -2.902 19.672 8.5 1 97.88 67 LEU B C 1
ATOM 2532 O O . LEU B 1 67 ? -2.496 18.562 8.164 1 97.88 67 LEU B O 1
ATOM 2536 N N . VAL B 1 68 ? -4.203 19.953 8.578 1 97.62 68 VAL B N 1
ATOM 2537 C CA . VAL B 1 68 ? -5.27 19.062 8.141 1 97.62 68 VAL B CA 1
ATOM 2538 C C . VAL B 1 68 ? -6.305 19.844 7.34 1 97.62 68 VAL B C 1
ATOM 2540 O O . VAL B 1 68 ? -6.34 21.062 7.395 1 97.62 68 VAL B O 1
ATOM 2543 N N . GLY B 1 69 ? -7.098 19.141 6.625 1 96.88 69 GLY B N 1
ATOM 2544 C CA . GLY B 1 69 ? -8.242 19.75 5.957 1 96.88 69 GLY B CA 1
ATOM 2545 C C . GLY B 1 69 ? -9.484 19.781 6.824 1 96.88 69 GLY B C 1
ATOM 2546 O O . GLY B 1 69 ? -9.625 18.984 7.75 1 96.88 69 GLY B O 1
ATOM 2547 N N . VAL B 1 70 ? -10.391 20.594 6.457 1 96.94 70 VAL B N 1
ATOM 2548 C CA . VAL B 1 70 ? -11.594 20.828 7.254 1 96.94 70 VAL B CA 1
ATOM 2549 C C . VAL B 1 70 ? -12.406 19.547 7.352 1 96.94 70 VAL B C 1
ATOM 2551 O O . VAL B 1 70 ? -13.039 19.281 8.375 1 96.94 70 VAL B O 1
ATOM 2554 N N . GLN B 1 71 ? -12.398 18.75 6.316 1 94.19 71 GLN B N 1
ATOM 2555 C CA . GLN B 1 71 ? -13.18 17.516 6.359 1 94.19 71 GLN B CA 1
ATOM 2556 C C . GLN B 1 71 ? -12.68 16.594 7.461 1 94.19 71 GLN B C 1
ATOM 2558 O O . GLN B 1 71 ? -13.469 15.875 8.086 1 94.19 71 GLN B O 1
ATOM 2563 N N . THR B 1 72 ? -11.367 16.578 7.633 1 94.69 72 THR B N 1
ATOM 2564 C CA . THR B 1 72 ? -10.789 15.797 8.719 1 94.69 72 THR B CA 1
ATOM 2565 C C . THR B 1 72 ? -11.273 16.297 10.07 1 94.69 72 THR B C 1
ATOM 2567 O O . THR B 1 72 ? -11.555 15.516 10.977 1 94.69 72 THR B O 1
ATOM 2570 N N . ILE B 1 73 ? -11.398 17.609 10.266 1 96 73 ILE B N 1
ATOM 2571 C CA . ILE B 1 73 ? -11.906 18.203 11.5 1 96 73 ILE B CA 1
ATOM 2572 C C . ILE B 1 73 ? -13.352 17.781 11.719 1 96 73 ILE B C 1
ATOM 2574 O O . ILE B 1 73 ? -13.711 17.328 12.812 1 96 73 ILE B O 1
ATOM 2578 N N . ILE B 1 74 ? -14.141 17.844 1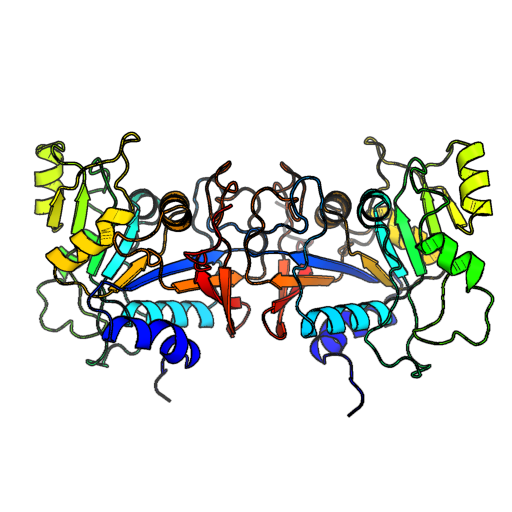0.672 1 95.31 74 ILE B N 1
ATOM 2579 C CA . ILE B 1 74 ? -15.57 17.578 10.766 1 95.31 74 ILE B CA 1
ATOM 2580 C C . ILE B 1 74 ? -15.797 16.094 11.047 1 95.31 74 ILE B C 1
ATOM 2582 O O . ILE B 1 74 ? -16.625 15.742 11.883 1 95.31 74 ILE B O 1
ATOM 2586 N N . MET B 1 75 ? -15.031 15.242 10.438 1 92.44 75 MET B N 1
ATOM 2587 C CA . MET B 1 75 ? -15.281 13.805 10.5 1 92.44 75 MET B CA 1
ATOM 2588 C C . MET B 1 75 ? -14.625 13.188 11.727 1 92.44 75 MET B C 1
ATOM 2590 O O . MET B 1 75 ? -15.203 12.312 12.367 1 92.44 75 MET B O 1
ATOM 2594 N N . ASP B 1 76 ? -13.438 13.641 12.117 1 92.5 76 ASP B N 1
ATOM 2595 C CA . ASP B 1 76 ? -12.656 12.953 13.141 1 92.5 76 ASP B CA 1
ATOM 2596 C C . ASP B 1 76 ? -12.617 13.758 14.438 1 92.5 76 ASP B C 1
ATOM 2598 O O . ASP B 1 76 ? -12.266 13.234 15.492 1 92.5 76 ASP B O 1
ATOM 2602 N N . ASP B 1 77 ? -12.867 15.031 14.359 1 95.5 77 ASP B N 1
ATOM 2603 C CA . ASP B 1 77 ? -12.781 15.953 15.484 1 95.5 77 ASP B CA 1
ATOM 2604 C C . ASP B 1 77 ? -11.523 15.695 16.312 1 95.5 77 ASP B C 1
ATOM 2606 O O . ASP B 1 77 ? -11.594 15.5 17.531 1 95.5 77 ASP B O 1
ATOM 2610 N N . PRO B 1 78 ? -10.359 15.766 15.625 1 93.94 78 PRO B N 1
ATOM 2611 C CA . PRO B 1 78 ? -9.109 15.406 16.297 1 93.94 78 PRO B CA 1
ATOM 2612 C C . PRO B 1 78 ? -8.641 16.484 17.281 1 93.94 78 PRO B C 1
ATOM 2614 O O . PRO B 1 78 ? -8.961 17.656 17.094 1 93.94 78 PRO B O 1
ATOM 2617 N N . ARG B 1 79 ? -7.844 16.078 18.25 1 91 79 ARG B N 1
ATOM 2618 C CA . ARG B 1 79 ? -7.191 17.031 19.156 1 91 79 ARG B CA 1
ATOM 2619 C C . ARG B 1 79 ? -5.793 17.375 18.672 1 91 79 ARG B C 1
ATOM 2621 O O . ARG B 1 79 ? -5.227 18.406 19.062 1 91 79 ARG B O 1
ATOM 2628 N N . LEU B 1 80 ? -5.184 16.484 17.859 1 90.62 80 LEU B N 1
ATOM 2629 C CA . LEU B 1 80 ? -3.848 16.625 17.281 1 90.62 80 LEU B CA 1
ATOM 2630 C C . LEU B 1 80 ? -2.803 16.812 18.375 1 90.62 80 LEU B C 1
ATOM 2632 O O . LEU B 1 80 ? -1.802 17.516 18.172 1 90.62 80 LEU B O 1
ATOM 2636 N N . LYS B 1 81 ? -3.021 16.266 19.531 1 87.88 81 LYS B N 1
ATOM 2637 C CA . LYS B 1 81 ? -2.113 16.391 20.672 1 87.88 81 LYS B CA 1
ATOM 2638 C C . LYS B 1 81 ? -1 15.352 20.594 1 87.88 81 LYS B C 1
ATOM 2640 O O . LYS B 1 81 ? -1.16 14.305 19.969 1 87.88 81 LYS B O 1
ATOM 2645 N N . ILE B 1 82 ? 0.039 15.719 21.219 1 91.62 82 ILE B N 1
ATOM 2646 C CA . ILE B 1 82 ? 1.136 14.781 21.422 1 91.62 82 ILE B CA 1
ATOM 2647 C C . ILE B 1 82 ? 0.974 14.078 22.766 1 91.62 82 ILE B C 1
ATOM 2649 O O . ILE B 1 82 ? 1.022 14.719 23.828 1 91.62 82 ILE B O 1
ATOM 2653 N N . GLN B 1 83 ? 0.76 12.75 22.719 1 88.81 83 GLN B N 1
ATOM 2654 C CA . GLN B 1 83 ? 0.408 12.086 23.969 1 88.81 83 GLN B CA 1
ATOM 2655 C C . GLN B 1 83 ? 1.349 10.914 24.25 1 88.81 83 GLN B C 1
ATOM 2657 O O . GLN B 1 83 ? 1.445 10.453 25.391 1 88.81 83 GLN B O 1
ATOM 2662 N N . LEU B 1 84 ? 2.045 10.469 23.203 1 92 84 LEU B N 1
ATOM 2663 C CA . LEU B 1 84 ? 2.703 9.18 23.359 1 92 84 LEU B CA 1
ATOM 2664 C C . LEU B 1 84 ? 4.188 9.352 23.656 1 92 84 LEU B C 1
ATOM 2666 O O . LEU B 1 84 ? 4.863 8.398 24.047 1 92 84 LEU B O 1
ATOM 2670 N N . VAL B 1 85 ? 4.684 10.562 23.484 1 92.75 85 VAL B N 1
ATOM 2671 C CA . VAL B 1 85 ? 6.09 10.828 23.75 1 92.75 85 VAL B CA 1
ATOM 2672 C C . VAL B 1 85 ? 6.258 11.32 25.188 1 92.75 85 VAL B C 1
ATOM 2674 O O . VAL B 1 85 ? 5.273 11.633 25.859 1 92.75 85 VAL B O 1
ATOM 2677 N N . PRO B 1 86 ? 7.512 11.352 25.688 1 92.31 86 PRO B N 1
ATOM 2678 C CA . PRO B 1 86 ? 7.703 11.867 27.047 1 92.31 86 PRO B CA 1
ATOM 2679 C C . PRO B 1 86 ? 7.137 13.273 27.234 1 92.31 86 PRO B C 1
ATOM 2681 O O . PRO B 1 86 ? 7.5 14.188 26.5 1 92.31 86 PRO B O 1
ATOM 2684 N N . GLN B 1 87 ? 6.367 13.414 28.266 1 91.81 87 GLN B N 1
ATOM 2685 C CA . GLN B 1 87 ? 5.609 14.648 28.438 1 91.81 87 GLN B CA 1
ATOM 2686 C C . GLN B 1 87 ? 6.418 15.688 29.203 1 91.81 87 GLN B C 1
ATOM 2688 O O . GLN B 1 87 ? 6.078 16.875 29.203 1 91.81 87 GLN B O 1
ATOM 2693 N N . ASP B 1 88 ? 7.48 15.258 29.859 1 90.06 88 ASP B N 1
ATOM 2694 C CA . ASP B 1 88 ? 8.266 16.156 30.703 1 90.06 88 ASP B CA 1
ATOM 2695 C C . ASP B 1 88 ? 9.531 16.609 29.969 1 90.06 88 ASP B C 1
ATOM 2697 O O . ASP B 1 88 ? 10.352 17.344 30.547 1 90.06 88 ASP B O 1
ATOM 2701 N N . ASP B 1 89 ? 9.672 16.219 28.734 1 90.88 89 ASP B N 1
ATOM 2702 C CA . ASP B 1 89 ? 10.805 16.672 27.938 1 90.88 89 ASP B CA 1
ATOM 2703 C C . ASP B 1 89 ? 10.547 18.047 27.344 1 90.88 89 ASP B C 1
ATOM 2705 O O . ASP B 1 89 ? 9.852 18.188 26.328 1 90.88 89 ASP B O 1
ATOM 2709 N N . LEU B 1 90 ? 11.164 19.031 27.875 1 89.31 90 LEU B N 1
ATOM 2710 C CA . LEU B 1 90 ? 10.883 20.406 27.516 1 89.31 90 LEU B CA 1
ATOM 2711 C C . LEU B 1 90 ? 11.547 20.797 26.203 1 89.31 90 LEU B C 1
ATOM 2713 O O . LEU B 1 90 ? 11.273 21.859 25.641 1 89.31 90 LEU B O 1
ATOM 2717 N N . ASP B 1 91 ? 12.398 19.875 25.703 1 87.88 91 ASP B N 1
ATOM 2718 C CA . ASP B 1 91 ? 13.039 20.125 24.422 1 87.88 91 ASP B CA 1
ATOM 2719 C C . ASP B 1 91 ? 12.102 19.797 23.266 1 87.88 91 ASP B C 1
ATOM 2721 O O . ASP B 1 91 ? 12.359 20.188 22.125 1 87.88 91 ASP B O 1
ATOM 2725 N N . LEU B 1 92 ? 11.039 19.156 23.609 1 90 92 LEU B N 1
ATOM 2726 C CA . LEU B 1 92 ? 10.039 18.844 22.594 1 90 92 LEU B CA 1
ATOM 2727 C C . LEU B 1 92 ? 8.992 19.938 22.5 1 90 92 LEU B C 1
ATOM 2729 O O . LEU B 1 92 ? 8.758 20.672 23.469 1 90 92 LEU B O 1
ATOM 2733 N N . HIS B 1 93 ? 8.5 20.094 21.359 1 88.62 93 HIS B N 1
ATOM 2734 C CA . HIS B 1 93 ? 7.48 21.125 21.188 1 88.62 93 HIS B CA 1
ATOM 2735 C C . HIS B 1 93 ? 6.238 20.547 20.5 1 88.62 93 HIS B C 1
ATOM 2737 O O . HIS B 1 93 ? 6.328 19.562 19.766 1 88.62 93 HIS B O 1
ATOM 2743 N N . SER B 1 94 ? 5.145 21.219 20.75 1 94 94 SER B N 1
ATOM 2744 C CA . SER B 1 94 ? 3.881 20.875 20.094 1 94 94 SER B CA 1
ATOM 2745 C C . SER B 1 94 ? 3.658 21.719 18.844 1 94 94 SER B C 1
ATOM 2747 O O . SER B 1 94 ? 3.879 22.922 18.859 1 94 94 SER B O 1
ATOM 2749 N N . PRO B 1 95 ? 3.23 21.125 17.828 1 95.31 95 PRO B N 1
ATOM 2750 C CA . PRO B 1 95 ? 3.025 21.875 16.594 1 95.31 95 PRO B CA 1
ATOM 2751 C C . PRO B 1 95 ? 1.772 22.75 16.641 1 95.31 95 PRO B C 1
ATOM 2753 O O . PRO B 1 95 ? 0.798 22.406 17.312 1 95.31 95 PRO B O 1
ATOM 2756 N N . VAL B 1 96 ? 1.823 23.844 15.922 1 96.31 96 VAL B N 1
ATOM 2757 C CA . VAL B 1 96 ? 0.666 24.719 15.734 1 96.31 96 VAL B CA 1
ATOM 2758 C C . VAL B 1 96 ? -0.323 24.047 14.773 1 96.31 96 VAL B C 1
ATOM 2760 O O . VAL B 1 96 ? 0.035 23.688 13.648 1 96.31 96 VAL B O 1
ATOM 2763 N N . PRO B 1 97 ? -1.592 23.859 15.211 1 97.69 97 PRO B N 1
ATOM 2764 C CA . PRO B 1 97 ? -2.572 23.312 14.266 1 97.69 97 PRO B CA 1
ATOM 2765 C C . PRO B 1 97 ? -2.955 24.312 13.172 1 97.69 97 PRO B C 1
ATOM 2767 O O . PRO B 1 97 ? -3.158 25.484 13.461 1 97.69 97 PRO B O 1
ATOM 2770 N N . ILE B 1 98 ? -2.963 23.844 11.977 1 98.12 98 ILE B N 1
ATOM 2771 C CA . ILE B 1 98 ? -3.393 24.625 10.82 1 98.12 98 ILE B CA 1
ATOM 2772 C C . ILE B 1 98 ? -4.5 23.891 10.078 1 98.12 98 ILE B C 1
ATOM 2774 O O . ILE B 1 98 ? -4.344 22.703 9.742 1 98.12 98 ILE B O 1
ATOM 2778 N N . ILE B 1 99 ? -5.621 24.562 9.828 1 98.19 99 ILE B N 1
ATOM 2779 C CA . ILE B 1 99 ? -6.762 23.953 9.156 1 98.19 99 ILE B CA 1
ATOM 2780 C C . ILE B 1 99 ? -6.996 24.641 7.809 1 98.19 99 ILE B C 1
ATOM 2782 O O . ILE B 1 99 ? -7.176 25.859 7.754 1 98.19 99 ILE B O 1
ATOM 2786 N N . LEU B 1 100 ? -6.941 23.938 6.734 1 97.75 100 LEU B N 1
ATOM 2787 C CA . LEU B 1 100 ? -7.402 24.438 5.445 1 97.75 100 LEU B CA 1
ATOM 2788 C C . LEU B 1 100 ? -8.93 24.406 5.367 1 97.75 100 LEU B C 1
ATOM 2790 O O . LEU B 1 100 ? -9.523 23.328 5.262 1 97.75 100 LEU B O 1
ATOM 2794 N N . ASP B 1 101 ? -9.508 25.531 5.383 1 97.88 101 ASP B N 1
ATOM 2795 C CA . ASP B 1 101 ? -10.961 25.656 5.41 1 97.88 101 ASP B CA 1
ATOM 2796 C C . ASP B 1 101 ? -11.43 26.891 4.66 1 97.88 101 ASP B C 1
ATOM 2798 O O . ASP B 1 101 ? -11.859 27.875 5.277 1 97.88 101 ASP B O 1
ATOM 2802 N N . PRO B 1 102 ? -11.484 26.781 3.355 1 97 102 PRO B N 1
ATOM 2803 C CA . PRO B 1 102 ? -11.758 27.969 2.541 1 97 102 PRO B CA 1
ATOM 2804 C C . PRO B 1 102 ? -13.094 28.625 2.885 1 97 102 PRO B C 1
ATOM 2806 O O . PRO B 1 102 ? -13.25 29.828 2.723 1 97 102 PRO B O 1
ATOM 2809 N N . LYS B 1 103 ? -14.07 27.891 3.416 1 96.44 103 LYS B N 1
ATOM 2810 C CA . LYS B 1 103 ? -15.414 28.438 3.609 1 96.44 103 LYS B CA 1
ATOM 2811 C C . LYS B 1 103 ? -15.789 28.469 5.09 1 96.44 103 LYS B C 1
ATOM 2813 O O . LYS B 1 103 ? -16.969 28.609 5.434 1 96.44 103 LYS B O 1
ATOM 2818 N N . LEU B 1 104 ? -14.859 28.188 5.965 1 98.06 104 LEU B N 1
ATOM 2819 C CA . LEU B 1 104 ? -15.031 28.25 7.414 1 98.06 104 LEU B CA 1
ATOM 2820 C C . LEU B 1 104 ? -16.125 27.297 7.867 1 98.06 104 LEU B C 1
ATOM 2822 O O . LEU B 1 104 ? -17.016 27.672 8.625 1 98.06 104 LEU B O 1
ATOM 2826 N N . ARG B 1 105 ? -16 26.094 7.422 1 97.69 105 ARG B N 1
ATOM 2827 C CA . ARG B 1 105 ? -16.969 25.047 7.789 1 97.69 105 ARG B CA 1
ATOM 2828 C C . ARG B 1 105 ? -16.609 24.422 9.133 1 97.69 105 ARG B C 1
ATOM 2830 O O . ARG B 1 105 ? -17.391 23.656 9.695 1 97.69 105 ARG B O 1
ATOM 2837 N N . THR B 1 106 ? -15.445 24.719 9.711 1 98.44 106 THR B N 1
ATOM 2838 C CA . THR B 1 106 ? -15.031 24.203 11.008 1 98.44 106 THR B CA 1
ATOM 2839 C C . THR B 1 106 ? -16.062 24.531 12.078 1 98.44 106 THR B C 1
ATOM 2841 O O . THR B 1 106 ? -16.484 25.688 12.203 1 98.44 106 THR B O 1
ATOM 2844 N N . PRO B 1 107 ? -16.469 23.562 12.797 1 98.38 107 PRO B N 1
ATOM 2845 C CA . PRO B 1 107 ? -17.391 23.875 13.898 1 98.38 107 PRO B CA 1
ATOM 2846 C C . PRO B 1 107 ? -16.703 24.641 15.023 1 98.38 107 PRO B C 1
ATOM 2848 O O . PRO B 1 107 ? -15.602 24.266 15.453 1 98.38 107 PRO B O 1
ATOM 2851 N N . PRO B 1 108 ? -17.375 25.672 15.562 1 98.06 108 PRO B N 1
ATOM 2852 C CA . PRO B 1 108 ? -16.797 26.375 16.703 1 98.06 108 PRO B CA 1
ATOM 2853 C C . PRO B 1 108 ? -16.625 25.484 17.922 1 98.06 108 PRO B C 1
ATOM 2855 O O . PRO B 1 108 ? -15.914 25.859 18.859 1 98.06 108 PRO B O 1
ATOM 2858 N N . THR B 1 109 ? -17.266 24.328 17.891 1 97.88 109 THR B N 1
ATOM 2859 C CA . THR B 1 109 ? -17.203 23.391 19.016 1 97.88 109 THR B CA 1
ATOM 2860 C C . THR B 1 109 ? -16.109 22.359 18.797 1 97.88 109 THR B C 1
ATOM 2862 O O . THR B 1 109 ? -15.961 21.438 19.594 1 97.88 109 THR B O 1
ATOM 2865 N N . ALA B 1 110 ? -15.344 22.5 17.734 1 98.12 110 ALA B N 1
ATOM 2866 C CA . ALA B 1 110 ? -14.273 21.547 17.453 1 98.12 110 ALA B CA 1
ATOM 2867 C C . ALA B 1 110 ? -13.344 21.406 18.656 1 98.12 110 ALA B C 1
ATOM 2869 O O . ALA B 1 110 ? -13.016 22.391 19.312 1 98.12 110 ALA B O 1
ATOM 2870 N N . ARG B 1 111 ? -12.844 20.219 18.906 1 97.25 111 ARG B N 1
ATOM 2871 C CA . ARG B 1 111 ? -12.039 19.906 20.094 1 97.25 111 ARG B CA 1
ATOM 2872 C C . ARG B 1 111 ? -10.75 20.703 20.094 1 97.25 111 ARG B C 1
ATOM 2874 O O . ARG B 1 111 ? -10.273 21.125 21.141 1 97.25 111 ARG B O 1
ATOM 2881 N N . ILE B 1 112 ? -10.195 20.875 18.938 1 96.94 112 ILE B N 1
ATOM 2882 C CA . ILE B 1 112 ? -8.938 21.594 18.844 1 96.94 112 ILE B CA 1
ATOM 2883 C C . ILE B 1 112 ? -9.117 23.031 19.359 1 96.94 112 ILE B C 1
ATOM 2885 O O . ILE B 1 112 ? -8.227 23.578 20 1 96.94 112 ILE B O 1
ATOM 2889 N N . LEU B 1 113 ? -10.273 23.625 19.125 1 97.88 113 LEU B N 1
ATOM 2890 C CA . LEU B 1 113 ? -10.555 24.984 19.594 1 97.88 113 LEU B CA 1
ATOM 2891 C C . LEU B 1 113 ? -10.836 25 21.078 1 97.88 113 LEU B C 1
ATOM 2893 O O . LEU B 1 113 ? -10.328 25.859 21.812 1 97.88 113 LEU B O 1
ATOM 2897 N N . SER B 1 114 ? -11.586 24 21.469 1 96.31 114 SER B N 1
ATOM 2898 C CA . SER B 1 114 ? -11.891 23.906 22.891 1 96.31 114 SER B CA 1
ATOM 2899 C C . SER B 1 114 ? -10.625 23.672 23.719 1 96.31 114 SER B C 1
ATOM 2901 O O . SER B 1 114 ? -10.492 24.219 24.828 1 96.31 114 SER B O 1
ATOM 2903 N N . GLU B 1 115 ? -9.758 22.844 23.203 1 95.5 115 GLU B N 1
ATOM 2904 C CA . GLU B 1 115 ? -8.484 22.594 23.875 1 95.5 115 GLU B CA 1
ATOM 2905 C C . GLU B 1 115 ? -7.719 23.906 24.094 1 95.5 115 GLU B C 1
ATOM 2907 O O . GLU B 1 115 ? -7.145 24.109 25.172 1 95.5 115 GLU B O 1
ATOM 2912 N N . TRP B 1 116 ? -7.652 24.719 23.125 1 96.38 116 TRP B N 1
ATOM 2913 C CA . TRP B 1 116 ? -6.953 26 23.234 1 96.38 116 TRP B CA 1
ATOM 2914 C C . TRP B 1 116 ? -7.645 26.906 24.25 1 96.38 116 TRP B C 1
ATOM 2916 O O . TRP B 1 116 ? -6.988 27.469 25.125 1 96.38 116 TRP B O 1
ATOM 2926 N N . ARG B 1 117 ? -8.938 27.031 24.188 1 95.56 117 ARG B N 1
ATOM 2927 C CA . ARG B 1 117 ? -9.695 27.906 25.062 1 95.56 117 ARG B CA 1
ATOM 2928 C C . ARG B 1 117 ? -9.516 27.5 26.531 1 95.56 117 ARG B C 1
ATOM 2930 O O . ARG B 1 117 ? -9.383 28.359 27.406 1 95.56 117 ARG B O 1
ATOM 2937 N N . GLU B 1 118 ? -9.492 26.281 26.672 1 95.25 118 GLU B N 1
ATOM 2938 C CA . GLU B 1 118 ? -9.484 25.766 28.031 1 95.25 118 GLU B CA 1
ATOM 2939 C C . GLU B 1 118 ? -8.062 25.703 28.594 1 95.25 118 GLU B C 1
ATOM 2941 O O . GLU B 1 118 ? -7.848 25.906 29.781 1 95.25 118 GLU B O 1
ATOM 2946 N N . HIS B 1 119 ? -7.105 25.469 27.688 1 94.88 119 HIS B N 1
ATOM 2947 C CA . HIS B 1 119 ? -5.797 25.109 28.219 1 94.88 119 HIS B CA 1
ATOM 2948 C C . HIS B 1 119 ? -4.699 25.984 27.625 1 94.88 119 HIS B C 1
ATOM 2950 O O . HIS B 1 119 ? -3.557 25.953 28.094 1 94.88 119 HIS B O 1
ATOM 2956 N N . GLY B 1 120 ? -4.965 26.797 26.719 1 93.19 120 GLY B N 1
ATOM 2957 C CA . GLY B 1 120 ? -3.961 27.547 25.984 1 93.19 120 GLY B CA 1
ATOM 2958 C C . GLY B 1 120 ? -3.182 28.516 26.844 1 93.19 120 GLY B C 1
ATOM 2959 O O . GLY B 1 120 ? -2.018 28.812 26.562 1 93.19 120 GLY B O 1
ATOM 2960 N N . SER B 1 121 ? -3.811 28.984 27.922 1 92.94 121 SER B N 1
ATOM 2961 C CA . SER B 1 121 ? -3.186 29.984 28.766 1 92.94 121 SER B CA 1
ATOM 2962 C C . SER B 1 121 ? -2.537 29.359 30 1 92.94 121 SER B C 1
ATOM 2964 O O . SER B 1 121 ? -1.971 30.047 30.844 1 92.94 121 SER B O 1
ATOM 2966 N N . ASN B 1 122 ? -2.615 28.062 30.016 1 94.62 122 ASN B N 1
ATOM 2967 C CA . ASN B 1 122 ? -2.053 27.375 31.188 1 94.62 122 ASN B CA 1
ATOM 2968 C C . ASN B 1 122 ? -0.531 27.297 31.094 1 94.62 122 ASN B C 1
ATOM 2970 O O . ASN B 1 122 ? 0.013 26.516 30.312 1 94.62 122 ASN B O 1
ATOM 2974 N N . PRO B 1 123 ? 0.191 28 31.922 1 91.69 123 PRO B N 1
ATOM 2975 C CA . PRO B 1 123 ? 1.653 28.031 31.844 1 91.69 123 PRO B CA 1
ATOM 2976 C C . PRO B 1 123 ? 2.293 26.703 32.281 1 91.69 123 PRO B C 1
ATOM 2978 O O . PRO B 1 123 ? 3.482 26.484 32.031 1 91.69 123 PRO B O 1
ATOM 2981 N N . GLU B 1 124 ? 1.478 25.844 32.875 1 92.25 124 GLU B N 1
ATOM 2982 C CA . GLU B 1 124 ? 1.99 24.547 33.312 1 92.25 124 GLU B CA 1
ATOM 2983 C C . GLU B 1 124 ? 2.107 23.562 32.156 1 92.25 124 GLU B C 1
ATOM 2985 O O . GLU B 1 124 ? 2.777 22.531 32.281 1 92.25 124 GLU B O 1
ATOM 2990 N N . LEU B 1 125 ? 1.411 23.859 31.172 1 92.69 125 LEU B N 1
ATOM 2991 C CA . LEU B 1 125 ? 1.486 23.016 29.984 1 92.69 125 LEU B CA 1
ATOM 2992 C C . LEU B 1 125 ? 2.594 23.5 29.047 1 92.69 125 LEU B C 1
ATOM 2994 O O . LEU B 1 125 ? 2.395 24.422 28.266 1 92.69 125 LEU B O 1
ATOM 2998 N N . THR B 1 126 ? 3.768 22.891 29.219 1 91.81 126 THR B N 1
ATOM 2999 C CA . THR B 1 126 ? 4.938 23.234 28.422 1 91.81 126 THR B CA 1
ATOM 3000 C C . THR B 1 126 ? 5.441 22.016 27.641 1 91.81 126 THR B C 1
ATOM 3002 O O . THR B 1 126 ? 4.957 20.891 27.859 1 91.81 126 THR B O 1
ATOM 3005 N N . GLY B 1 127 ? 6.352 22.25 26.656 1 91.62 127 GLY B N 1
ATOM 3006 C CA . GLY B 1 127 ? 6.867 21.125 25.891 1 91.62 127 GLY B CA 1
ATOM 3007 C C . GLY B 1 127 ? 5.812 20.438 25.031 1 91.62 127 GLY B C 1
ATOM 3008 O O . GLY B 1 127 ? 5.027 21.109 24.359 1 91.62 127 GLY B O 1
ATOM 3009 N N . PRO B 1 128 ? 5.77 19.109 25.078 1 91.69 128 PRO B N 1
ATOM 3010 C CA . PRO B 1 128 ? 4.801 18.375 24.25 1 91.69 128 PRO B CA 1
ATOM 3011 C C . PRO B 1 128 ? 3.359 18.594 24.719 1 91.69 128 PRO B C 1
ATOM 3013 O O . PRO B 1 128 ? 2.422 18.391 23.938 1 91.69 128 PRO B O 1
ATOM 3016 N N . LYS B 1 129 ? 3.143 19.078 25.891 1 92.25 129 LYS B N 1
ATOM 3017 C CA . LYS B 1 129 ? 1.812 19.281 26.453 1 92.25 129 LYS B CA 1
ATOM 3018 C C . LYS B 1 129 ? 1.25 20.641 26.062 1 92.25 129 LYS B C 1
ATOM 3020 O O . LYS B 1 129 ? 0.072 20.922 26.297 1 92.25 129 LYS B O 1
ATOM 3025 N N . GLN B 1 130 ? 2.105 21.406 25.562 1 94 130 GLN B N 1
ATOM 3026 C CA . GLN B 1 130 ? 1.693 22.766 25.234 1 94 130 GLN B CA 1
ATOM 3027 C C . GLN B 1 130 ? 0.541 22.766 24.234 1 94 130 GLN B C 1
ATOM 3029 O O . GLN B 1 130 ? 0.538 21.969 23.281 1 94 130 GLN B O 1
ATOM 3034 N N . VAL B 1 131 ? -0.423 23.547 24.469 1 94.56 131 VAL B N 1
ATOM 3035 C CA . VAL B 1 131 ? -1.536 23.734 23.547 1 94.56 131 VAL B CA 1
ATOM 3036 C C . VAL B 1 131 ? -1.324 25 22.719 1 94.56 131 VAL B C 1
ATOM 3038 O O . VAL B 1 131 ? -1.12 26.078 23.281 1 94.56 131 VAL B O 1
ATOM 3041 N N . ARG B 1 132 ? -1.336 24.859 21.453 1 95.88 132 ARG B N 1
ATOM 3042 C CA . ARG B 1 132 ? -1.08 25.984 20.562 1 95.88 132 ARG B CA 1
ATOM 3043 C C . ARG B 1 132 ? -2.367 26.469 19.906 1 95.88 132 ARG B C 1
ATOM 3045 O O . ARG B 1 132 ? -3.268 25.672 19.641 1 95.88 132 ARG B O 1
ATOM 3052 N N . GLN B 1 133 ? -2.424 27.75 19.703 1 97.56 133 GLN B N 1
ATOM 3053 C CA . GLN B 1 133 ? -3.619 28.328 19.094 1 97.56 133 GLN B CA 1
ATOM 3054 C C . GLN B 1 133 ? -3.738 27.938 17.625 1 97.56 133 GLN B C 1
ATOM 3056 O O . GLN B 1 133 ? -2.801 28.125 16.844 1 97.56 133 GLN B O 1
ATOM 3061 N N . PRO B 1 134 ? -4.906 27.406 17.203 1 98.25 134 PRO B N 1
ATOM 3062 C CA . PRO B 1 134 ? -5.059 26.953 15.82 1 98.25 134 PRO B CA 1
ATOM 3063 C C . PRO B 1 134 ? -5.23 28.094 14.828 1 98.25 134 PRO B C 1
ATOM 3065 O O . PRO B 1 134 ? -5.863 29.109 15.148 1 98.25 134 PRO B O 1
ATOM 3068 N N . TRP B 1 135 ? -4.672 27.906 13.68 1 98.38 135 TRP B N 1
ATOM 3069 C CA . TRP B 1 135 ? -4.914 28.766 12.523 1 98.38 135 TRP B CA 1
ATOM 3070 C C . TRP B 1 135 ? -5.93 28.125 11.578 1 98.38 135 TRP B C 1
ATOM 3072 O O . TRP B 1 135 ? -5.895 26.922 11.336 1 98.38 135 TRP B O 1
ATOM 3082 N N . ILE B 1 136 ? -6.797 28.922 11.062 1 98.56 136 ILE B N 1
ATOM 3083 C CA . ILE B 1 136 ? -7.676 28.531 9.969 1 98.56 136 ILE B CA 1
ATOM 3084 C C . ILE B 1 136 ? -7.395 29.375 8.734 1 98.56 136 ILE B C 1
ATOM 3086 O O . ILE B 1 136 ? -7.465 30.609 8.789 1 98.56 136 ILE B O 1
ATOM 3090 N N . LEU B 1 137 ? -7.008 28.75 7.668 1 98.12 137 LEU B N 1
ATOM 3091 C CA . LEU B 1 137 ? -6.812 29.422 6.387 1 98.12 137 LEU B CA 1
ATOM 3092 C C . LEU B 1 137 ? -8.102 29.422 5.574 1 98.12 137 LEU B C 1
ATOM 3094 O O . LEU B 1 137 ? -8.672 28.359 5.305 1 98.12 137 LEU B O 1
ATOM 3098 N N . CYS B 1 138 ? -8.555 30.578 5.18 1 97.62 138 CYS B N 1
ATOM 3099 C CA . CYS B 1 138 ? -9.828 30.688 4.477 1 97.62 138 CYS B CA 1
ATOM 3100 C C . CYS B 1 138 ? -9.758 31.734 3.371 1 97.62 138 CYS B C 1
ATOM 3102 O O . CYS B 1 138 ? -8.758 32.438 3.236 1 97.62 138 CYS B O 1
ATOM 3104 N N . GLU B 1 139 ? -10.797 31.812 2.615 1 96.06 139 GLU B N 1
ATOM 3105 C CA . GLU B 1 139 ? -10.867 32.75 1.506 1 96.06 139 GLU B CA 1
ATOM 3106 C C . GLU B 1 139 ? -10.828 34.188 2.006 1 96.06 139 GLU B C 1
ATOM 3108 O O . GLU B 1 139 ? -10.945 34.438 3.207 1 96.06 139 GLU B O 1
ATOM 3113 N N . ALA B 1 140 ? -10.703 35.125 1.072 1 93.25 140 ALA B N 1
ATOM 3114 C CA . ALA B 1 140 ? -10.461 36.531 1.368 1 93.25 140 ALA B CA 1
ATOM 3115 C C . ALA B 1 140 ? -11.695 37.188 1.967 1 93.25 140 ALA B C 1
ATOM 3117 O O . ALA B 1 140 ? -11.586 38.062 2.842 1 93.25 140 ALA B O 1
ATOM 3118 N N . SER B 1 141 ? -12.883 36.812 1.516 1 92.75 141 SER B N 1
ATOM 3119 C CA . SER B 1 141 ? -14.109 37.438 1.979 1 92.75 141 SER B CA 1
ATOM 3120 C C . SER B 1 141 ? -15.109 36.406 2.5 1 92.75 141 SER B C 1
ATOM 3122 O O . SER B 1 141 ? -16.172 36.25 1.922 1 92.75 141 SER B O 1
ATOM 3124 N N . PRO B 1 142 ? -14.734 35.844 3.598 1 92.88 142 PRO B N 1
ATOM 3125 C CA . PRO B 1 142 ? -15.633 34.844 4.168 1 92.88 142 PRO B CA 1
ATOM 3126 C C . PRO B 1 142 ? -16.828 35.469 4.902 1 92.88 142 PRO B C 1
ATOM 3128 O O . PRO B 1 142 ? -16.906 36.688 5.035 1 92.88 142 PRO B O 1
ATOM 3131 N N . ASP B 1 143 ? -17.797 34.656 5.316 1 95.5 143 ASP B N 1
ATOM 3132 C CA . ASP B 1 143 ? -18.922 35.062 6.145 1 95.5 143 ASP B CA 1
ATOM 3133 C C . ASP B 1 143 ? -18.438 35.688 7.457 1 95.5 143 ASP B C 1
ATOM 3135 O O . ASP B 1 143 ? -17.844 35 8.281 1 95.5 143 ASP B O 1
ATOM 3139 N N . PRO B 1 144 ? -18.766 36.938 7.668 1 96.81 144 PRO B N 1
ATOM 3140 C CA . PRO B 1 144 ? -18.281 37.625 8.867 1 96.81 144 PRO B CA 1
ATOM 3141 C C . PRO B 1 144 ? -18.766 36.969 10.156 1 96.81 144 PRO B C 1
ATOM 3143 O O . PRO B 1 144 ? -18.062 36.969 11.172 1 96.81 144 PRO B O 1
ATOM 3146 N N . GLU B 1 145 ? -19.953 36.406 10.086 1 97.5 145 GLU B N 1
ATOM 3147 C CA . GLU B 1 145 ? -20.484 35.75 11.266 1 97.5 145 GLU B CA 1
ATOM 3148 C C . GLU B 1 145 ? -19.672 34.5 11.625 1 97.5 145 GLU B C 1
ATOM 3150 O O . GLU B 1 145 ? -19.453 34.219 12.805 1 97.5 145 GLU B O 1
ATOM 3155 N N . ARG B 1 146 ? -19.234 33.812 10.602 1 97.81 146 ARG B N 1
ATOM 3156 C CA . ARG B 1 146 ? -18.391 32.625 10.828 1 97.81 146 ARG B CA 1
ATOM 3157 C C . ARG B 1 146 ? -17.031 33.062 11.375 1 97.81 146 ARG B C 1
ATOM 3159 O O . ARG B 1 146 ? -16.484 32.375 12.258 1 97.81 146 ARG B O 1
ATOM 3166 N N . VAL B 1 147 ? -16.516 34.094 10.844 1 98.06 147 VAL B N 1
ATOM 3167 C CA . VAL B 1 147 ? -15.234 34.594 11.32 1 98.06 147 VAL B CA 1
ATOM 3168 C C . VAL B 1 147 ? -15.328 34.906 12.812 1 98.06 147 VAL B C 1
ATOM 3170 O O . VAL B 1 147 ? -14.5 34.438 13.602 1 98.06 147 VAL B O 1
ATOM 3173 N N . LYS B 1 148 ? -16.344 35.656 13.195 1 98.12 148 LYS B N 1
ATOM 3174 C CA . LYS B 1 148 ? -16.531 36.031 14.586 1 98.12 148 LYS B CA 1
ATOM 3175 C C . LYS B 1 148 ? -16.688 34.812 15.484 1 98.12 148 LYS B C 1
ATOM 3177 O O . LYS B 1 148 ? -16.078 34.75 16.562 1 98.12 148 LYS B O 1
ATOM 3182 N N . ALA B 1 149 ? -17.469 33.906 15.062 1 98.25 149 ALA B N 1
ATOM 3183 C CA . ALA B 1 149 ? -17.734 32.688 15.844 1 98.25 149 ALA B CA 1
ATOM 3184 C C . ALA B 1 149 ? -16.453 31.891 16.062 1 98.25 149 ALA B C 1
ATOM 3186 O O . ALA B 1 149 ? -16.188 31.422 17.172 1 98.25 149 ALA B O 1
ATOM 3187 N N . LEU B 1 150 ? -15.664 31.703 15.023 1 98.62 150 LEU B N 1
ATOM 3188 C CA . LEU B 1 150 ? -14.461 30.859 15.094 1 98.62 150 LEU B CA 1
ATOM 3189 C C . LEU B 1 150 ? -13.352 31.578 15.867 1 98.62 150 LEU B C 1
ATOM 3191 O O . LEU B 1 150 ? -12.625 30.938 16.641 1 98.62 150 LEU B O 1
ATOM 3195 N N . GLU B 1 151 ? -13.195 32.906 15.672 1 98.06 151 GLU B N 1
ATOM 3196 C CA . GLU B 1 151 ? -12.25 33.656 16.484 1 98.06 151 GLU B CA 1
ATOM 3197 C C . GLU B 1 151 ? -12.641 33.625 17.969 1 98.06 151 GLU B C 1
ATOM 3199 O O . GLU B 1 151 ? -11.789 33.469 18.844 1 98.06 151 GLU B O 1
ATOM 3204 N N . GLY B 1 152 ? -13.992 33.781 18.172 1 97.75 152 GLY B N 1
ATOM 3205 C CA . GLY B 1 152 ? -14.492 33.688 19.531 1 97.75 152 GLY B CA 1
ATOM 3206 C C . GLY B 1 152 ? -14.234 32.344 20.172 1 97.75 152 GLY B C 1
ATOM 3207 O O . GLY B 1 152 ? -14.062 32.219 21.375 1 97.75 152 GLY B O 1
ATOM 3208 N N . ALA B 1 153 ? -14.156 31.359 19.312 1 97.88 153 ALA B N 1
ATOM 3209 C CA . ALA B 1 153 ? -13.938 29.984 19.781 1 97.88 153 ALA B CA 1
ATOM 3210 C C . ALA B 1 153 ? -12.445 29.703 19.938 1 97.88 153 ALA B C 1
ATOM 3212 O O . ALA B 1 153 ? -12.062 28.625 20.391 1 97.88 153 ALA B O 1
ATOM 3213 N N . GLY B 1 154 ? -11.578 30.703 19.5 1 97.5 154 GLY B N 1
ATOM 3214 C CA . GLY B 1 154 ? -10.164 30.547 19.812 1 97.5 154 GLY B CA 1
ATOM 3215 C C . GLY B 1 154 ? -9.297 30.422 18.562 1 97.5 154 GLY B C 1
ATOM 3216 O O . GLY B 1 154 ? -8.07 30.297 18.672 1 97.5 154 GLY B O 1
ATOM 3217 N N . ALA B 1 155 ? -9.852 30.438 17.406 1 98.31 155 ALA B N 1
ATOM 3218 C CA . ALA B 1 155 ? -9.078 30.281 16.172 1 98.31 155 ALA B CA 1
ATOM 3219 C C . ALA B 1 155 ? -8.445 31.609 15.75 1 98.31 155 ALA B C 1
ATOM 3221 O O . ALA B 1 155 ? -8.984 32.688 16.031 1 98.31 155 ALA B O 1
ATOM 3222 N N . ARG B 1 156 ? -7.309 31.547 15.164 1 98.12 156 ARG B N 1
ATOM 3223 C CA . ARG B 1 156 ? -6.777 32.656 14.359 1 98.12 156 ARG B CA 1
ATOM 3224 C C . ARG B 1 156 ? -7.121 32.469 12.883 1 98.12 156 ARG B C 1
ATOM 3226 O O . ARG B 1 156 ? -6.922 31.375 12.328 1 98.12 156 ARG B O 1
ATOM 3233 N N . ILE B 1 157 ? -7.629 33.469 12.305 1 98 157 ILE B N 1
ATOM 3234 C CA . ILE B 1 157 ? -8.07 33.375 10.914 1 98 157 ILE B CA 1
ATOM 3235 C C . ILE B 1 157 ? -7.062 34.062 10 1 98 157 ILE B C 1
ATOM 3237 O O . ILE B 1 157 ? -6.605 35.156 10.273 1 98 157 ILE B O 1
ATOM 3241 N N . ARG B 1 158 ? -6.625 33.406 9 1 97.19 158 ARG B N 1
ATOM 3242 C CA . ARG B 1 158 ? -5.773 33.969 7.949 1 97.19 158 ARG B CA 1
ATOM 3243 C C . ARG B 1 158 ? -6.461 33.906 6.59 1 97.19 158 ARG B C 1
ATOM 3245 O O . ARG B 1 158 ? -6.867 32.812 6.148 1 97.19 158 ARG B O 1
ATOM 3252 N N . HIS B 1 159 ? -6.512 35.031 5.926 1 96.31 159 HIS B N 1
ATOM 3253 C CA . HIS B 1 159 ? -7.121 35.125 4.605 1 96.31 159 HIS B CA 1
ATOM 3254 C C . HIS B 1 159 ? -6.113 34.781 3.51 1 96.31 159 HIS B C 1
ATOM 3256 O O . HIS B 1 159 ? -4.973 35.25 3.553 1 96.31 159 HIS B O 1
ATOM 3262 N N . VAL B 1 160 ? -6.539 33.938 2.611 1 95.75 160 VAL B N 1
ATOM 3263 C CA . VAL B 1 160 ? -5.68 33.531 1.504 1 95.75 160 VAL B CA 1
ATOM 3264 C C . VAL B 1 160 ? -6.469 33.594 0.198 1 95.75 160 VAL B C 1
ATOM 3266 O O . VAL B 1 160 ? -7.695 33.438 0.202 1 95.75 160 VAL B O 1
ATOM 3269 N N . ASP B 1 161 ? -5.789 33.812 -0.924 1 94.06 161 ASP B N 1
ATOM 3270 C CA . ASP B 1 161 ? -6.43 33.75 -2.234 1 94.06 161 ASP B CA 1
ATOM 3271 C C . ASP B 1 161 ? -6.68 32.312 -2.662 1 94.06 161 ASP B C 1
ATOM 3273 O O . ASP B 1 161 ? -5.828 31.438 -2.455 1 94.06 161 ASP B O 1
ATOM 3277 N N . LEU B 1 162 ? -7.777 32.125 -3.258 1 95.19 162 LEU B N 1
ATOM 3278 C CA . LEU B 1 162 ? -8.125 30.781 -3.748 1 95.19 162 LEU B CA 1
ATOM 3279 C C . LEU B 1 162 ? -7.789 30.641 -5.23 1 95.19 162 LEU B C 1
ATOM 3281 O O . LEU B 1 162 ? -7.641 31.641 -5.934 1 95.19 162 LEU B O 1
ATOM 3285 N N . ASP B 1 163 ? -7.59 29.422 -5.637 1 91.75 163 ASP B N 1
ATOM 3286 C CA . ASP B 1 163 ? -7.414 29.156 -7.066 1 91.75 163 ASP B CA 1
ATOM 3287 C C . ASP B 1 163 ? -8.758 29.141 -7.789 1 91.75 163 ASP B C 1
ATOM 3289 O O . ASP B 1 163 ? -9.797 29.438 -7.191 1 91.75 163 ASP B O 1
ATOM 3293 N N . LYS B 1 164 ? -8.734 28.812 -9.117 1 91.31 164 LYS B N 1
ATOM 3294 C CA . LYS B 1 164 ? -9.922 28.859 -9.969 1 91.31 164 LYS B CA 1
ATOM 3295 C C . LYS B 1 164 ? -10.969 27.859 -9.516 1 91.31 164 LYS B C 1
ATOM 3297 O O . LYS B 1 164 ? -12.164 28.031 -9.766 1 91.31 164 LYS B O 1
ATOM 3302 N N . ASN B 1 165 ? -10.523 26.844 -8.758 1 88.5 165 ASN B N 1
ATOM 3303 C CA . ASN B 1 165 ? -11.438 25.781 -8.312 1 88.5 165 ASN B CA 1
ATOM 3304 C C . ASN B 1 165 ? -11.914 26.031 -6.883 1 88.5 165 ASN B C 1
ATOM 3306 O O . ASN B 1 165 ? -12.57 25.172 -6.293 1 88.5 165 ASN B O 1
ATOM 3310 N N . GLY B 1 166 ? -11.602 27.125 -6.309 1 90.06 166 GLY B N 1
ATOM 3311 C CA . GLY B 1 166 ? -12.055 27.469 -4.969 1 90.06 166 GLY B CA 1
ATOM 3312 C C . GLY B 1 166 ? -11.25 26.797 -3.875 1 90.06 166 GLY B C 1
ATOM 3313 O O . GLY B 1 166 ? -11.727 26.641 -2.754 1 90.06 166 GLY B O 1
ATOM 3314 N N . HIS B 1 167 ? -10.047 26.375 -4.188 1 91.69 167 HIS B N 1
ATOM 3315 C CA . HIS B 1 167 ? -9.172 25.734 -3.217 1 91.69 167 HIS B CA 1
ATOM 3316 C C . HIS B 1 167 ? -7.988 26.625 -2.857 1 91.69 167 HIS B C 1
ATOM 3318 O O . HIS B 1 167 ? -7.629 27.516 -3.625 1 91.69 167 HIS B O 1
ATOM 3324 N N . ILE B 1 168 ? -7.5 26.453 -1.711 1 93 168 ILE B N 1
ATOM 3325 C CA . ILE B 1 168 ? -6.246 27.094 -1.343 1 93 168 ILE B CA 1
ATOM 3326 C C . ILE B 1 168 ? -5.086 26.422 -2.068 1 93 168 ILE B C 1
ATOM 3328 O O . ILE B 1 168 ? -4.824 25.234 -1.865 1 93 168 ILE B O 1
ATOM 3332 N N . PRO B 1 169 ? -4.383 27.156 -2.924 1 94.62 169 PRO B N 1
ATOM 3333 C CA . PRO B 1 169 ? -3.289 26.516 -3.654 1 94.62 169 PRO B CA 1
ATOM 3334 C C . PRO B 1 169 ? -2.152 26.062 -2.74 1 94.62 169 PRO B C 1
ATOM 3336 O O . PRO B 1 169 ? -1.646 26.859 -1.94 1 94.62 169 PRO B O 1
ATOM 3339 N N . PRO B 1 170 ? -1.742 24.812 -2.861 1 95.88 170 PRO B N 1
ATOM 3340 C CA . PRO B 1 170 ? -0.642 24.328 -2.031 1 95.88 170 PRO B CA 1
ATOM 3341 C C . PRO B 1 170 ? 0.614 25.188 -2.145 1 95.88 170 PRO B C 1
ATOM 3343 O O . PRO B 1 170 ? 1.348 25.344 -1.165 1 95.88 170 PRO B O 1
ATOM 3346 N N . THR B 1 171 ? 0.9 25.781 -3.281 1 93.62 171 THR B N 1
ATOM 3347 C CA . THR B 1 171 ? 2.127 26.516 -3.553 1 93.62 171 THR B CA 1
ATOM 3348 C C . THR B 1 171 ? 2.191 27.781 -2.709 1 93.62 171 THR B C 1
ATOM 3350 O O . THR B 1 171 ? 3.252 28.406 -2.584 1 93.62 171 THR B O 1
ATOM 3353 N N . GLU B 1 172 ? 1.07 28.188 -2.09 1 92.5 172 GLU B N 1
ATOM 3354 C CA . GLU B 1 172 ? 1.034 29.375 -1.24 1 92.5 172 GLU B CA 1
ATOM 3355 C C . GLU B 1 172 ? 1.446 29.047 0.191 1 92.5 172 GLU B C 1
ATOM 3357 O O . GLU B 1 172 ? 1.736 29.938 0.984 1 92.5 172 GLU B O 1
ATOM 3362 N N . LEU B 1 173 ? 1.489 27.812 0.522 1 94.56 173 LEU B N 1
ATOM 3363 C CA . LEU B 1 173 ? 1.65 27.375 1.907 1 94.56 173 LEU B CA 1
ATOM 3364 C C . LEU B 1 173 ? 2.996 27.828 2.465 1 94.56 173 LEU B C 1
ATOM 3366 O O . LEU B 1 173 ? 3.064 28.359 3.574 1 94.56 173 LEU B O 1
ATOM 3370 N N . PRO B 1 174 ? 4.113 27.703 1.694 1 93.44 174 PRO B N 1
ATOM 3371 C CA . PRO B 1 174 ? 5.391 28.141 2.262 1 93.44 174 PRO B CA 1
ATOM 3372 C C . PRO B 1 174 ? 5.391 29.609 2.674 1 93.44 174 PRO B C 1
ATOM 3374 O O . PRO B 1 174 ? 5.887 29.953 3.748 1 93.44 174 PRO B O 1
ATOM 3377 N N . ASN B 1 175 ? 4.797 30.438 1.83 1 92.69 175 ASN B N 1
ATOM 3378 C CA . ASN B 1 175 ? 4.715 31.859 2.156 1 92.69 175 ASN B CA 1
ATOM 3379 C C . ASN B 1 175 ? 3.85 32.094 3.391 1 92.69 175 ASN B C 1
ATOM 3381 O O . ASN B 1 175 ? 4.195 32.906 4.242 1 92.69 175 ASN B O 1
ATOM 3385 N N . ILE B 1 176 ? 2.781 31.422 3.453 1 94.25 176 ILE B N 1
ATOM 3386 C CA . ILE B 1 176 ? 1.883 31.547 4.598 1 94.25 176 ILE B CA 1
ATOM 3387 C C . ILE B 1 176 ? 2.617 31.141 5.875 1 94.25 176 ILE B C 1
ATOM 3389 O O . ILE B 1 176 ? 2.549 31.844 6.887 1 94.25 176 ILE B O 1
ATOM 3393 N N . LEU B 1 177 ? 3.354 30.016 5.84 1 94.81 177 LEU B N 1
ATOM 3394 C CA . LEU B 1 177 ? 4.098 29.531 6.992 1 94.81 177 LEU B CA 1
ATOM 3395 C C . LEU B 1 177 ? 5.152 30.531 7.438 1 94.81 177 LEU B C 1
ATOM 3397 O O . LEU B 1 177 ? 5.273 30.828 8.633 1 94.81 177 LEU B O 1
ATOM 3401 N N . GLU B 1 178 ? 5.855 31.094 6.496 1 92.69 178 GLU B N 1
ATOM 3402 C CA . GLU B 1 178 ? 6.859 32.094 6.816 1 92.69 178 GLU B CA 1
ATOM 3403 C C . GLU B 1 178 ? 6.23 33.312 7.52 1 92.69 178 GLU B C 1
ATOM 3405 O O . GLU B 1 178 ? 6.777 33.812 8.5 1 92.69 178 GLU B O 1
ATOM 3410 N N . ASN B 1 179 ? 5.125 33.719 7.008 1 93.75 179 ASN B N 1
ATOM 3411 C CA . ASN B 1 179 ? 4.445 34.875 7.547 1 93.75 179 ASN B CA 1
ATOM 3412 C C . ASN B 1 179 ? 3.99 34.656 8.984 1 93.75 179 ASN B C 1
ATOM 3414 O O . ASN B 1 179 ? 3.945 35.594 9.781 1 93.75 179 ASN B O 1
ATOM 3418 N N . ILE B 1 180 ? 3.699 33.438 9.32 1 92.88 180 ILE B N 1
ATOM 3419 C CA . ILE B 1 180 ? 3.219 33.219 10.68 1 92.88 180 ILE B CA 1
ATOM 3420 C C . ILE B 1 180 ? 4.34 32.656 11.539 1 92.88 180 ILE B C 1
ATOM 3422 O O . ILE B 1 180 ? 4.098 32.156 12.641 1 92.88 180 ILE B O 1
ATOM 3426 N N . GLY B 1 181 ? 5.535 32.562 10.977 1 92.75 181 GLY B N 1
ATOM 3427 C CA . GLY B 1 181 ? 6.738 32.25 11.742 1 92.75 181 GLY B CA 1
ATOM 3428 C C . GLY B 1 181 ? 6.977 30.781 11.938 1 92.75 181 GLY B C 1
ATOM 3429 O O . GLY B 1 181 ? 7.52 30.359 12.961 1 92.75 181 GLY B O 1
ATOM 3430 N N . LEU B 1 182 ? 6.523 29.984 11.039 1 93.88 182 LEU B N 1
ATOM 3431 C CA . LEU B 1 182 ? 6.734 28.531 11.117 1 93.88 182 LEU B CA 1
ATOM 3432 C C . LEU B 1 182 ? 7.75 28.078 10.07 1 93.88 182 LEU B C 1
ATOM 3434 O O . LEU B 1 182 ? 7.688 28.5 8.914 1 93.88 182 LEU B O 1
ATOM 3438 N N . GLY B 1 183 ? 8.672 27.219 10.508 1 92.31 183 GLY B N 1
ATOM 3439 C CA . GLY B 1 183 ? 9.734 26.766 9.625 1 92.31 183 GLY B CA 1
ATOM 3440 C C . GLY B 1 183 ? 9.453 25.406 9.023 1 92.31 183 GLY B C 1
ATOM 3441 O O . GLY B 1 183 ? 10.141 24.984 8.086 1 92.31 183 GLY B O 1
ATOM 3442 N N . SER B 1 184 ? 8.469 24.688 9.539 1 93.94 184 SER B N 1
ATOM 3443 C CA . SER B 1 184 ? 8.148 23.344 9.039 1 93.94 184 SER B CA 1
ATOM 3444 C C . SER B 1 184 ? 6.695 22.984 9.328 1 93.94 184 SER B C 1
ATOM 3446 O O . SER B 1 184 ? 6.078 23.547 10.242 1 93.94 184 SER B O 1
ATOM 3448 N N . VAL B 1 185 ? 6.156 22.109 8.477 1 95.62 185 VAL B N 1
ATOM 3449 C CA . VAL B 1 185 ? 4.785 21.656 8.688 1 95.62 185 VAL B CA 1
ATOM 3450 C C . VAL B 1 185 ? 4.656 20.188 8.289 1 95.62 185 VAL B C 1
ATOM 3452 O O . VAL B 1 185 ? 5.238 19.75 7.293 1 95.62 185 VAL B O 1
ATOM 3455 N N . MET B 1 186 ? 3.992 19.453 9.125 1 96 186 MET B N 1
ATOM 3456 C CA . MET B 1 186 ? 3.557 18.094 8.797 1 96 186 MET B CA 1
ATOM 3457 C C . MET B 1 186 ? 2.098 18.094 8.352 1 96 186 MET B C 1
ATOM 3459 O O . MET B 1 186 ? 1.223 18.578 9.062 1 96 186 MET B O 1
ATOM 3463 N N . ILE B 1 187 ? 1.892 17.547 7.172 1 97.56 187 ILE B N 1
ATOM 3464 C CA . ILE B 1 187 ? 0.544 17.484 6.613 1 97.56 187 ILE B CA 1
ATOM 3465 C C . ILE B 1 187 ? -0.001 16.062 6.73 1 97.56 187 ILE B C 1
ATOM 3467 O O . ILE B 1 187 ? 0.561 15.125 6.152 1 97.56 187 ILE B O 1
ATOM 3471 N N . GLU B 1 188 ? -1.068 15.75 7.41 1 93.56 188 GLU B N 1
ATOM 3472 C CA . GLU B 1 188 ? -1.613 14.422 7.676 1 93.56 188 GLU B CA 1
ATOM 3473 C C . GLU B 1 188 ? -2.859 14.156 6.832 1 93.56 188 GLU B C 1
ATOM 3475 O O . GLU B 1 188 ? -3.262 13.008 6.652 1 93.56 188 GLU B O 1
ATOM 3480 N N . GLY B 1 189 ? -3.461 14.938 6.219 1 82.38 189 GLY B N 1
ATOM 3481 C CA . GLY B 1 189 ? -4.676 14.742 5.441 1 82.38 189 GLY B CA 1
ATOM 3482 C C . GLY B 1 189 ? -5.699 15.844 5.652 1 82.38 189 GLY B C 1
ATOM 3483 O O . GLY B 1 189 ? -5.383 16.891 6.219 1 82.38 189 GLY B O 1
ATOM 3484 N N . GLY B 1 190 ? -6.852 15.422 4.891 1 93.25 190 GLY B N 1
ATOM 3485 C CA . GLY B 1 190 ? -7.355 14.148 4.391 1 93.25 190 GLY B CA 1
ATOM 3486 C C . GLY B 1 190 ? -7.031 13.914 2.928 1 93.25 190 GLY B C 1
ATOM 3487 O O . GLY B 1 190 ? -6.164 14.586 2.361 1 93.25 190 GLY B O 1
ATOM 3488 N N . SER B 1 191 ? -7.656 12.93 2.27 1 96.44 191 SER B N 1
ATOM 3489 C CA . SER B 1 191 ? -7.438 12.461 0.906 1 96.44 191 SER B CA 1
ATOM 3490 C C . SER B 1 191 ? -7.293 13.625 -0.068 1 96.44 191 SER B C 1
ATOM 3492 O O . SER B 1 191 ? -6.344 13.664 -0.853 1 96.44 191 SER B O 1
ATOM 3494 N N . ARG B 1 192 ? -8.148 14.641 -0.01 1 95 192 ARG B N 1
ATOM 3495 C CA . ARG B 1 192 ? -8.125 15.766 -0.933 1 95 192 ARG B CA 1
ATOM 3496 C C . ARG B 1 192 ? -6.898 16.641 -0.701 1 95 192 ARG B C 1
ATOM 3498 O O . ARG B 1 192 ? -6.289 17.125 -1.655 1 95 192 ARG B O 1
ATOM 3505 N N . VAL B 1 193 ? -6.578 16.906 0.544 1 96.81 193 VAL B N 1
ATOM 3506 C CA . VAL B 1 193 ? -5.406 17.703 0.88 1 96.81 193 VAL B CA 1
ATOM 3507 C C . VAL B 1 193 ? -4.141 16.984 0.401 1 96.81 193 VAL B C 1
ATOM 3509 O O . VAL B 1 193 ? -3.299 17.578 -0.271 1 96.81 193 VAL B O 1
ATOM 3512 N N . LEU B 1 194 ? -4.047 15.688 0.7 1 97.56 194 LEU B N 1
ATOM 3513 C CA . LEU B 1 194 ? -2.898 14.914 0.251 1 97.56 194 LEU B CA 1
ATOM 3514 C C . LEU B 1 194 ? -2.76 14.969 -1.266 1 97.56 194 LEU B C 1
ATOM 3516 O O . LEU B 1 194 ? -1.674 15.234 -1.785 1 97.56 194 LEU B O 1
ATOM 3520 N N . SER B 1 195 ? -3.854 14.789 -1.934 1 97.19 195 SER B N 1
ATOM 3521 C CA . SER B 1 195 ? -3.865 14.812 -3.393 1 97.19 195 SER B CA 1
ATOM 3522 C C . SER B 1 195 ? -3.379 16.156 -3.93 1 97.19 195 SER B C 1
ATOM 3524 O O . SER B 1 195 ? -2.564 16.203 -4.855 1 97.19 195 SER B O 1
ATOM 3526 N N . SER B 1 196 ? -3.854 17.25 -3.375 1 96.62 196 SER B N 1
ATOM 3527 C CA . SER B 1 196 ? -3.486 18.578 -3.854 1 96.62 196 SER B CA 1
ATOM 3528 C C . SER B 1 196 ? -1.989 18.828 -3.707 1 96.62 196 SER B C 1
ATOM 3530 O O . SER B 1 196 ? -1.36 19.406 -4.594 1 96.62 196 SER B O 1
ATOM 3532 N N . PHE B 1 197 ? -1.426 18.375 -2.639 1 97.06 197 PHE B N 1
ATOM 3533 C CA . PHE B 1 197 ? -0.002 18.594 -2.412 1 97.06 197 PHE B CA 1
ATOM 3534 C C . PHE B 1 197 ? 0.836 17.641 -3.264 1 97.06 197 PHE B C 1
ATOM 3536 O O . PHE B 1 197 ? 1.92 18.016 -3.725 1 97.06 197 PHE B O 1
ATOM 3543 N N . LEU B 1 198 ? 0.35 16.406 -3.5 1 97.06 198 LEU B N 1
ATOM 3544 C CA . LEU B 1 198 ? 1.063 15.461 -4.348 1 97.06 198 LEU B CA 1
ATOM 3545 C C . LEU B 1 198 ? 1.096 15.945 -5.793 1 97.06 198 LEU B C 1
ATOM 3547 O O . LEU B 1 198 ? 2.047 15.664 -6.527 1 97.06 198 LEU B O 1
ATOM 3551 N N . HIS B 1 199 ? 0.104 16.688 -6.156 1 95.81 199 HIS B N 1
ATOM 3552 C CA . HIS B 1 199 ? 0.003 17.141 -7.535 1 95.81 199 HIS B CA 1
ATOM 3553 C C . HIS B 1 199 ? 0.55 18.562 -7.691 1 95.81 199 HIS B C 1
ATOM 3555 O O . HIS B 1 199 ? 0.577 19.109 -8.797 1 95.81 199 HIS B O 1
ATOM 3561 N N . ALA B 1 200 ? 1.002 19.094 -6.602 1 94.75 200 ALA B N 1
ATOM 3562 C CA . ALA B 1 200 ? 1.421 20.5 -6.637 1 94.75 200 ALA B CA 1
ATOM 3563 C C . ALA B 1 200 ? 2.693 20.672 -7.461 1 94.75 200 ALA B C 1
ATOM 3565 O O . ALA B 1 200 ? 3.568 19.797 -7.449 1 94.75 200 ALA B O 1
ATOM 3566 N N . GLY B 1 201 ? 2.824 21.703 -8.211 1 90.94 201 GLY B N 1
ATOM 3567 C CA . GLY B 1 201 ? 4.043 22.047 -8.914 1 90.94 201 GLY B CA 1
ATOM 3568 C C . GLY B 1 201 ? 5.168 22.484 -7.996 1 90.94 201 GLY B C 1
ATOM 3569 O O . GLY B 1 201 ? 5.008 22.5 -6.773 1 90.94 201 GLY B O 1
ATOM 3570 N N . PRO B 1 202 ? 6.301 22.797 -8.562 1 91.12 202 PRO B N 1
ATOM 3571 C CA . PRO B 1 202 ? 7.465 23.203 -7.77 1 91.12 202 PRO B CA 1
ATOM 3572 C C . PRO B 1 202 ? 7.293 24.578 -7.145 1 91.12 202 PRO B C 1
ATOM 3574 O O . PRO B 1 202 ? 6.352 25.312 -7.48 1 91.12 202 PRO B O 1
ATOM 3577 N N . ARG B 1 203 ? 8.117 24.859 -6.215 1 90.25 203 ARG B N 1
ATOM 3578 C CA . ARG B 1 203 ? 8.227 26.219 -5.672 1 90.25 203 ARG B CA 1
ATOM 3579 C C . ARG B 1 203 ? 8.727 27.188 -6.734 1 90.25 203 ARG B C 1
ATOM 3581 O O . ARG B 1 203 ? 9.141 26.781 -7.82 1 90.25 203 ARG B O 1
ATOM 3588 N N . ALA B 1 204 ? 8.672 28.422 -6.387 1 84.81 204 ALA B N 1
ATOM 3589 C CA . ALA B 1 204 ? 9.102 29.484 -7.312 1 84.81 204 ALA B CA 1
ATOM 3590 C C . ALA B 1 204 ? 10.562 29.297 -7.715 1 84.81 204 ALA B C 1
ATOM 3592 O O . ALA B 1 204 ? 10.945 29.625 -8.844 1 84.81 204 ALA B O 1
ATOM 3593 N N . ASP B 1 205 ? 11.344 28.703 -6.848 1 84.38 205 ASP B N 1
ATOM 3594 C CA . ASP B 1 205 ? 12.766 28.531 -7.109 1 84.38 205 ASP B CA 1
ATOM 3595 C C . ASP B 1 205 ? 13.047 27.219 -7.84 1 84.38 205 ASP B C 1
ATOM 3597 O O . ASP B 1 205 ? 14.203 26.859 -8.055 1 84.38 205 ASP B O 1
ATOM 3601 N N . GLY B 1 206 ? 12.023 26.438 -8.125 1 86.94 206 GLY B N 1
ATOM 3602 C CA . GLY B 1 206 ? 12.156 25.219 -8.898 1 86.94 206 GLY B CA 1
ATOM 3603 C C . GLY B 1 206 ? 12.242 23.969 -8.039 1 86.94 206 GLY B C 1
ATOM 3604 O O . GLY B 1 206 ? 12.125 22.844 -8.539 1 86.94 206 GLY B O 1
ATOM 3605 N N . SER B 1 207 ? 12.43 24.188 -6.754 1 87 207 SER B N 1
ATOM 3606 C CA . SER B 1 207 ? 12.5 23.031 -5.867 1 87 207 SER B CA 1
ATOM 3607 C C . SER B 1 207 ? 11.117 22.453 -5.605 1 87 207 SER B C 1
ATOM 3609 O O . SER B 1 207 ? 10.109 23.125 -5.805 1 87 207 SER B O 1
ATOM 3611 N N . ALA B 1 208 ? 11.094 21.297 -5.164 1 91.06 208 ALA B N 1
ATOM 3612 C CA . ALA B 1 208 ? 9.836 20.609 -4.879 1 91.06 208 ALA B CA 1
ATOM 3613 C C . ALA B 1 208 ? 9.094 21.297 -3.729 1 91.06 208 ALA B C 1
ATOM 3615 O O . ALA B 1 208 ? 9.719 21.734 -2.762 1 91.06 208 ALA B O 1
ATOM 3616 N N . LEU B 1 209 ? 7.852 21.359 -3.828 1 93.88 209 LEU B N 1
ATOM 3617 C CA . LEU B 1 209 ? 7.035 21.906 -2.744 1 93.88 209 LEU B CA 1
ATOM 3618 C C . LEU B 1 209 ? 7.066 20.984 -1.53 1 93.88 209 LEU B C 1
ATOM 3620 O O . LEU B 1 209 ? 7.273 21.438 -0.404 1 93.88 209 LEU B O 1
ATOM 3624 N N . VAL B 1 210 ? 6.844 19.688 -1.793 1 95.31 210 VAL B N 1
ATOM 3625 C CA . VAL B 1 210 ? 6.891 18.672 -0.744 1 95.31 210 VAL B CA 1
ATOM 3626 C C . VAL B 1 210 ? 8.32 18.156 -0.596 1 95.31 210 VAL B C 1
ATOM 3628 O O . VAL B 1 210 ? 8.914 17.672 -1.562 1 95.31 210 VAL B O 1
ATOM 3631 N N . ASP B 1 211 ? 8.797 18.234 0.658 1 92.69 211 ASP B N 1
ATOM 3632 C CA . ASP B 1 211 ? 10.188 17.891 0.901 1 92.69 211 ASP B CA 1
ATOM 3633 C C . ASP B 1 211 ? 10.328 16.438 1.331 1 92.69 211 ASP B C 1
ATOM 3635 O O . ASP B 1 211 ? 11.359 15.797 1.077 1 92.69 211 ASP B O 1
ATOM 3639 N N . SER B 1 212 ? 9.359 15.914 2.027 1 95.12 212 SER B N 1
ATOM 3640 C CA . SER B 1 212 ? 9.406 14.547 2.545 1 95.12 212 SER B CA 1
ATOM 3641 C C . SER B 1 212 ? 8.023 13.906 2.533 1 95.12 212 SER B C 1
ATOM 3643 O O . SER B 1 212 ? 7.016 14.578 2.766 1 95.12 212 SER B O 1
ATOM 3645 N N . ILE B 1 213 ? 8.047 12.672 2.252 1 97.06 213 ILE B N 1
ATOM 3646 C CA . ILE B 1 213 ? 6.852 11.844 2.324 1 97.06 213 ILE B CA 1
ATOM 3647 C C . ILE B 1 213 ? 7.105 10.656 3.248 1 97.06 213 ILE B C 1
ATOM 3649 O O . ILE B 1 213 ? 8.094 9.93 3.088 1 97.06 213 ILE B O 1
ATOM 3653 N N . VAL B 1 214 ? 6.301 10.492 4.25 1 97.94 214 VAL B N 1
ATOM 3654 C CA . VAL B 1 214 ? 6.371 9.375 5.184 1 97.94 214 VAL B CA 1
ATOM 3655 C C . VAL B 1 214 ? 5.066 8.586 5.145 1 97.94 214 VAL B C 1
ATOM 3657 O O . VAL B 1 214 ? 4.023 9.078 5.574 1 97.94 214 VAL B O 1
ATOM 3660 N N . VAL B 1 215 ? 5.102 7.363 4.672 1 98.75 215 VAL B N 1
ATOM 3661 C CA . VAL B 1 215 ? 3.91 6.539 4.504 1 98.75 215 VAL B CA 1
ATOM 3662 C C . VAL B 1 215 ? 3.975 5.34 5.445 1 98.75 215 VAL B C 1
ATOM 3664 O O . VAL B 1 215 ? 4.953 4.59 5.434 1 98.75 215 VAL B O 1
ATOM 3667 N N . THR B 1 216 ? 3.006 5.203 6.262 1 98.81 216 THR B N 1
ATOM 3668 C CA . THR B 1 216 ? 2.824 4.004 7.07 1 98.81 216 THR B CA 1
ATOM 3669 C C . THR B 1 216 ? 1.837 3.047 6.41 1 98.81 216 THR B C 1
ATOM 3671 O O . THR B 1 216 ? 0.701 3.424 6.113 1 98.81 216 THR B O 1
ATOM 3674 N N . VAL B 1 217 ? 2.266 1.825 6.148 1 98.88 217 VAL B N 1
ATOM 3675 C CA . VAL B 1 217 ? 1.403 0.826 5.527 1 98.88 217 VAL B CA 1
ATOM 3676 C C . VAL B 1 217 ? 1.07 -0.27 6.539 1 98.88 217 VAL B C 1
ATOM 3678 O O . VAL B 1 217 ? 1.97 -0.925 7.07 1 98.88 217 VAL B O 1
ATOM 3681 N N . GLY B 1 218 ? -0.178 -0.427 6.84 1 98.88 218 GLY B N 1
ATOM 3682 C CA . GLY B 1 218 ? -0.64 -1.502 7.703 1 98.88 218 GLY B CA 1
ATOM 3683 C C . GLY B 1 218 ? -1.06 -2.744 6.941 1 98.88 218 GLY B C 1
ATOM 3684 O O . GLY B 1 218 ? -1.576 -2.648 5.824 1 98.88 218 GLY B O 1
ATOM 3685 N N . PRO B 1 219 ? -0.889 -3.918 7.52 1 98.69 219 PRO B N 1
ATOM 3686 C CA . PRO B 1 219 ? -1.208 -5.184 6.855 1 98.69 219 PRO B CA 1
ATOM 3687 C C . PRO B 1 219 ? -2.691 -5.535 6.938 1 98.69 219 PRO B C 1
ATOM 3689 O O . PRO B 1 219 ? -3.053 -6.57 7.504 1 98.69 219 PRO B O 1
ATOM 3692 N N . MET B 1 220 ? -3.508 -4.77 6.277 1 98.62 220 MET B N 1
ATOM 3693 C CA . MET B 1 220 ? -4.953 -4.969 6.277 1 98.62 220 MET B CA 1
ATOM 3694 C C . MET B 1 220 ? -5.578 -4.426 4.996 1 98.62 220 MET B C 1
ATOM 3696 O O . MET B 1 220 ? -4.938 -3.67 4.262 1 98.62 220 MET B O 1
ATOM 3700 N N . PHE B 1 221 ? -6.785 -4.852 4.746 1 98.38 221 PHE B N 1
ATOM 3701 C CA . PHE B 1 221 ? -7.652 -4.234 3.748 1 98.38 221 PHE B CA 1
ATOM 3702 C C . PHE B 1 221 ? -8.75 -3.416 4.418 1 98.38 221 PHE B C 1
ATOM 3704 O O . PHE B 1 221 ? -9.242 -3.779 5.488 1 98.38 221 PHE B O 1
ATOM 3711 N N . ILE B 1 222 ? -9.094 -2.328 3.775 1 97.81 222 ILE B N 1
ATOM 3712 C CA . ILE B 1 222 ? -10.242 -1.568 4.246 1 97.81 222 ILE B CA 1
ATOM 3713 C C . ILE B 1 222 ? -11.422 -1.782 3.301 1 97.81 222 ILE B C 1
ATOM 3715 O O . ILE B 1 222 ? -12.57 -1.849 3.738 1 97.81 222 ILE B O 1
ATOM 3719 N N . GLY B 1 223 ? -11.094 -1.915 1.966 1 96.75 223 GLY B N 1
ATOM 3720 C CA . GLY B 1 223 ? -12.156 -2.125 0.991 1 96.75 223 GLY B CA 1
ATOM 3721 C C . GLY B 1 223 ? -12.773 -0.831 0.495 1 96.75 223 GLY B C 1
ATOM 3722 O O . GLY B 1 223 ? -12.062 0.059 0.018 1 96.75 223 GLY B O 1
ATOM 3723 N N . GLU B 1 224 ? -14.086 -0.621 0.674 1 95.06 224 GLU B N 1
ATOM 3724 C CA . GLU B 1 224 ? -14.852 0.497 0.129 1 95.06 224 GLU B CA 1
ATOM 3725 C C . GLU B 1 224 ? -14.586 1.78 0.912 1 95.06 224 GLU B C 1
ATOM 3727 O O . GLU B 1 224 ? -15.508 2.547 1.188 1 95.06 224 GLU B O 1
ATOM 3732 N N . GLY B 1 225 ? -13.398 2.016 1.252 1 96.44 225 GLY B N 1
ATOM 3733 C CA . GLY B 1 225 ? -13.039 3.191 2.029 1 96.44 225 GLY B CA 1
ATOM 3734 C C . GLY B 1 225 ? -12.562 4.352 1.175 1 96.44 225 GLY B C 1
ATOM 3735 O O . GLY B 1 225 ? -12.875 4.418 -0.016 1 96.44 225 GLY B O 1
ATOM 3736 N N . ILE B 1 226 ? -11.945 5.316 1.792 1 96.81 226 ILE B N 1
ATOM 3737 C CA . ILE B 1 226 ? -11.398 6.504 1.142 1 96.81 226 ILE B CA 1
ATOM 3738 C C . ILE B 1 226 ? -9.93 6.273 0.802 1 96.81 226 ILE B C 1
ATOM 3740 O O . ILE B 1 226 ? -9.133 5.906 1.67 1 96.81 226 ILE B O 1
ATOM 3744 N N . GLY B 1 227 ? -9.594 6.492 -0.461 1 97.06 227 GLY B N 1
ATOM 3745 C CA . GLY B 1 227 ? -8.219 6.297 -0.907 1 97.06 227 GLY B CA 1
ATOM 3746 C C . GLY B 1 227 ? -7.301 7.441 -0.53 1 97.06 227 GLY B C 1
ATOM 3747 O O . GLY B 1 227 ? -7.762 8.5 -0.095 1 97.06 227 GLY B O 1
ATOM 3748 N N . ILE B 1 228 ? -6.008 7.23 -0.718 1 97.25 228 ILE B N 1
ATOM 3749 C CA . ILE B 1 228 ? -5 8.242 -0.42 1 97.25 228 ILE B CA 1
ATOM 3750 C C . ILE B 1 228 ? -5.23 9.477 -1.293 1 97.25 228 ILE B C 1
ATOM 3752 O O . ILE B 1 228 ? -4.934 10.602 -0.883 1 97.25 228 ILE B O 1
ATOM 3756 N N . VAL B 1 229 ? -5.785 9.234 -2.508 1 97.12 229 VAL B N 1
ATOM 3757 C CA . VAL B 1 229 ? -6.266 10.312 -3.361 1 97.12 229 VAL B CA 1
ATOM 3758 C C . VAL B 1 229 ? -7.707 10.031 -3.787 1 97.12 229 VAL B C 1
ATOM 3760 O O . VAL B 1 229 ? -8.133 8.875 -3.816 1 97.12 229 VAL B O 1
ATOM 3763 N N . PRO B 1 230 ? -8.422 11.094 -4.094 1 95.19 230 PRO B N 1
ATOM 3764 C CA . PRO B 1 230 ? -9.781 10.883 -4.582 1 95.19 230 PRO B CA 1
ATOM 3765 C C . PRO B 1 230 ? -9.828 10.125 -5.906 1 95.19 230 PRO B C 1
ATOM 3767 O O . PRO B 1 230 ? -8.836 10.094 -6.637 1 95.19 230 PRO B O 1
ATOM 3770 N N . PRO B 1 231 ? -10.984 9.438 -6.109 1 92.31 231 PRO B N 1
ATOM 3771 C CA . PRO B 1 231 ? -11.148 8.773 -7.406 1 92.31 231 PRO B CA 1
ATOM 3772 C C . PRO B 1 231 ? -10.852 9.703 -8.586 1 92.31 231 PRO B C 1
ATOM 3774 O O . PRO B 1 231 ? -11.336 10.836 -8.617 1 92.31 231 PRO B O 1
ATOM 3777 N N . GLY B 1 232 ? -10.031 9.266 -9.484 1 92.75 232 GLY B N 1
ATOM 3778 C CA . GLY B 1 232 ? -9.688 10.062 -10.656 1 92.75 232 GLY B CA 1
ATOM 3779 C C . GLY B 1 232 ? -8.375 10.805 -10.5 1 92.75 232 GLY B C 1
ATOM 3780 O O . GLY B 1 232 ? -7.801 11.266 -11.492 1 92.75 232 GLY B O 1
ATOM 3781 N N . ASP B 1 233 ? -7.887 10.977 -9.266 1 95.38 233 ASP B N 1
ATOM 3782 C CA . ASP B 1 233 ? -6.676 11.75 -9.016 1 95.38 233 ASP B CA 1
ATOM 3783 C C . ASP B 1 233 ? -5.441 10.852 -9.016 1 95.38 233 ASP B C 1
ATOM 3785 O O . ASP B 1 233 ? -4.379 11.25 -8.531 1 95.38 233 ASP B O 1
ATOM 3789 N N . ASP B 1 234 ? -5.613 9.602 -9.5 1 94.56 234 ASP B N 1
ATOM 3790 C CA . ASP B 1 234 ? -4.434 8.766 -9.641 1 94.56 234 ASP B CA 1
ATOM 3791 C C . ASP B 1 234 ? -3.627 9.148 -10.883 1 94.56 234 ASP B C 1
ATOM 3793 O O . ASP B 1 234 ? -2.471 8.75 -11.031 1 94.56 234 ASP B O 1
ATOM 3797 N N . ILE B 1 235 ? -4.184 9.953 -11.766 1 93.81 235 ILE B N 1
ATOM 3798 C CA . ILE B 1 235 ? -3.473 10.508 -12.914 1 93.81 235 ILE B CA 1
ATOM 3799 C C . ILE B 1 235 ? -2.48 11.57 -12.445 1 93.81 235 ILE B C 1
ATOM 3801 O O . ILE B 1 235 ? -2.842 12.477 -11.695 1 93.81 235 ILE B O 1
ATOM 3805 N N . GLY B 1 236 ? -1.263 11.375 -12.859 1 93.69 236 GLY B N 1
ATOM 3806 C CA . GLY B 1 236 ? -0.277 12.414 -12.609 1 93.69 236 GLY B CA 1
ATOM 3807 C C . GLY B 1 236 ? 0.361 12.312 -11.242 1 93.69 236 GLY B C 1
ATOM 3808 O O . GLY B 1 236 ? 0.993 13.266 -10.773 1 93.69 236 GLY B O 1
ATOM 3809 N N . LEU B 1 237 ? 0.141 11.25 -10.5 1 96.88 237 LEU B N 1
ATOM 3810 C CA . LEU B 1 237 ? 0.898 11.078 -9.266 1 96.88 237 LEU B CA 1
ATOM 3811 C C . LEU B 1 237 ? 2.396 11.188 -9.531 1 96.88 237 LEU B C 1
ATOM 3813 O O . LEU B 1 237 ? 2.891 10.695 -10.547 1 96.88 237 LEU B O 1
ATOM 3817 N N . PRO B 1 238 ? 3.08 11.82 -8.625 1 96.31 238 PRO B N 1
ATOM 3818 C CA . PRO B 1 238 ? 4.496 12.094 -8.875 1 96.31 238 PRO B CA 1
ATOM 3819 C C . PRO B 1 238 ? 5.375 10.852 -8.711 1 96.31 238 PRO B C 1
ATOM 3821 O O . PRO B 1 238 ? 5.004 9.914 -8 1 96.31 238 PRO B O 1
ATOM 3824 N N . GLU B 1 239 ? 6.488 10.906 -9.375 1 95.75 239 GLU B N 1
ATOM 3825 C CA . GLU B 1 239 ? 7.531 9.914 -9.125 1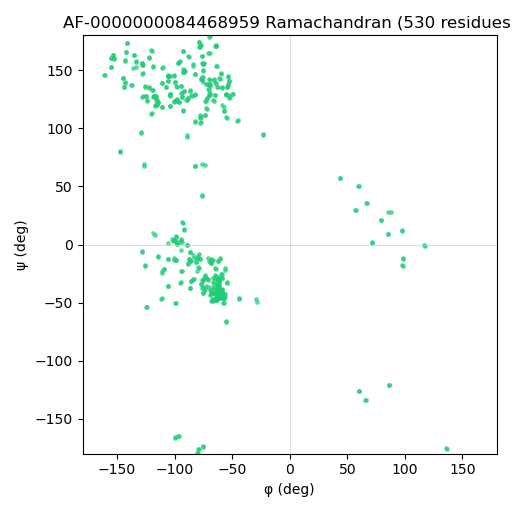 95.75 239 GLU B CA 1
ATOM 3826 C C . GLU B 1 239 ? 8.211 10.156 -7.781 1 95.75 239 GLU B C 1
ATOM 3828 O O . GLU B 1 239 ? 8.516 11.305 -7.43 1 95.75 239 GLU B O 1
ATOM 3833 N N . LEU B 1 240 ? 8.461 9.109 -7.07 1 97.44 240 LEU B N 1
ATOM 3834 C CA . LEU B 1 240 ? 9.109 9.211 -5.766 1 97.44 240 LEU B CA 1
ATOM 3835 C C . LEU B 1 240 ? 10.57 8.773 -5.848 1 97.44 240 LEU B C 1
ATOM 3837 O O . LEU B 1 240 ? 10.914 7.906 -6.648 1 97.44 240 LEU B O 1
ATOM 3841 N N . THR B 1 241 ? 11.383 9.406 -5.102 1 96.5 241 THR B N 1
ATOM 3842 C CA . THR B 1 241 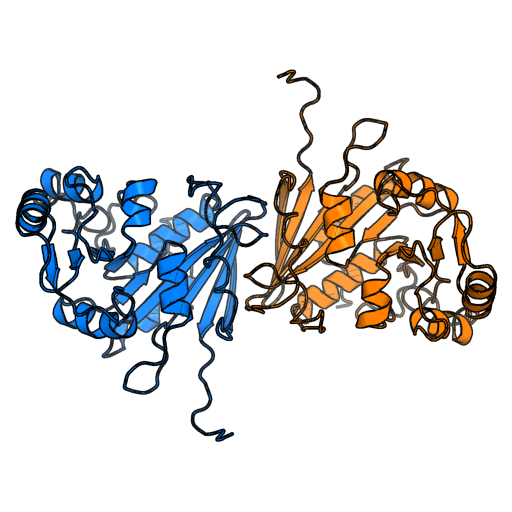? 12.742 8.945 -4.848 1 96.5 241 THR B CA 1
ATOM 3843 C C . THR B 1 241 ? 12.828 8.25 -3.49 1 96.5 241 THR B C 1
ATOM 3845 O O . THR B 1 241 ? 12.5 8.844 -2.461 1 96.5 241 THR B O 1
ATOM 3848 N N . TYR B 1 242 ? 13.258 7.086 -3.488 1 97.19 242 TYR B N 1
ATOM 3849 C CA . TYR B 1 242 ? 13.375 6.273 -2.285 1 97.19 242 TYR B CA 1
ATOM 3850 C C . TYR B 1 242 ? 14.398 6.863 -1.326 1 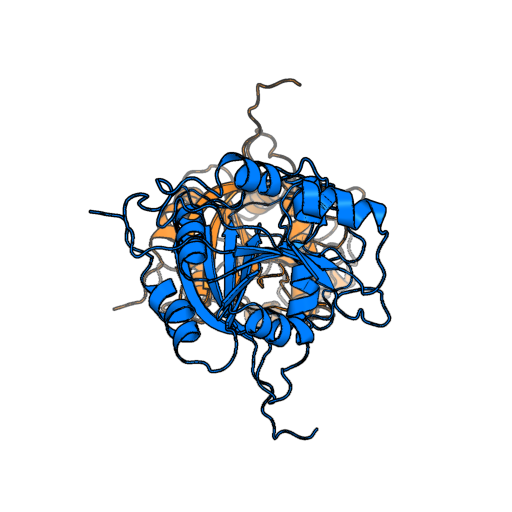97.19 242 TYR B C 1
ATOM 3852 O O . TYR B 1 242 ? 15.492 7.25 -1.741 1 97.19 242 TYR B O 1
ATOM 3860 N N . VAL B 1 243 ? 14.031 6.82 -0 1 97.19 243 VAL B N 1
ATOM 3861 C CA . VAL B 1 243 ? 14.961 7.289 1.018 1 97.19 243 VAL B CA 1
ATOM 3862 C C . VAL B 1 243 ? 15.203 6.188 2.047 1 97.19 243 VAL B C 1
ATOM 3864 O O . VAL B 1 243 ? 16.344 5.809 2.307 1 97.19 243 VAL B O 1
ATOM 3867 N N . HIS B 1 244 ? 14.109 5.641 2.648 1 97.94 244 HIS B N 1
ATOM 3868 C CA . HIS B 1 244 ? 14.273 4.68 3.732 1 97.94 244 HIS B CA 1
ATOM 3869 C C . HIS B 1 244 ? 13 3.861 3.936 1 97.94 244 HIS B C 1
ATOM 3871 O O . HIS B 1 244 ? 11.891 4.371 3.754 1 97.94 244 HIS B O 1
ATOM 3877 N N . THR B 1 245 ? 13.141 2.576 4.312 1 98.5 245 THR B N 1
ATOM 3878 C CA . THR B 1 245 ? 12.047 1.721 4.754 1 98.5 245 THR B CA 1
ATOM 3879 C C . THR B 1 245 ? 12.352 1.109 6.117 1 98.5 245 THR B C 1
ATOM 3881 O O . THR B 1 245 ? 13.477 0.682 6.375 1 98.5 245 THR B O 1
ATOM 3884 N N . GLU B 1 246 ? 11.305 1.137 6.973 1 98.12 246 GLU B N 1
ATOM 3885 C CA . GLU B 1 246 ? 11.469 0.643 8.336 1 98.12 246 GLU B CA 1
ATOM 3886 C C . GLU B 1 246 ? 10.266 -0.19 8.766 1 98.12 246 GLU B C 1
ATOM 3888 O O . GLU B 1 246 ? 9.117 0.157 8.461 1 98.12 246 GLU B O 1
ATOM 3893 N N . THR B 1 247 ? 10.539 -1.347 9.453 1 98.44 247 THR B N 1
ATOM 3894 C CA . THR B 1 247 ? 9.469 -2.088 10.102 1 98.44 247 THR B CA 1
ATOM 3895 C C . THR B 1 247 ? 9.188 -1.537 11.492 1 98.44 247 THR B C 1
ATOM 3897 O O . THR B 1 247 ? 10.117 -1.36 12.289 1 98.44 247 THR B O 1
ATOM 3900 N N . MET B 1 248 ? 8 -1.232 11.773 1 98.12 248 MET B N 1
ATOM 3901 C CA . MET B 1 248 ? 7.562 -0.785 13.094 1 98.12 248 MET B CA 1
ATOM 3902 C C . MET B 1 248 ? 6.355 -1.592 13.57 1 98.12 248 MET B C 1
ATOM 3904 O O . MET B 1 248 ? 5.211 -1.203 13.328 1 98.12 248 MET B O 1
ATOM 3908 N N . GLY B 1 249 ? 6.664 -2.658 14.422 1 98.19 249 GLY B N 1
ATOM 3909 C CA . GLY B 1 249 ? 5.602 -3.596 14.75 1 98.19 249 GLY B CA 1
ATOM 3910 C C . GLY B 1 249 ? 5.02 -4.293 13.531 1 98.19 249 GLY B C 1
ATOM 3911 O O . GLY B 1 249 ? 5.758 -4.891 12.742 1 98.19 249 GLY B O 1
ATOM 3912 N N . LYS B 1 250 ? 3.73 -4.215 13.375 1 98.62 250 LYS B N 1
ATOM 3913 C CA . LYS B 1 250 ? 3.062 -4.848 12.234 1 98.62 250 LYS B CA 1
ATOM 3914 C C . LYS B 1 250 ? 3.152 -3.977 10.992 1 98.62 250 LYS B C 1
ATOM 3916 O O . LYS B 1 250 ? 2.846 -4.434 9.883 1 98.62 250 LYS B O 1
ATOM 3921 N N . ASP B 1 251 ? 3.504 -2.715 11.18 1 98.81 251 ASP B N 1
ATOM 3922 C CA . ASP B 1 251 ? 3.447 -1.747 10.086 1 98.81 251 ASP B CA 1
ATOM 3923 C C . ASP B 1 251 ? 4.809 -1.603 9.406 1 98.81 251 ASP B C 1
ATOM 3925 O O . ASP B 1 251 ? 5.832 -1.994 9.969 1 98.81 251 ASP B O 1
ATOM 3929 N N . SER B 1 252 ? 4.758 -1.156 8.219 1 98.81 252 SER B N 1
ATOM 3930 C CA . SER B 1 252 ? 5.938 -0.664 7.52 1 98.81 252 SER B CA 1
ATOM 3931 C C . SER B 1 252 ? 5.871 0.846 7.316 1 98.81 252 SER B C 1
ATOM 3933 O O . SER B 1 252 ? 4.812 1.385 6.984 1 98.81 252 SER B O 1
ATOM 3935 N N . VAL B 1 253 ? 6.969 1.513 7.496 1 98.69 253 VAL B N 1
ATOM 3936 C CA . VAL B 1 253 ? 7.07 2.945 7.238 1 98.69 253 VAL B CA 1
ATOM 3937 C C . VAL B 1 253 ? 8.062 3.197 6.105 1 98.69 253 VAL B C 1
ATOM 3939 O O . VAL B 1 253 ? 9.195 2.719 6.145 1 98.69 253 VAL B O 1
ATOM 3942 N N . MET B 1 254 ? 7.617 3.938 5.113 1 98.56 254 MET B N 1
ATOM 3943 C CA . MET B 1 254 ? 8.461 4.277 3.973 1 98.56 254 MET B CA 1
ATOM 3944 C C . MET B 1 254 ? 8.648 5.785 3.863 1 98.56 254 MET B C 1
ATOM 3946 O O . MET B 1 254 ? 7.676 6.539 3.879 1 98.56 254 MET B O 1
ATOM 3950 N N . VAL B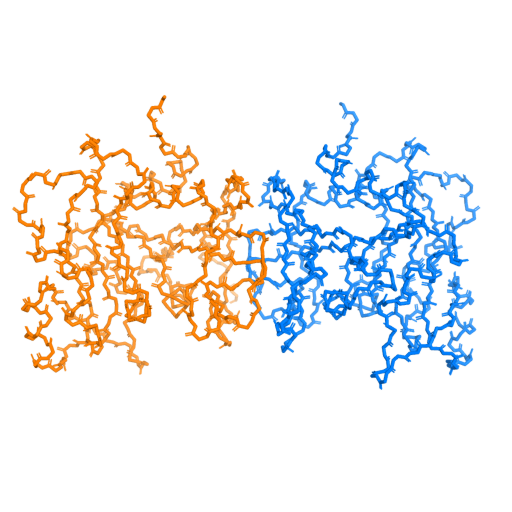 1 255 ? 9.898 6.219 3.797 1 97.94 255 VAL B N 1
ATOM 3951 C CA . VAL B 1 255 ? 10.258 7.621 3.613 1 97.94 255 VAL B CA 1
ATOM 3952 C C . VAL B 1 255 ? 10.711 7.855 2.176 1 97.94 255 VAL B C 1
ATOM 3954 O O . VAL B 1 255 ? 11.523 7.098 1.645 1 97.94 255 VAL B O 1
ATOM 3957 N N . ALA B 1 256 ? 10.156 8.836 1.555 1 97.44 256 ALA B N 1
ATOM 3958 C CA . ALA B 1 256 ? 10.523 9.188 0.187 1 97.44 256 ALA B CA 1
ATOM 3959 C C . ALA B 1 256 ? 10.523 10.703 -0.005 1 97.44 256 ALA B C 1
ATOM 3961 O O . ALA B 1 256 ? 10.086 11.445 0.877 1 97.44 256 ALA B O 1
ATOM 3962 N N . THR B 1 257 ? 11.117 11.148 -1.112 1 94.94 257 THR B N 1
ATOM 3963 C CA . THR B 1 257 ? 11.008 12.516 -1.597 1 94.94 257 THR B CA 1
ATOM 3964 C C . THR B 1 257 ? 10.438 12.547 -3.014 1 94.94 257 THR B C 1
ATOM 3966 O O . THR B 1 257 ? 10.352 11.508 -3.674 1 94.94 257 THR B O 1
ATOM 3969 N N . LEU B 1 258 ? 9.93 13.688 -3.416 1 93.94 258 LEU B N 1
ATOM 3970 C CA . LEU B 1 258 ? 9.508 13.805 -4.809 1 93.94 258 LEU B CA 1
ATOM 3971 C C . LEU B 1 258 ? 10.719 13.805 -5.742 1 93.94 258 LEU B C 1
ATOM 3973 O O . LEU B 1 258 ? 11.742 14.414 -5.434 1 93.94 258 LEU B O 1
ATOM 3977 N N . ALA B 1 259 ? 10.516 13.062 -6.844 1 88.75 259 ALA B N 1
ATOM 3978 C CA . ALA B 1 259 ? 11.594 13.039 -7.824 1 88.75 259 ALA B CA 1
ATOM 3979 C C . ALA B 1 259 ? 11.789 14.406 -8.461 1 88.75 259 ALA B C 1
ATOM 3981 O O . ALA B 1 259 ? 10.82 15.117 -8.742 1 88.75 259 ALA B O 1
ATOM 3982 N N . GLN B 1 260 ? 13.008 14.953 -8.391 1 75.94 260 GLN B N 1
ATOM 3983 C CA . GLN B 1 260 ? 13.297 16.25 -8.984 1 75.94 260 GLN B CA 1
ATOM 3984 C C . GLN B 1 260 ? 13.375 16.172 -10.5 1 75.94 260 GLN B C 1
ATOM 3986 O O . GLN B 1 260 ? 13.852 15.164 -11.047 1 75.94 260 GLN B O 1
ATOM 3991 N N . ILE B 1 261 ? 12.445 16.75 -11.211 1 60.53 261 ILE B N 1
ATOM 3992 C CA . ILE B 1 261 ? 12.578 16.844 -12.664 1 60.53 261 ILE B CA 1
ATOM 3993 C C . ILE B 1 261 ? 13.906 17.516 -13.016 1 60.53 261 ILE B C 1
ATOM 3995 O O . ILE B 1 261 ? 14.234 18.578 -12.484 1 60.53 261 ILE B O 1
ATOM 3999 N N . ALA B 1 262 ? 14.781 16.688 -13.531 1 50.31 262 ALA B N 1
ATOM 4000 C CA . ALA B 1 262 ? 16.016 17.297 -14.008 1 50.31 262 ALA B CA 1
ATOM 4001 C C . ALA B 1 262 ? 15.727 18.562 -14.812 1 50.31 262 ALA B C 1
ATOM 4003 O O . ALA B 1 262 ? 14.844 18.562 -15.68 1 50.31 262 ALA B O 1
ATOM 4004 N N . ALA B 1 263 ? 15.984 19.734 -14.312 1 45.09 263 ALA B N 1
ATOM 4005 C CA . ALA B 1 263 ? 15.891 20.984 -15.055 1 45.09 263 ALA B CA 1
ATOM 4006 C C . ALA B 1 263 ? 16.141 20.766 -16.547 1 45.09 263 ALA B C 1
ATOM 4008 O O . ALA B 1 263 ? 15.516 21.391 -17.391 1 45.09 263 ALA B O 1
ATOM 4009 N N . GLY B 1 264 ? 17.156 20.109 -17.031 1 36.59 264 GLY B N 1
ATOM 4010 C CA . GLY B 1 264 ? 17.703 20.188 -18.375 1 36.59 264 GLY B CA 1
ATOM 4011 C C . GLY B 1 264 ? 16.969 19.312 -19.375 1 36.59 264 GLY B C 1
ATOM 4012 O O . GLY B 1 264 ? 17.344 19.219 -20.547 1 36.59 264 GLY B O 1
ATOM 4013 N N . GLU B 1 265 ? 16.406 18.281 -19.109 1 33.41 265 GLU B N 1
ATOM 4014 C CA . GLU B 1 265 ? 15.938 17.516 -20.25 1 33.41 265 GLU B CA 1
ATOM 4015 C C . GLU B 1 265 ? 14.68 18.125 -20.844 1 33.41 265 GLU B C 1
ATOM 4017 O O . GLU B 1 265 ? 13.602 18.047 -20.25 1 33.41 265 GLU B O 1
ATOM 4022 N N . GLU B 1 266 ? 14.695 19.266 -21.469 1 30.06 266 GLU B N 1
ATOM 4023 C CA . GLU B 1 266 ? 13.898 19.656 -22.625 1 30.06 266 GLU B CA 1
ATOM 4024 C C . GLU B 1 266 ? 13.422 18.422 -23.406 1 30.06 266 GLU B C 1
ATOM 4026 O O . GLU B 1 266 ? 14.234 17.641 -23.875 1 30.06 266 GLU B O 1
ATOM 4031 N N . LEU B 1 267 ? 12.25 17.953 -23.156 1 23.88 267 LEU B N 1
ATOM 4032 C CA . LEU B 1 267 ? 11.602 17.234 -24.25 1 23.88 267 LEU B CA 1
ATOM 4033 C C . LEU B 1 267 ? 11.57 18.078 -25.516 1 23.88 267 LEU B C 1
ATOM 4035 O O . LEU B 1 267 ? 11.234 19.266 -25.469 1 23.88 267 LEU B O 1
#

Foldseek 3Di:
DADDADPLCCVQPQVVLPPDPWAAEEEEAEAEPVQFRAFPPRHHDDFDDPQVVLNVLVVQQRWQAEEEEQVCCVRVLDLQARDNHDQPPQSTAGHAYEYEDAALPHDLPRNLLVCCVVPQPPPVQHHRRHRHFHEYEYADDYDPVSVVSNVVSGYHYDHDHADPVSGHQLLCVRVVCVVVPTRYYYYYYDQDVLLRLQQHADHPVQHRSHAKYKYKYGHDDNPNHHHSHHPPSVPRGFDWAFDDWDDGPRIIITMTGGDRDPPPPDD/DADDADPVCCVQPQVVLPPDPWAAEEEEAEAEPVQFRAFPPRHHDDFDDPQVVLNVLVVQQRWQAEEEEQVCCVRVLDLQARDNHDQPPQSTAGHAYEYEDAALPHDLPRNLLQCCVVPQPPPVQHHRRHRHFHEYEYAQDYDVVSVVSNVVSGYHYDHDHADPVSGHQLLCVRVVCVVVPTRYYYYYYDQDVLLRLQQHADHPVQHRSHAKYKYKYGHDDNPNHHHSHHPPSVPRGFDWAFDDWDDGPRIIMTMTGGDRDPPPPDD

Radius of gyration: 26.43 Å; Cα contacts (8 Å, |Δi|>4): 1165; chains: 2; bounding box: 53×72×66 Å

Solvent-accessible surface area (backbone atoms only — not comparable to full-atom values): 28244 Å² total; per-residue (Å²): 129,82,87,67,72,60,64,65,48,48,68,70,56,44,63,62,34,78,74,45,97,52,45,32,31,31,42,36,47,55,22,26,55,68,20,25,53,21,25,57,98,55,37,88,57,90,53,67,41,73,54,45,47,41,47,51,36,44,52,43,42,69,21,48,21,35,35,35,26,38,66,44,46,72,71,62,47,53,65,86,72,56,74,74,57,72,59,82,41,67,88,36,38,47,34,29,40,33,30,50,26,53,79,60,75,67,58,56,78,34,42,45,28,48,47,22,66,74,40,42,82,42,83,83,43,46,24,25,54,30,47,46,65,32,36,35,38,22,35,76,81,58,63,64,68,52,51,52,48,32,44,73,28,42,38,43,80,42,70,38,74,56,45,98,85,66,40,72,51,59,82,49,47,51,60,54,33,52,74,73,70,30,48,22,32,37,34,59,24,36,32,65,51,45,36,49,52,55,60,46,61,53,39,96,86,64,46,66,53,50,59,34,34,41,41,34,39,16,68,37,57,65,44,62,31,35,38,55,36,51,92,82,54,39,60,72,56,51,55,49,36,76,72,48,51,42,66,29,71,66,19,36,36,36,35,29,28,62,51,75,74,68,82,74,71,74,127,129,80,86,66,72,59,65,64,48,48,68,72,55,46,62,62,36,75,75,44,97,52,45,33,29,32,42,36,47,55,22,25,56,69,19,23,53,22,25,55,99,56,36,87,56,90,55,67,42,72,55,45,47,41,46,50,36,45,52,43,42,67,18,48,22,35,35,34,25,38,65,43,45,73,70,63,47,53,65,86,70,55,76,74,58,71,59,83,40,66,89,36,38,47,34,30,40,33,32,49,28,52,79,59,75,67,57,56,79,34,44,45,29,48,48,23,67,74,40,43,82,43,82,83,43,45,24,24,55,30,47,46,65,32,36,35,38,22,35,75,80,57,61,65,68,52,52,51,47,33,44,72,30,44,37,42,80,43,69,38,73,56,46,98,82,65,40,72,50,59,82,50,46,49,59,54,32,52,74,73,70,31,49,23,33,37,34,58,26,37,32,64,51,44,37,50,53,55,59,45,62,54,38,97,86,65,46,65,54,51,59,34,35,40,39,33,39,17,68,35,57,66,42,64,30,34,37,55,36,51,92,80,54,39,60,72,56,51,57,49,34,77,73,46,51,44,64,30,72,66,21,35,37,37,35,31,27,62,52,75,75,68,85,75,71,74,126

Sequence (534 aa):
MTPAPPRFLVEHVGNLARGFSRPHVTLTWAQSLDAKIAGPGGKRVMISGPESMLMTHWLRTMHDGILVGVQTIIMDDPRLKIQLVPQDDLDLHSPVPIILDPKLRTPPTARILSEWREHGSNPELTGPKQVRQPWILCEASPDPERVKALEGAGARIRHVDLDKNGHIPPTELPNILENIGLGSVMIEGGSRVLSSFLHAGPRADGSALVDSIVVTVGPMFIGEGIGIVPPGDDIGLPELTYVHTETMGKDSVMVATLAQIAAGEELMTPAPPRFLVEHVGNLARGFSRPHVTLTWAQSLDAKIAGPGGKRVMISGPESMLMTHWLRTMHDGILVGVQTIIMDDPRLKIQLVPQDDLDLHSPVPIILDPKLRTPPTARILSEWREHGSNPELTGPKQVRQPWILCEASPDPERVKALEGAGARIRHVDLDKNGHIPPTELPNILENIGLGSVMIEGGSRVLSSFLHAGPRADGSALVDSIVVTVGPMFIGEGIGIVPPGDDIGLPELTYVHTETMGKDSVMVATLAQIAAGEEL

pLDDT: mean 91.79, std 12.15, range [23.88, 98.94]

Organism: NCBI:txid879819

Secondary structure (DSSP, 8-state):
---PPPHHHIIIIIHHHHT-SS-EEEEEEEE-TT-EEE-GGG-----S-HHHHHHHHHHHHT-SEEEEEHHHHHHH-------SS-TT-TT--PPEEEEE-TT--S-TT-HHHHHHHHHTT-TT--GGG---PPEEEE-SS--HHHHHHHHHTT-EEEE----TTSS--GGGHHHHHHHTT-SEEEEEE-HHHHHHHHT----TTSS-S--EEEEEE-S----SSEESS-TTTTTTPPPEEEEEEEEETTEEEEEEEE----TT---/---PPPHHHIIIIIHHHHT-SS-EEEEEEEE-TT-EEE-GGG-----S-HHHHHHHHHHHHT-SEEEEEHHHHHHH-------SS-TT-TT--PPEEEEE-TT--S-TT-HHHHHHHHHTT-TT--GGG---PPEEEE-SS--HHHHHHHHHTTPEEEE----TTSS--GGGHHHHHHHTT-SEEEEEE-HHHHHHHHT----TTSS-S--EEEEEE-S----SSEESS-TTTTTTPPPEEEEEEEEETTEEEEEEEE----TT---

Nearest PDB structures (foldseek):
  5xv0-assembly1_A  TM=8.472E-01  e=1.456E-17  Methanosarcina mazei Go1
  5xux-assembly3_F  TM=8.653E-01  e=9.475E-17  Methanosarcina mazei Go1
  5xux-assembly2_C  TM=8.499E-01  e=2.563E-16  Methanosarcina mazei Go1
  8dqc-assembly1_A  TM=8.050E-01  e=2.417E-16  Klebsiella oxytoca
  8dqb-assembly1_A  TM=7.840E-01  e=6.932E-16  Klebsiella oxytoca

InterPro domains:
  IPR002048 EF-hand domain [PS50222] (148-183)
  IPR002734 Bacterial bifunctional deaminase-reductase, C-terminal [PF01872] (23-253)
  IPR024072 Dihydrofolate reductase-like domain superfamily [G3DSA:3.40.430.10] (9-260)
  IPR024072 Dihydrofolate reductase-like domain superfamily [SSF53597] (21-255)
  IPR050765 Riboflavin Biosynthesis HTP Reductase [PTHR38011] (21-258)